Protein AF-A0A2D9C559-F1 (afdb_monomer)

Solvent-accessible surface area (backbone atoms only — not comparable to full-atom values): 21578 Å² total; per-residue (Å²): 132,88,66,62,32,52,50,79,49,66,25,71,47,70,62,35,71,47,78,47,96,46,88,75,95,49,79,84,28,52,49,40,28,51,68,84,43,81,56,51,78,80,76,44,29,44,68,91,45,98,44,31,40,33,36,76,62,42,44,47,62,74,30,48,30,37,45,32,55,52,70,77,81,90,59,77,93,56,79,93,56,91,93,62,84,86,46,72,71,51,55,50,53,44,50,49,53,54,51,52,45,53,36,34,52,54,43,54,58,68,76,44,82,42,68,33,90,91,75,76,40,80,46,65,83,91,55,85,87,74,93,75,67,81,55,86,54,98,84,47,65,74,47,72,64,49,47,57,56,69,73,44,25,72,65,53,54,51,51,55,53,52,56,61,64,44,50,62,56,56,50,52,53,55,57,47,52,57,53,50,55,51,48,56,53,50,52,54,54,50,53,52,52,53,52,51,53,51,48,53,48,30,37,53,61,32,29,59,48,50,17,84,96,57,89,47,70,7,61,40,15,49,44,63,25,32,26,84,88,72,25,42,32,30,87,70,60,36,48,12,55,46,28,37,50,59,30,60,94,53,50,16,24,76,78,44,65,5,57,40,22,50,42,65,32,65,50,84,87,52,63,76,48,13,55,44,21,44,48,47,1,4,66,83,82,40,37,39,94,31,47,34,34,96,79,40,61,6,56,43,32,57,52,53,51,54,51,51,54,48,51,58,47,30,51,42,41,62,47,75,37,75,63,89,77,85,45,30,82,88,68,48,75,70,52,64,68,23,31,36,34,29,68,72,76,74,39,44,29,34,28,75,68,86,54,82,40,76,67,68,84,82,80,63,86,72,71,76,42,80,70,52,59,52,58,56,60,74,72,105

Sequence (380 aa):
MPSFALKRYTGNGTLTNYTIPFTYRTASDVVVTVAGTVLNLTTHYSFPSASTISFVTPPANGAAIVLRRSTSQDARIVDYAAGSVLKESDLDNDSIQGFNMAQEAIDIAQDSIAVSDSNNQFDATSLRVTNVADPTSAQDVATKNYLETTWLSEADKTNINAVNNNLTNITAVKDNETNINLNATNITAIQNASANATLAQNYATETDSPVTGTTDDSAKSWATGGDETNYNMRTNGKGSAKEWAVYTTGTANDSEYSAKEYAVGTQSGQSLGSSKQWAVGGGTGFTTSEAVAGGLFSAKYYAEQAAASKTEFSNVYHGAAATDPTEDPDGSALEAGDLYFNTSTNTLKYYNGSSWASIEATDTSSFATKGVAIAMAIAL

Foldseek 3Di:
DDAAFKDKDFFQQPFFKDWAPYADDDPVQKWKDKLNDTDDEPPAWYPPDRTMIGGPGGRYGGIMMMIGGHQDPPDQPADDDPPDDDDPVRVVSRVCSVVSVVSRVVNVVVVDQDQDPVPRHGDPPPDDDPPQDDDDDPPGDHDPCCCDPPVCNPVNVVVVVVVVVCVVVVVVVVVVVVVVVVVVVVVVVVVVVVVVVQQVVQLADAQLADRPPDRHRHPVCLAPQGDPPRGGQQVVQHAHPVLQADPAPACRNNPHHHPNCQAQHQDPVPQQAHPLLQAQHDHPVSHQPHANHPNHGHPNVVVVVVVVVVLVVCQQEVEEDQDDDQAGPVRHGRDFNRWYQHPNVRFIWTDRPPDIDTPDDPPCVPVDDVVVVVVVVVVD

Mean predicted aligned error: 14.43 Å

Radius of gyration: 80.39 Å; Cα contacts (8 Å, |Δi|>4): 527; chains: 1; bounding box: 143×53×225 Å

pLDDT: mean 91.53, std 7.81, range [53.31, 98.0]

Structure (mmCIF, N/CA/C/O backbone):
data_AF-A0A2D9C559-F1
#
_entry.id   AF-A0A2D9C559-F1
#
loop_
_atom_site.group_PDB
_atom_site.id
_atom_site.type_symbol
_atom_site.label_atom_id
_atom_site.label_alt_id
_atom_site.label_comp_id
_atom_site.label_asym_id
_atom_site.label_entity_id
_atom_site.label_seq_id
_atom_site.pdbx_PDB_ins_code
_atom_site.Cartn_x
_atom_site.Cartn_y
_atom_site.Cartn_z
_atom_site.occupancy
_atom_site.B_iso_or_equiv
_atom_site.auth_seq_id
_atom_site.auth_comp_id
_atom_site.auth_asym_id
_atom_site.auth_atom_id
_atom_site.pdbx_PDB_model_num
ATOM 1 N N . MET A 1 1 ? 41.345 29.108 -55.055 1.00 60.78 1 MET A N 1
ATOM 2 C CA . MET A 1 1 ? 42.398 29.477 -56.027 1.00 60.78 1 MET A CA 1
ATOM 3 C C . MET A 1 1 ? 41.766 29.574 -57.411 1.00 60.78 1 MET A C 1
ATOM 5 O O . MET A 1 1 ? 40.805 28.847 -57.644 1.00 60.78 1 MET A O 1
ATOM 9 N N . PRO A 1 2 ? 42.217 30.479 -58.295 1.00 74.81 2 PRO A N 1
ATOM 10 C CA . PRO A 1 2 ? 41.800 30.461 -59.696 1.00 74.81 2 PRO A CA 1
ATOM 11 C C . PRO A 1 2 ? 42.341 29.201 -60.393 1.00 74.81 2 PRO A C 1
ATOM 13 O O . PRO A 1 2 ? 43.469 28.801 -60.115 1.00 74.81 2 PRO A O 1
ATOM 16 N N . SER A 1 3 ? 41.541 28.596 -61.274 1.00 87.62 3 SER A N 1
ATOM 17 C CA . SER A 1 3 ? 41.973 27.501 -62.151 1.00 87.62 3 SER A CA 1
ATOM 18 C C . SER A 1 3 ? 42.623 28.050 -63.422 1.00 87.62 3 SER A C 1
ATOM 20 O O . SER A 1 3 ? 42.191 29.084 -63.941 1.00 87.62 3 SER A O 1
ATOM 22 N N . PHE A 1 4 ? 43.645 27.368 -63.936 1.00 93.00 4 PHE A N 1
ATOM 23 C CA . PHE A 1 4 ? 44.467 27.853 -65.055 1.00 93.00 4 PHE A CA 1
ATOM 24 C C . PHE A 1 4 ? 44.215 27.124 -66.379 1.00 93.00 4 PHE A C 1
ATOM 26 O O . PHE A 1 4 ? 44.367 27.705 -67.452 1.00 93.00 4 PHE A O 1
ATOM 33 N N . ALA A 1 5 ? 43.835 25.855 -66.303 1.00 94.44 5 ALA A N 1
ATOM 34 C CA . ALA A 1 5 ? 43.708 24.919 -67.412 1.00 94.44 5 ALA A CA 1
ATOM 35 C C . ALA A 1 5 ? 42.362 24.175 -67.407 1.00 94.44 5 ALA A C 1
ATOM 37 O O . ALA A 1 5 ? 42.128 23.315 -68.258 1.00 94.44 5 ALA A O 1
ATOM 38 N N . LEU A 1 6 ? 41.469 24.477 -66.459 1.00 95.25 6 LEU A N 1
ATOM 39 C CA . LEU A 1 6 ? 40.133 23.894 -66.405 1.00 95.25 6 LEU A CA 1
ATOM 40 C C . LEU A 1 6 ? 39.031 24.910 -66.129 1.00 95.25 6 LEU A C 1
ATOM 42 O O . LEU A 1 6 ? 39.233 25.973 -65.534 1.00 95.25 6 LEU A O 1
ATOM 46 N N . LYS A 1 7 ? 37.815 24.525 -66.514 1.00 95.75 7 LYS A N 1
ATOM 47 C CA . LYS A 1 7 ? 36.581 25.191 -66.122 1.00 95.75 7 LYS A CA 1
ATOM 48 C C . LYS A 1 7 ? 35.485 24.169 -65.852 1.00 95.75 7 LYS A C 1
ATOM 50 O O . LYS A 1 7 ? 35.242 23.263 -66.648 1.00 95.75 7 LYS A O 1
ATOM 55 N N . ARG A 1 8 ? 34.805 24.350 -64.720 1.00 94.12 8 ARG A N 1
ATOM 56 C CA . ARG A 1 8 ? 33.643 23.557 -64.317 1.00 94.12 8 ARG A CA 1
ATOM 57 C C . ARG A 1 8 ? 32.362 24.333 -64.589 1.00 94.12 8 ARG A C 1
ATOM 59 O O . ARG A 1 8 ? 32.278 25.519 -64.264 1.00 94.12 8 ARG A O 1
ATOM 66 N N . TYR A 1 9 ? 31.382 23.645 -65.155 1.00 96.81 9 TYR A N 1
ATOM 67 C CA . TYR A 1 9 ? 30.022 24.130 -65.355 1.00 96.81 9 TYR A CA 1
ATOM 68 C C . TYR A 1 9 ? 29.020 23.086 -64.863 1.00 96.81 9 TYR A C 1
ATOM 70 O O . TYR A 1 9 ? 29.353 21.913 -64.690 1.00 96.81 9 TYR A O 1
ATOM 78 N N . THR A 1 10 ? 27.776 23.519 -64.692 1.00 96.81 10 THR A N 1
ATOM 79 C CA . THR A 1 10 ? 26.641 22.636 -64.427 1.00 96.81 10 THR A CA 1
ATOM 80 C C . THR A 1 10 ? 25.673 22.750 -65.594 1.00 96.81 10 THR A C 1
ATOM 82 O O . THR A 1 10 ? 25.303 23.858 -65.992 1.00 96.81 10 THR A O 1
ATOM 85 N N . GLY A 1 11 ? 25.287 21.612 -66.168 1.00 96.12 11 GLY A N 1
ATOM 86 C CA . GLY A 1 11 ? 24.247 21.552 -67.188 1.00 96.12 11 GLY A CA 1
ATOM 87 C C . GLY A 1 11 ? 22.921 22.067 -66.638 1.00 96.12 11 GLY A C 1
ATOM 88 O O . GLY A 1 11 ? 22.593 21.828 -65.478 1.00 96.12 11 GLY A O 1
ATOM 89 N N . ASN A 1 12 ? 22.155 22.772 -67.466 1.00 95.44 12 ASN A N 1
ATOM 90 C CA . ASN A 1 12 ? 20.803 23.238 -67.132 1.00 95.44 12 ASN A CA 1
ATOM 91 C C . ASN A 1 12 ? 19.722 22.532 -67.975 1.00 95.44 12 ASN A C 1
ATOM 93 O O . ASN A 1 12 ? 18.548 22.878 -67.885 1.00 95.44 12 ASN A O 1
ATOM 97 N N . GLY A 1 13 ? 20.113 21.564 -68.813 1.00 94.56 13 GLY A N 1
ATOM 98 C CA . GLY A 1 13 ? 19.219 20.837 -69.713 1.00 94.56 13 GLY A CA 1
ATOM 99 C C . GLY A 1 13 ? 18.856 21.565 -71.011 1.00 94.56 13 GLY A C 1
ATOM 100 O O . GLY A 1 13 ? 18.155 20.977 -71.828 1.00 94.56 13 GLY A O 1
ATOM 101 N N . THR A 1 14 ? 19.304 22.808 -71.231 1.00 95.31 14 THR A N 1
ATOM 102 C CA . THR A 1 14 ? 18.908 23.614 -72.406 1.00 95.31 14 THR A CA 1
ATOM 103 C C . THR A 1 14 ? 20.060 24.339 -73.106 1.00 95.31 14 THR A C 1
ATOM 105 O O . THR A 1 14 ? 20.020 24.507 -74.322 1.00 95.31 14 THR A O 1
ATOM 108 N N . LEU A 1 15 ? 21.100 24.758 -72.381 1.00 96.44 15 LEU A N 1
ATOM 109 C CA . LEU A 1 15 ? 22.259 25.459 -72.927 1.00 96.44 15 LEU A CA 1
ATOM 110 C C . LEU A 1 15 ? 23.222 24.474 -73.599 1.00 96.44 15 LEU A C 1
ATOM 112 O O . LEU A 1 15 ? 23.636 23.484 -72.999 1.00 96.44 15 LEU A O 1
ATOM 116 N N . THR A 1 16 ? 23.616 24.772 -74.834 1.00 96.44 16 THR A N 1
ATOM 117 C CA . THR A 1 16 ? 24.603 23.980 -75.585 1.00 96.44 16 THR A CA 1
ATOM 118 C C . THR A 1 16 ? 25.977 24.634 -75.638 1.00 96.44 16 THR A C 1
ATOM 120 O O . THR A 1 16 ? 26.972 23.928 -75.770 1.00 96.44 16 THR A O 1
ATOM 123 N N . ASN A 1 17 ? 26.057 25.961 -75.513 1.00 96.88 17 ASN A N 1
ATOM 124 C CA . ASN A 1 17 ? 27.302 26.709 -75.671 1.00 96.88 17 ASN A CA 1
ATOM 125 C C . ASN A 1 17 ? 27.963 27.002 -74.323 1.00 96.88 17 ASN A C 1
ATOM 127 O O . ASN A 1 17 ? 27.332 27.573 -73.434 1.00 96.88 17 ASN A O 1
ATOM 131 N N . TYR A 1 18 ? 29.249 26.674 -74.200 1.00 97.69 18 TYR A N 1
ATOM 132 C CA . TYR A 1 18 ? 30.041 26.911 -72.992 1.00 97.69 18 TYR A CA 1
ATOM 133 C C . TYR A 1 18 ? 31.394 27.532 -73.343 1.00 97.69 18 TYR A C 1
ATOM 135 O O . TYR A 1 18 ? 32.056 27.120 -74.295 1.00 97.69 18 TYR A O 1
ATOM 143 N N . THR A 1 19 ? 31.804 28.535 -72.569 1.00 97.12 19 THR A N 1
ATOM 144 C CA . THR A 1 19 ? 33.048 29.281 -72.793 1.00 97.12 19 THR A CA 1
ATOM 145 C C . THR A 1 19 ? 34.267 28.512 -72.284 1.00 97.12 19 THR A C 1
ATOM 147 O O . THR A 1 19 ? 34.227 27.880 -71.232 1.00 97.12 19 THR A O 1
ATOM 150 N N . ILE A 1 20 ? 35.382 28.619 -73.001 1.00 96.50 20 ILE A N 1
ATOM 151 C CA . ILE A 1 20 ? 36.697 28.149 -72.569 1.00 96.50 20 ILE A CA 1
ATOM 152 C C . ILE A 1 20 ? 37.511 29.376 -72.129 1.00 96.50 20 ILE A C 1
ATOM 154 O O . ILE A 1 20 ? 37.837 30.210 -72.972 1.00 96.50 20 ILE A O 1
ATOM 158 N N . PRO A 1 21 ? 37.824 29.527 -70.827 1.00 94.19 21 PRO A N 1
ATOM 159 C CA . PRO A 1 21 ? 38.528 30.703 -70.311 1.00 94.19 21 PRO A CA 1
ATOM 160 C C . PRO A 1 21 ? 40.061 30.571 -70.328 1.00 94.19 21 PRO A C 1
ATOM 162 O O . PRO A 1 21 ? 40.743 31.457 -69.824 1.00 94.19 21 PRO A O 1
ATOM 165 N N . PHE A 1 22 ? 40.603 29.472 -70.859 1.00 94.31 22 PHE A N 1
ATOM 166 C CA . PHE A 1 22 ? 42.038 29.186 -70.909 1.00 94.31 22 PHE A CA 1
ATOM 167 C C . PHE A 1 22 ? 42.518 29.005 -72.353 1.00 94.31 22 PHE A C 1
ATOM 169 O O . PHE A 1 22 ? 41.754 28.618 -73.235 1.00 94.31 22 PHE A O 1
ATOM 176 N N . THR A 1 23 ? 43.797 29.273 -72.602 1.00 93.69 23 THR A N 1
ATOM 177 C CA . THR A 1 23 ? 44.425 29.070 -73.915 1.00 93.69 23 THR A CA 1
ATOM 178 C C . THR A 1 23 ? 44.803 27.607 -74.122 1.00 93.69 23 THR A C 1
ATOM 180 O O . THR A 1 23 ? 44.999 26.864 -73.167 1.00 93.69 23 THR A O 1
ATOM 183 N N . TYR A 1 24 ? 44.920 27.167 -75.368 1.00 94.31 24 TYR A N 1
ATOM 184 C CA . TYR A 1 24 ? 45.368 25.822 -75.734 1.00 94.31 24 TYR A CA 1
ATOM 185 C C . TYR A 1 24 ? 46.050 25.876 -77.107 1.00 94.31 24 TYR A C 1
ATOM 187 O O . TYR A 1 24 ? 45.833 26.830 -77.854 1.00 94.31 24 TYR A O 1
ATOM 195 N N . ARG A 1 25 ? 46.888 24.885 -77.446 1.00 91.12 25 ARG A N 1
ATOM 196 C CA . ARG A 1 25 ? 47.612 24.879 -78.735 1.00 91.12 25 ARG A CA 1
ATOM 197 C C . ARG A 1 25 ? 46.702 24.413 -79.868 1.00 91.12 25 ARG A C 1
ATOM 199 O O . ARG A 1 25 ? 46.662 25.017 -80.932 1.00 91.12 25 ARG A O 1
ATOM 206 N N . THR A 1 26 ? 45.958 23.337 -79.627 1.00 91.00 26 THR A N 1
ATOM 207 C CA . THR A 1 26 ? 45.058 22.711 -80.601 1.00 91.00 26 THR A CA 1
ATOM 208 C C . THR A 1 26 ? 43.752 22.275 -79.941 1.00 91.00 26 THR A C 1
ATOM 210 O O . THR A 1 26 ? 43.724 21.989 -78.748 1.00 91.00 26 THR A O 1
ATOM 213 N N . ALA A 1 27 ? 42.656 22.191 -80.702 1.00 91.69 27 ALA A N 1
ATOM 214 C CA . ALA A 1 27 ? 41.364 21.743 -80.166 1.00 91.69 27 ALA A CA 1
ATOM 215 C C . ALA A 1 27 ? 41.416 20.316 -79.579 1.00 91.69 27 ALA A C 1
ATOM 217 O O . ALA A 1 27 ? 40.648 19.997 -78.675 1.00 91.69 27 ALA A O 1
ATOM 218 N N . SER A 1 28 ? 42.342 19.476 -80.057 1.00 90.25 28 SER A N 1
ATOM 219 C CA . SER A 1 28 ? 42.620 18.144 -79.504 1.00 90.25 28 SER A CA 1
ATOM 220 C C . SER A 1 28 ? 43.220 18.168 -78.100 1.00 90.25 28 SER A C 1
ATOM 222 O O . SER A 1 28 ? 43.109 17.173 -77.395 1.00 90.25 28 SER A O 1
ATOM 224 N N . ASP A 1 29 ? 43.809 19.287 -77.666 1.00 93.38 29 ASP A N 1
ATOM 225 C CA . ASP A 1 29 ? 44.308 19.432 -76.297 1.00 93.38 29 ASP A CA 1
ATOM 226 C C . ASP A 1 29 ? 43.175 19.722 -75.300 1.00 93.38 29 ASP A C 1
ATOM 228 O O . ASP A 1 29 ? 43.444 19.880 -74.118 1.00 93.38 29 ASP A O 1
ATOM 232 N N . VAL A 1 30 ? 41.912 19.844 -75.724 1.00 95.62 30 VAL A N 1
ATOM 233 C CA . VAL A 1 30 ? 40.784 20.114 -74.821 1.00 95.62 30 VAL A CA 1
ATOM 234 C C . VAL A 1 30 ? 39.929 18.862 -74.666 1.00 95.62 30 VAL A C 1
ATOM 236 O O . VAL A 1 30 ? 39.220 18.445 -75.584 1.00 95.62 30 VAL A O 1
ATOM 239 N N . VAL A 1 31 ? 39.944 18.308 -73.458 1.00 95.94 31 VAL A N 1
ATOM 240 C CA . VAL A 1 31 ? 39.119 17.175 -73.044 1.00 95.94 31 VAL A CA 1
ATOM 241 C C . VAL A 1 31 ? 37.850 17.699 -72.384 1.00 95.94 31 VAL A C 1
ATOM 243 O O . VAL A 1 31 ? 37.892 18.496 -71.442 1.00 95.94 31 VAL A O 1
ATOM 246 N N . VAL A 1 32 ? 36.707 17.226 -72.874 1.00 97.25 32 VAL A N 1
ATOM 247 C CA . VAL A 1 32 ? 35.387 17.584 -72.355 1.00 97.25 32 VAL A CA 1
ATOM 248 C C . VAL A 1 32 ? 34.767 16.365 -71.696 1.00 97.25 32 VAL A C 1
ATOM 250 O O . VAL A 1 32 ? 34.643 15.314 -72.325 1.00 97.25 32 VAL A O 1
ATOM 253 N N . THR A 1 33 ? 34.352 16.504 -70.439 1.00 97.31 33 THR A N 1
ATOM 254 C CA . THR A 1 33 ? 33.583 15.468 -69.746 1.00 97.31 33 THR A CA 1
ATOM 255 C C . THR A 1 33 ? 32.224 15.982 -69.302 1.00 97.31 33 THR A C 1
ATOM 257 O O . THR A 1 33 ? 32.075 17.146 -68.925 1.00 97.31 33 THR A O 1
ATOM 260 N N . VAL A 1 34 ? 31.223 15.102 -69.339 1.00 97.12 34 VAL A N 1
ATOM 261 C CA . VAL A 1 34 ? 29.883 15.348 -68.794 1.00 97.12 34 VAL A CA 1
ATOM 262 C C . VAL A 1 34 ? 29.504 14.164 -67.916 1.00 97.12 34 VAL A C 1
ATOM 264 O O . VAL A 1 34 ? 29.621 13.016 -68.337 1.00 97.12 34 VAL A O 1
ATOM 267 N N . ALA A 1 35 ? 29.098 14.439 -66.674 1.00 94.19 35 ALA A N 1
ATOM 268 C CA . ALA A 1 35 ? 28.797 13.423 -65.660 1.00 94.19 35 ALA A CA 1
ATOM 269 C C . ALA A 1 35 ? 29.923 12.374 -65.500 1.00 94.19 35 ALA A C 1
ATOM 271 O O . ALA A 1 35 ? 29.668 11.187 -65.317 1.00 94.19 35 ALA A O 1
ATOM 272 N N . GLY A 1 36 ? 31.182 12.814 -65.613 1.00 91.69 36 GLY A N 1
ATOM 273 C CA . GLY A 1 36 ? 32.366 11.954 -65.505 1.00 91.69 36 GLY A CA 1
ATOM 274 C C . GLY A 1 36 ? 32.728 11.167 -66.771 1.00 91.69 36 GLY A C 1
ATOM 275 O O . GLY A 1 36 ? 33.795 10.564 -66.805 1.00 91.69 36 GLY A O 1
ATOM 276 N N . THR A 1 37 ? 31.909 11.204 -67.826 1.00 95.38 37 THR A N 1
ATOM 277 C CA . THR A 1 37 ? 32.191 10.513 -69.098 1.00 95.38 37 THR A CA 1
ATOM 278 C C . THR A 1 37 ? 32.938 11.434 -70.058 1.00 95.38 37 THR A C 1
ATOM 280 O O . THR A 1 37 ? 32.502 12.564 -70.278 1.00 95.38 37 THR A O 1
ATOM 283 N N . VAL A 1 38 ? 34.048 10.964 -70.639 1.00 96.56 38 VAL A N 1
ATOM 284 C CA . VAL A 1 38 ? 34.797 11.687 -71.684 1.00 96.56 38 VAL A CA 1
ATOM 285 C C . VAL A 1 38 ? 34.010 11.677 -72.989 1.00 96.56 38 VAL A C 1
ATOM 287 O O . VAL A 1 38 ? 33.532 10.633 -73.427 1.00 96.56 38 VAL A O 1
ATOM 290 N N . LEU A 1 39 ? 33.878 12.845 -73.612 1.00 96.31 39 LEU A N 1
ATOM 291 C CA . LEU A 1 39 ? 33.141 13.023 -74.854 1.00 96.31 39 LEU A CA 1
ATOM 292 C C . LEU A 1 39 ? 34.085 13.195 -76.045 1.00 96.31 39 LEU A C 1
ATOM 294 O O . LEU A 1 39 ? 35.147 13.799 -75.934 1.00 96.31 39 LEU A O 1
ATOM 298 N N . ASN A 1 40 ? 33.656 12.701 -77.207 1.00 95.56 40 ASN A N 1
ATOM 299 C CA . ASN A 1 40 ? 34.403 12.818 -78.464 1.00 95.56 40 ASN A CA 1
ATOM 300 C C . ASN A 1 40 ? 34.026 14.088 -79.244 1.00 95.56 40 ASN A C 1
ATOM 302 O O . ASN A 1 40 ? 32.835 14.349 -79.465 1.00 95.56 40 ASN A O 1
ATOM 306 N N . LEU A 1 41 ? 35.041 14.821 -79.714 1.00 93.75 41 LEU A N 1
ATOM 307 C CA . LEU A 1 41 ? 34.916 15.941 -80.654 1.00 93.75 41 LEU A CA 1
ATOM 308 C C . LEU A 1 41 ? 34.203 15.491 -81.942 1.00 93.75 41 LEU A C 1
ATOM 310 O O . LEU A 1 41 ? 34.297 14.327 -82.317 1.00 93.75 41 LEU A O 1
ATOM 314 N N . THR A 1 42 ? 33.464 16.402 -82.581 1.00 91.62 42 THR A N 1
ATOM 315 C CA . THR A 1 42 ? 32.581 16.220 -83.758 1.00 91.62 42 THR A CA 1
ATOM 316 C C . THR A 1 42 ? 31.378 15.297 -83.562 1.00 91.62 42 THR A C 1
ATOM 318 O O . THR A 1 42 ? 30.378 15.473 -84.250 1.00 91.62 42 THR A O 1
ATOM 321 N N . THR A 1 43 ? 31.428 14.369 -82.602 1.00 95.19 43 THR A N 1
ATOM 322 C CA . THR A 1 43 ? 30.304 13.480 -82.266 1.00 95.19 43 THR A CA 1
ATOM 323 C C . THR A 1 43 ? 29.392 14.092 -81.205 1.00 95.19 43 THR A C 1
ATOM 325 O O . THR A 1 43 ? 28.176 14.100 -81.360 1.00 95.19 43 THR A O 1
ATOM 328 N N . HIS A 1 44 ? 29.972 14.612 -80.121 1.00 96.38 44 HIS A N 1
ATOM 329 C CA . HIS A 1 44 ? 29.212 15.106 -78.967 1.00 96.38 44 HIS A CA 1
ATOM 330 C C . HIS A 1 44 ? 29.281 16.625 -78.816 1.00 96.38 44 HIS A C 1
ATOM 332 O O . HIS A 1 44 ? 28.364 17.234 -78.264 1.00 96.38 44 HIS A O 1
ATOM 338 N N . TYR A 1 45 ? 30.360 17.242 -79.294 1.00 96.75 45 TYR A N 1
ATOM 339 C CA . TYR A 1 45 ? 30.561 18.686 -79.253 1.00 96.75 45 TYR A CA 1
ATOM 340 C C . TYR A 1 45 ? 31.426 19.163 -80.425 1.00 96.75 45 TYR A C 1
ATOM 342 O O . TYR A 1 45 ? 32.116 18.370 -81.067 1.00 96.75 45 TYR A O 1
ATOM 350 N N . SER A 1 46 ? 31.395 20.463 -80.701 1.00 96.44 46 SER A N 1
ATOM 351 C CA . SER A 1 46 ? 32.223 21.147 -81.701 1.00 96.44 46 SER A CA 1
ATOM 352 C C . SER A 1 46 ? 32.784 22.463 -81.145 1.00 96.44 46 SER A C 1
ATOM 354 O O . SER A 1 46 ? 32.389 22.897 -80.062 1.00 96.44 46 SER A O 1
ATOM 356 N N . PHE A 1 47 ? 33.705 23.098 -81.879 1.00 96.81 47 PHE A N 1
ATOM 357 C CA . PHE A 1 47 ? 34.272 24.412 -81.548 1.00 96.81 47 PHE A CA 1
ATOM 358 C C . PHE A 1 47 ? 33.775 25.473 -82.537 1.00 96.81 47 PHE A C 1
ATOM 360 O O . PHE A 1 47 ? 34.383 25.644 -83.595 1.00 96.81 47 PHE A O 1
ATOM 367 N N . PRO A 1 48 ? 32.691 26.208 -82.225 1.00 94.38 48 PRO A N 1
ATOM 368 C CA . PRO A 1 48 ? 32.299 27.377 -83.011 1.00 94.38 48 PRO A CA 1
ATOM 369 C C . PRO A 1 48 ? 33.372 28.477 -83.043 1.00 94.38 48 PRO A C 1
ATOM 371 O O . PRO A 1 48 ? 33.423 29.259 -83.988 1.00 94.38 48 PRO A O 1
ATOM 374 N N . SER A 1 49 ? 34.219 28.556 -82.011 1.00 94.88 49 SER A N 1
ATOM 375 C CA . SER A 1 49 ? 35.367 29.464 -81.929 1.00 94.88 49 SER A CA 1
ATOM 376 C C . SER A 1 49 ? 36.462 28.877 -81.030 1.00 94.88 49 SER A C 1
ATOM 378 O O . SER A 1 49 ? 36.234 27.900 -80.317 1.00 94.88 49 SER A O 1
ATOM 380 N N . ALA A 1 50 ? 37.643 29.505 -81.004 1.00 92.56 50 ALA A N 1
ATOM 381 C CA . ALA A 1 50 ? 38.745 29.095 -80.127 1.00 92.56 50 ALA A CA 1
ATOM 382 C C . ALA A 1 50 ? 38.457 29.269 -78.617 1.00 92.56 50 ALA A C 1
ATOM 384 O O . ALA A 1 50 ? 39.252 28.861 -77.781 1.00 92.56 50 ALA A O 1
ATOM 385 N N . SER A 1 51 ? 37.345 29.903 -78.243 1.00 95.00 51 SER A N 1
ATOM 386 C CA . SER A 1 51 ? 36.988 30.182 -76.846 1.00 95.00 51 SER A CA 1
ATOM 387 C C . SER A 1 51 ? 35.611 29.648 -76.468 1.00 95.00 51 SER A C 1
ATOM 389 O O . SER A 1 51 ? 35.074 30.002 -75.420 1.00 95.00 51 SER A O 1
ATOM 391 N N . THR A 1 52 ? 34.976 28.836 -77.313 1.00 96.56 52 THR A N 1
ATOM 392 C CA . THR A 1 52 ? 33.625 28.321 -77.061 1.00 96.56 52 THR A CA 1
ATOM 393 C C . THR A 1 52 ? 33.478 26.921 -77.632 1.00 96.56 52 THR A C 1
ATOM 395 O O . THR A 1 52 ? 33.827 26.682 -78.785 1.00 96.56 52 THR A O 1
ATOM 398 N N . ILE A 1 53 ? 32.905 26.019 -76.836 1.00 97.31 53 ILE A N 1
ATOM 399 C CA . ILE A 1 53 ? 32.382 24.741 -77.321 1.00 97.31 53 ILE A CA 1
ATOM 400 C C . ILE A 1 53 ? 30.867 24.815 -77.490 1.00 97.31 53 ILE A C 1
ATOM 402 O O . ILE A 1 53 ? 30.199 25.578 -76.790 1.00 97.31 53 ILE A O 1
ATOM 406 N N . SER A 1 54 ? 30.330 23.976 -78.371 1.00 97.31 54 SER A N 1
ATOM 407 C CA . SER A 1 54 ? 28.895 23.743 -78.517 1.00 97.31 54 SER A CA 1
ATOM 408 C C . SER A 1 54 ? 28.593 22.252 -78.459 1.00 97.31 54 SER A C 1
ATOM 410 O O . SER A 1 54 ? 29.134 21.486 -79.256 1.00 97.31 54 SER A O 1
ATOM 412 N N . PHE A 1 55 ? 27.755 21.827 -77.517 1.00 97.81 55 PHE A N 1
ATOM 413 C CA . PHE A 1 55 ? 27.262 20.453 -77.445 1.00 97.81 55 PHE A CA 1
ATOM 414 C C . PHE A 1 55 ? 26.183 20.191 -78.497 1.00 97.81 55 PHE A C 1
ATOM 416 O O . PHE A 1 55 ? 25.305 21.024 -78.715 1.00 97.81 55 PHE A O 1
ATOM 423 N N . VAL A 1 56 ? 26.208 18.997 -79.093 1.00 96.69 56 VAL A N 1
ATOM 424 C CA . VAL A 1 56 ? 25.168 18.531 -80.029 1.00 96.69 56 VAL A CA 1
ATOM 425 C C . VAL A 1 56 ? 23.837 18.322 -79.297 1.00 96.69 56 VAL A C 1
ATOM 427 O O . VAL A 1 56 ? 22.788 18.727 -79.792 1.00 96.69 56 VAL A O 1
ATOM 430 N N . THR A 1 57 ? 23.894 17.755 -78.088 1.00 95.56 57 THR A N 1
ATOM 431 C CA . THR A 1 57 ? 22.751 17.600 -77.178 1.00 95.56 57 THR A CA 1
ATOM 432 C C . THR A 1 57 ? 23.032 18.372 -75.888 1.00 95.56 57 THR A C 1
ATOM 434 O O . THR A 1 57 ? 24.098 18.158 -75.304 1.00 95.56 57 THR A O 1
ATOM 437 N N . PRO A 1 58 ? 22.117 19.237 -75.407 1.00 96.19 58 PRO A N 1
ATOM 438 C CA . PRO A 1 58 ? 22.310 19.959 -74.153 1.00 96.19 58 PRO A CA 1
ATOM 439 C C . PRO A 1 58 ? 22.624 19.005 -72.987 1.00 96.19 58 PRO A C 1
ATOM 441 O O . PRO A 1 58 ? 21.878 18.042 -72.777 1.00 96.19 58 PRO A O 1
ATOM 444 N N . PRO A 1 59 ? 23.686 19.253 -72.197 1.00 97.06 59 PRO A N 1
ATOM 445 C CA . PRO A 1 59 ? 23.940 18.485 -70.985 1.00 97.06 59 PRO A CA 1
ATOM 446 C C . PRO A 1 59 ? 22.757 18.575 -70.013 1.00 97.06 59 PRO A C 1
ATOM 448 O O . PRO A 1 59 ? 22.223 19.661 -69.768 1.00 97.06 59 PRO A O 1
ATOM 451 N N . ALA A 1 60 ? 22.363 17.432 -69.445 1.00 97.06 60 ALA A N 1
ATOM 452 C CA . ALA A 1 60 ? 21.216 17.333 -68.544 1.00 97.06 60 ALA A CA 1
ATOM 453 C C . ALA A 1 60 ? 21.322 18.293 -67.344 1.00 97.06 60 ALA A C 1
ATOM 455 O O . ALA A 1 60 ? 22.417 18.642 -66.895 1.00 97.06 60 ALA A O 1
ATOM 456 N N . ASN A 1 61 ? 20.171 18.702 -66.802 1.00 95.81 61 ASN A N 1
ATOM 457 C CA . ASN A 1 61 ? 20.134 19.570 -65.630 1.00 95.81 61 ASN A CA 1
ATOM 458 C C . ASN A 1 61 ? 20.861 18.916 -64.441 1.00 95.81 61 ASN A C 1
ATOM 460 O O . ASN A 1 61 ? 20.574 17.774 -64.087 1.00 95.81 61 ASN A O 1
ATOM 464 N N . GLY A 1 62 ? 21.805 19.636 -63.837 1.00 93.44 62 GLY A N 1
ATOM 465 C CA . GLY A 1 62 ? 22.622 19.141 -62.728 1.00 93.44 62 GLY A CA 1
ATOM 466 C C . GLY A 1 62 ? 23.823 18.279 -63.134 1.00 93.44 62 GLY A C 1
ATOM 467 O O . GLY A 1 62 ? 24.611 17.913 -62.264 1.00 93.44 62 GLY A O 1
ATOM 468 N N . ALA A 1 63 ? 24.019 17.971 -64.422 1.00 96.88 63 ALA A N 1
ATOM 469 C CA . ALA A 1 63 ? 25.196 17.229 -64.868 1.00 96.88 63 ALA A CA 1
ATOM 470 C C . ALA A 1 63 ? 26.465 18.085 -64.727 1.00 96.88 63 ALA A C 1
ATOM 472 O O . ALA A 1 63 ? 26.521 19.213 -65.221 1.00 96.88 63 ALA A O 1
ATOM 473 N N . ALA A 1 64 ? 27.499 17.543 -64.082 1.00 96.19 64 ALA A N 1
ATOM 474 C CA . ALA A 1 64 ? 28.797 18.202 -63.996 1.00 96.19 64 ALA A CA 1
ATOM 475 C C . ALA A 1 64 ? 29.484 18.185 -65.366 1.00 96.19 64 ALA A C 1
ATOM 477 O O . ALA A 1 64 ? 29.684 17.116 -65.942 1.00 96.19 64 ALA A O 1
ATOM 478 N N . ILE A 1 65 ? 29.856 19.360 -65.866 1.00 97.69 65 ILE A N 1
ATOM 479 C CA . ILE A 1 65 ? 30.595 19.542 -67.115 1.00 97.69 65 ILE A CA 1
ATOM 480 C C . ILE A 1 65 ? 32.000 20.015 -66.758 1.00 97.69 65 ILE A C 1
ATOM 482 O O . ILE A 1 65 ? 32.164 20.968 -65.991 1.00 97.69 65 ILE A O 1
ATOM 486 N N . VAL A 1 66 ? 33.018 19.378 -67.329 1.00 96.62 66 VAL A N 1
ATOM 487 C CA . VAL A 1 66 ? 34.417 19.756 -67.116 1.00 96.62 66 VAL A CA 1
ATOM 488 C C . VAL A 1 66 ? 35.076 19.963 -68.462 1.00 96.62 66 VAL A C 1
ATOM 490 O O . VAL A 1 66 ? 35.181 19.031 -69.255 1.00 96.62 66 VAL A O 1
ATOM 493 N N . LEU A 1 67 ? 35.524 21.190 -68.705 1.00 97.19 67 LEU A N 1
ATOM 494 C CA . LEU A 1 67 ? 36.405 21.514 -69.818 1.00 97.19 67 LEU A CA 1
ATOM 495 C C . LEU A 1 67 ? 37.807 21.573 -69.242 1.00 97.19 67 LEU A C 1
ATOM 497 O O . LEU A 1 67 ? 38.046 22.361 -68.326 1.00 97.19 67 LEU A O 1
ATOM 501 N N . ARG A 1 68 ? 38.715 20.737 -69.730 1.00 96.31 68 ARG A N 1
ATOM 502 C CA . ARG A 1 68 ? 40.082 20.682 -69.219 1.00 96.31 68 ARG A CA 1
ATOM 503 C C . ARG A 1 68 ? 41.070 20.597 -70.369 1.00 96.31 68 ARG A C 1
ATOM 505 O O . ARG A 1 68 ? 40.854 19.842 -71.312 1.00 96.31 68 ARG A O 1
ATOM 512 N N . ARG A 1 69 ? 42.159 21.352 -70.279 1.00 96.69 69 ARG A N 1
ATOM 513 C CA . ARG A 1 69 ? 43.308 21.189 -71.161 1.00 96.69 69 ARG A CA 1
ATOM 514 C C . ARG A 1 69 ? 44.116 19.955 -70.756 1.00 96.69 69 ARG A C 1
ATOM 516 O O . ARG A 1 69 ? 44.313 19.701 -69.574 1.00 96.69 69 ARG A O 1
ATOM 523 N N . SER A 1 70 ? 44.557 19.194 -71.741 1.00 93.94 70 SER A N 1
ATOM 524 C CA . SER A 1 70 ? 45.360 17.987 -71.610 1.00 93.94 70 SER A CA 1
ATOM 525 C C . SER A 1 70 ? 46.447 18.038 -72.673 1.00 93.94 70 SER A C 1
ATOM 527 O O . SER A 1 70 ? 46.289 17.517 -73.777 1.00 93.94 70 SER A O 1
ATOM 529 N N . THR A 1 71 ? 47.541 18.716 -72.353 1.00 93.94 71 THR A N 1
ATOM 530 C CA . THR A 1 71 ? 48.703 18.801 -73.232 1.00 93.94 71 THR A CA 1
ATOM 531 C C . THR A 1 71 ? 49.395 17.439 -73.285 1.00 93.94 71 THR A C 1
ATOM 533 O O . THR A 1 71 ? 49.654 16.837 -72.244 1.00 93.94 71 THR A O 1
ATOM 536 N N . SER A 1 72 ? 49.698 16.941 -74.491 1.00 87.50 72 SER A N 1
ATOM 537 C CA . SER A 1 72 ? 50.399 15.658 -74.644 1.00 87.50 72 SER A CA 1
ATOM 538 C C . SER A 1 72 ? 51.743 15.665 -73.910 1.00 87.50 72 SER A C 1
ATOM 540 O O . SER A 1 72 ? 52.542 16.592 -74.077 1.00 87.50 72 SER A O 1
ATOM 542 N N . GLN A 1 73 ? 51.970 14.616 -73.118 1.00 86.56 73 GLN A N 1
ATOM 543 C CA . GLN A 1 73 ? 53.208 14.368 -72.369 1.00 86.56 73 GLN A CA 1
ATOM 544 C C . GLN A 1 73 ? 54.017 13.209 -72.970 1.00 86.56 73 GLN A C 1
ATOM 546 O O . GLN A 1 73 ? 55.151 12.974 -72.562 1.00 86.56 73 GLN A O 1
ATOM 551 N N . ASP A 1 74 ? 53.446 12.506 -73.953 1.00 87.31 74 ASP A N 1
ATOM 552 C CA . ASP A 1 74 ? 54.031 11.297 -74.538 1.00 87.31 74 ASP A CA 1
ATOM 553 C C . ASP A 1 74 ? 55.191 11.616 -75.494 1.00 87.31 74 ASP A C 1
ATOM 555 O O . ASP A 1 74 ? 56.067 10.783 -75.716 1.00 87.31 74 ASP A O 1
ATOM 559 N N . ALA A 1 75 ? 55.213 12.828 -76.062 1.00 84.38 75 ALA A N 1
ATOM 560 C CA . ALA A 1 75 ? 56.279 13.298 -76.938 1.00 84.38 75 ALA A CA 1
ATOM 561 C C . ALA A 1 75 ? 56.453 14.823 -76.866 1.00 84.38 75 ALA A C 1
ATOM 563 O O . ALA A 1 75 ? 55.493 15.582 -76.695 1.00 84.38 75 ALA A O 1
ATOM 564 N N . ARG A 1 76 ? 57.695 15.280 -77.056 1.00 87.50 76 ARG A N 1
ATOM 565 C CA . ARG A 1 76 ? 57.998 16.698 -77.276 1.00 87.50 76 ARG A CA 1
ATOM 566 C C . ARG A 1 76 ? 57.573 17.093 -78.684 1.00 87.50 76 ARG A C 1
ATOM 568 O O . ARG A 1 76 ? 57.827 16.359 -79.635 1.00 87.50 76 ARG A O 1
ATOM 575 N N . ILE A 1 77 ? 56.937 18.254 -78.813 1.00 86.88 77 ILE A N 1
ATOM 576 C CA . ILE A 1 77 ? 56.492 18.770 -80.119 1.00 86.88 77 ILE A CA 1
ATOM 577 C C . ILE A 1 77 ? 57.670 19.327 -80.917 1.00 86.88 77 ILE A C 1
ATOM 579 O O . ILE A 1 77 ? 57.668 19.272 -82.145 1.00 86.88 77 ILE A O 1
ATOM 583 N N . VAL A 1 78 ? 58.671 19.856 -80.214 1.00 88.38 78 VAL A N 1
ATOM 584 C CA . VAL A 1 78 ? 59.890 20.406 -80.797 1.00 88.38 78 VAL A CA 1
ATOM 585 C C . VAL A 1 78 ? 61.067 19.571 -80.317 1.00 88.38 78 VAL A C 1
ATOM 587 O O . VAL A 1 78 ? 61.263 19.381 -79.117 1.00 88.38 78 VAL A O 1
ATOM 590 N N . ASP A 1 79 ? 61.838 19.072 -81.276 1.00 86.62 79 ASP A N 1
ATOM 591 C CA . ASP A 1 79 ? 63.088 18.358 -81.042 1.00 86.62 79 ASP A CA 1
ATOM 592 C C . ASP A 1 79 ? 64.241 19.178 -81.630 1.00 86.62 79 ASP A C 1
ATOM 594 O O . ASP A 1 79 ? 64.315 19.407 -82.842 1.00 86.62 79 ASP A O 1
ATOM 598 N N . TYR A 1 80 ? 65.115 19.693 -80.765 1.00 85.31 80 TYR A N 1
ATOM 599 C CA . TYR A 1 80 ? 66.213 20.560 -81.180 1.00 85.31 80 TYR A CA 1
ATOM 600 C C . TYR A 1 80 ? 67.350 19.724 -81.780 1.00 85.31 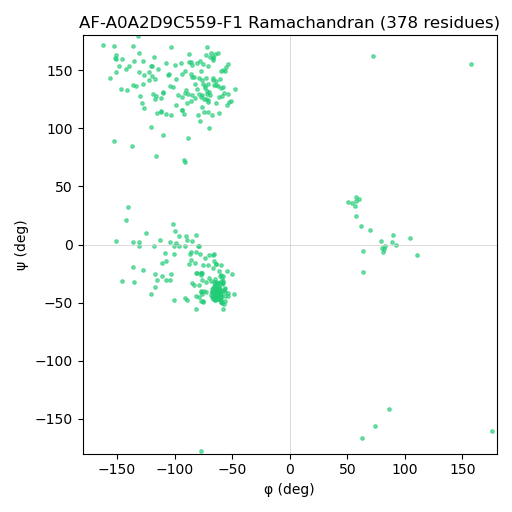80 TYR A C 1
ATOM 602 O O . TYR A 1 80 ? 68.121 19.092 -81.060 1.00 85.31 80 TYR A O 1
ATOM 610 N N . ALA A 1 81 ? 67.506 19.772 -83.103 1.00 84.56 81 ALA A N 1
ATOM 611 C CA . ALA A 1 81 ? 68.598 19.097 -83.802 1.00 84.56 81 ALA A CA 1
ATOM 612 C C . ALA A 1 81 ? 69.757 20.051 -84.147 1.00 84.56 81 ALA A C 1
ATOM 614 O O . ALA A 1 81 ? 69.545 21.199 -84.554 1.00 84.56 81 ALA A O 1
ATOM 615 N N . ALA A 1 82 ? 70.998 19.563 -84.044 1.00 82.88 82 ALA A N 1
ATOM 616 C CA . ALA A 1 82 ? 72.197 20.333 -84.377 1.00 82.88 82 ALA A CA 1
ATOM 617 C C . ALA A 1 82 ? 72.196 20.793 -85.848 1.00 82.88 82 ALA A C 1
ATOM 619 O O . ALA A 1 82 ? 71.907 20.015 -86.754 1.00 82.88 82 ALA A O 1
ATOM 620 N N . GLY A 1 83 ? 72.539 22.063 -86.084 1.00 79.75 83 GLY A N 1
ATOM 621 C CA . GLY A 1 83 ? 72.519 22.674 -87.420 1.00 79.75 83 GLY A CA 1
ATOM 622 C C . GLY A 1 83 ? 71.145 23.180 -87.879 1.00 79.75 83 GLY A C 1
ATOM 623 O O . GLY A 1 83 ? 71.057 23.766 -88.957 1.00 79.75 83 GLY A O 1
ATOM 624 N N . SER A 1 84 ? 70.089 23.008 -87.075 1.00 82.25 84 SER A N 1
ATOM 625 C CA . SER A 1 84 ? 68.769 23.589 -87.350 1.00 82.25 84 SER A CA 1
ATOM 626 C C . SER A 1 84 ? 68.770 25.099 -87.119 1.00 82.25 84 SER A C 1
ATOM 628 O O . SER A 1 84 ? 69.386 25.599 -86.176 1.00 82.25 84 SER A O 1
ATOM 630 N N . VAL A 1 85 ? 68.041 25.838 -87.955 1.00 85.88 85 VAL A N 1
ATOM 631 C CA . VAL A 1 85 ? 67.759 27.253 -87.691 1.00 85.88 85 VAL A CA 1
ATOM 632 C C . VAL A 1 85 ? 66.721 27.319 -86.578 1.00 85.88 85 VAL A C 1
ATOM 634 O O . VAL A 1 85 ? 65.586 26.900 -86.788 1.00 85.88 85 VAL A O 1
ATOM 637 N N . LEU A 1 86 ? 67.102 27.851 -85.416 1.00 86.75 86 LEU A N 1
ATOM 638 C CA . LEU A 1 86 ? 66.160 28.119 -84.332 1.00 86.75 86 LEU A CA 1
ATOM 639 C C . LEU A 1 86 ? 65.209 29.234 -84.764 1.00 86.75 86 LEU A C 1
ATOM 641 O O . LEU A 1 86 ? 65.624 30.384 -84.926 1.00 86.75 86 LEU A O 1
ATOM 645 N N . LYS A 1 87 ? 63.939 28.889 -84.969 1.00 89.94 87 LYS A N 1
ATOM 646 C CA . LYS A 1 87 ? 62.885 29.874 -85.198 1.00 89.94 87 LYS A CA 1
ATOM 647 C C . LYS A 1 87 ? 62.223 30.212 -83.873 1.00 89.94 87 LYS A C 1
ATOM 649 O O . LYS A 1 87 ? 62.049 29.344 -83.022 1.00 89.94 87 LYS A O 1
ATOM 654 N N . GLU A 1 88 ? 61.792 31.461 -83.742 1.00 91.19 88 GLU A N 1
ATOM 655 C CA . GLU A 1 88 ? 60.939 31.915 -82.637 1.00 91.19 88 GLU A CA 1
ATOM 656 C C . GLU A 1 88 ? 59.745 30.970 -82.435 1.00 91.19 88 GLU A C 1
ATOM 658 O O . GLU A 1 88 ? 59.502 30.522 -81.323 1.00 91.19 88 GLU A O 1
ATOM 663 N N . SER A 1 89 ? 59.102 30.531 -83.524 1.00 89.62 89 SER A N 1
ATOM 664 C CA . SER A 1 89 ? 57.982 29.585 -83.471 1.00 89.62 89 SER A CA 1
ATOM 665 C C . SER A 1 89 ? 58.316 28.242 -82.815 1.00 89.62 89 SER A C 1
ATOM 667 O O . SER A 1 89 ? 57.441 27.632 -82.207 1.00 89.62 89 SER A O 1
ATOM 669 N N . ASP A 1 90 ? 59.549 27.751 -82.954 1.00 88.75 90 ASP A N 1
ATOM 670 C CA . ASP A 1 90 ? 59.963 26.475 -82.362 1.00 88.75 90 ASP A CA 1
ATOM 671 C C . ASP A 1 90 ? 60.218 26.650 -80.856 1.00 88.75 90 ASP A C 1
ATOM 673 O O . ASP A 1 90 ? 59.778 25.835 -80.048 1.00 88.75 90 ASP A O 1
ATOM 677 N N . LEU A 1 91 ? 60.838 27.768 -80.465 1.00 90.00 91 LEU A N 1
ATOM 678 C CA . LEU A 1 91 ? 61.055 28.123 -79.058 1.00 90.00 91 LEU A CA 1
ATOM 679 C C . LEU A 1 91 ? 59.731 28.379 -78.322 1.00 90.00 91 LEU A C 1
ATOM 681 O O . LEU A 1 91 ? 59.530 27.891 -77.208 1.00 90.00 91 LEU A O 1
ATOM 685 N N . ASP A 1 92 ? 58.808 29.100 -78.958 1.00 91.56 92 ASP A N 1
ATOM 686 C CA . ASP A 1 92 ? 57.490 29.390 -78.400 1.00 91.56 92 ASP A CA 1
ATOM 687 C C . ASP A 1 92 ? 56.676 28.111 -78.208 1.00 91.56 92 ASP A C 1
ATOM 689 O O . ASP A 1 92 ? 56.079 27.916 -77.152 1.00 91.56 92 ASP A O 1
ATOM 693 N N . ASN A 1 93 ? 56.672 27.203 -79.189 1.00 89.88 93 ASN A N 1
ATOM 694 C CA . ASN A 1 93 ? 55.908 25.958 -79.098 1.00 89.88 93 ASN A CA 1
ATOM 695 C C . ASN A 1 93 ? 56.395 25.040 -77.963 1.00 89.88 93 ASN A C 1
ATOM 697 O O . ASN A 1 93 ? 55.560 24.475 -77.250 1.00 89.88 93 ASN A O 1
ATOM 701 N N . ASP A 1 94 ? 57.711 24.912 -77.770 1.00 91.50 94 ASP A N 1
ATOM 702 C CA . ASP A 1 94 ? 58.306 24.151 -76.659 1.00 91.50 94 ASP A CA 1
ATOM 703 C C . ASP A 1 94 ? 57.969 24.795 -75.301 1.00 91.50 94 ASP A C 1
ATOM 705 O O . ASP A 1 94 ? 57.453 24.134 -74.393 1.00 91.50 94 ASP A O 1
ATOM 709 N N . SER A 1 95 ? 58.154 26.116 -75.190 1.00 92.75 95 SER A N 1
ATOM 710 C CA . SER A 1 95 ? 57.840 26.882 -73.977 1.00 92.75 95 SER A CA 1
ATOM 711 C C . SER A 1 95 ? 56.351 26.809 -73.611 1.00 92.75 95 SER A C 1
ATOM 713 O O . SER A 1 95 ? 56.000 26.574 -72.453 1.00 92.75 95 SER A O 1
ATOM 715 N N . ILE A 1 96 ? 55.454 26.924 -74.597 1.00 92.88 96 ILE A N 1
ATOM 716 C CA . ILE A 1 96 ? 54.002 26.810 -74.407 1.00 92.88 96 ILE A CA 1
ATOM 717 C C . ILE A 1 96 ? 53.613 25.393 -73.974 1.00 92.88 96 ILE A C 1
ATOM 719 O O . ILE A 1 96 ? 52.748 25.252 -73.108 1.00 92.88 96 ILE A O 1
ATOM 723 N N . GLN A 1 97 ? 54.224 24.341 -74.536 1.00 93.25 97 GLN A N 1
ATOM 724 C CA . GLN A 1 97 ? 53.964 22.963 -74.100 1.00 93.25 97 GLN A CA 1
ATOM 725 C C . GLN A 1 97 ? 54.311 22.801 -72.614 1.00 93.25 97 GLN A C 1
ATOM 727 O O . GLN A 1 97 ? 53.465 22.358 -71.834 1.00 93.25 97 GLN A O 1
ATOM 732 N N . GLY A 1 98 ? 55.507 23.240 -72.206 1.00 92.56 98 GLY A N 1
ATOM 733 C CA . GLY A 1 98 ? 55.946 23.189 -70.810 1.00 92.56 98 GLY A CA 1
ATOM 734 C C . GLY A 1 98 ? 55.077 24.029 -69.867 1.00 92.56 98 GLY A C 1
ATOM 735 O O . GLY A 1 98 ? 54.671 23.552 -68.805 1.00 92.56 98 GLY A O 1
ATOM 736 N N . PHE A 1 99 ? 54.731 25.257 -70.262 1.00 94.44 99 PHE A N 1
ATOM 737 C CA . PHE A 1 99 ? 53.887 26.150 -69.465 1.00 94.44 99 PHE A CA 1
ATOM 738 C C . PHE A 1 99 ? 52.473 25.592 -69.273 1.00 94.44 99 PHE A C 1
ATOM 740 O O . PHE A 1 99 ? 51.936 25.608 -68.161 1.00 94.44 99 PHE A O 1
ATOM 747 N N . ASN A 1 100 ? 51.882 25.044 -70.336 1.00 95.62 100 ASN A N 1
ATOM 748 C CA . ASN A 1 100 ? 50.557 24.446 -70.261 1.00 95.62 100 ASN A CA 1
ATOM 749 C C . ASN A 1 100 ? 50.538 23.232 -69.332 1.00 95.62 100 ASN A C 1
ATOM 751 O O . ASN A 1 100 ? 49.636 23.142 -68.499 1.00 95.62 100 ASN A O 1
ATOM 755 N N . MET A 1 101 ? 51.548 22.360 -69.423 1.00 93.62 101 MET A N 1
ATOM 756 C CA . MET A 1 101 ? 51.701 21.211 -68.526 1.00 93.62 101 MET A CA 1
ATOM 757 C C . MET A 1 101 ? 51.857 21.642 -67.060 1.00 93.62 101 MET A C 1
ATOM 759 O O . MET A 1 101 ? 51.256 21.033 -66.178 1.00 93.62 101 MET A O 1
ATOM 763 N N . ALA A 1 102 ? 52.606 22.715 -66.782 1.00 94.12 102 ALA A N 1
ATOM 764 C CA . ALA A 1 102 ? 52.763 23.233 -65.420 1.00 94.12 102 ALA A CA 1
ATOM 765 C C . ALA A 1 102 ? 51.432 23.733 -64.829 1.00 94.12 102 ALA A C 1
ATOM 767 O O . ALA A 1 102 ? 51.099 23.423 -63.686 1.00 94.12 102 ALA A O 1
ATOM 768 N N . GLN A 1 103 ? 50.638 24.464 -65.615 1.00 95.75 103 GLN A N 1
ATOM 769 C CA . GLN A 1 103 ? 49.300 24.904 -65.206 1.00 95.75 103 GLN A CA 1
ATOM 770 C C . GLN A 1 103 ? 48.340 23.728 -64.982 1.00 95.75 103 GLN A C 1
ATOM 772 O O . GLN A 1 103 ? 47.588 23.719 -64.010 1.00 95.75 103 GLN A O 1
ATOM 777 N N . GLU A 1 104 ? 48.379 22.727 -65.862 1.00 94.94 104 GLU A N 1
ATOM 778 C CA . GLU A 1 104 ? 47.566 21.512 -65.747 1.00 94.94 104 GLU A CA 1
ATOM 779 C C . GLU A 1 104 ? 47.909 20.730 -64.472 1.00 94.94 104 GLU A C 1
ATOM 781 O O . GLU A 1 104 ? 47.006 20.299 -63.755 1.00 94.94 104 GLU A O 1
ATOM 786 N N . ALA A 1 105 ? 49.197 20.611 -64.138 1.00 92.62 105 ALA A N 1
ATOM 787 C CA . ALA A 1 105 ? 49.647 19.969 -62.906 1.00 92.62 105 ALA A CA 1
ATOM 788 C C . ALA A 1 105 ? 49.146 20.696 -61.643 1.00 92.62 105 ALA A C 1
ATOM 790 O O . ALA A 1 105 ? 48.718 20.041 -60.691 1.00 92.62 105 ALA A O 1
ATOM 791 N N . ILE A 1 106 ? 49.146 22.036 -61.638 1.00 92.19 106 ILE A N 1
ATOM 792 C CA . ILE A 1 106 ? 48.612 22.838 -60.522 1.00 92.19 106 ILE A CA 1
ATOM 793 C C . ILE A 1 106 ? 47.112 22.585 -60.341 1.00 92.19 106 ILE A C 1
ATOM 795 O O . ILE A 1 106 ? 46.662 22.350 -59.221 1.00 92.19 106 ILE A O 1
ATOM 799 N N . ASP A 1 107 ? 46.341 22.598 -61.425 1.00 93.44 107 ASP A N 1
ATOM 800 C CA . ASP A 1 107 ? 44.896 22.370 -61.366 1.00 93.44 107 ASP A CA 1
ATOM 801 C C . ASP A 1 107 ? 44.553 20.939 -60.905 1.00 93.44 107 ASP A C 1
ATOM 803 O O . ASP A 1 107 ? 43.618 20.748 -60.128 1.00 93.44 107 ASP A O 1
ATOM 807 N N . ILE A 1 108 ? 45.325 19.927 -61.323 1.00 90.19 108 ILE A N 1
ATOM 808 C CA . ILE A 1 108 ? 45.165 18.540 -60.845 1.00 90.19 108 ILE A CA 1
ATOM 809 C C . ILE A 1 108 ? 45.434 18.443 -59.335 1.00 90.19 108 ILE A C 1
ATOM 811 O O . ILE A 1 108 ? 44.686 17.775 -58.616 1.00 90.19 108 ILE A O 1
ATOM 815 N N . ALA A 1 109 ? 46.469 19.125 -58.837 1.00 89.50 109 ALA A N 1
ATOM 816 C CA . ALA A 1 109 ? 46.759 19.171 -57.405 1.00 89.50 109 ALA A CA 1
ATOM 817 C C . ALA A 1 109 ? 45.632 19.861 -56.615 1.00 89.50 109 ALA A C 1
ATOM 819 O O . ALA A 1 109 ? 45.284 19.407 -55.528 1.00 89.50 109 ALA A O 1
ATOM 820 N N . GLN A 1 110 ? 45.018 20.909 -57.176 1.00 87.50 110 GLN A N 1
ATOM 821 C CA . GLN A 1 110 ? 43.871 21.597 -56.569 1.00 87.50 110 GLN A CA 1
ATOM 822 C C . GLN A 1 110 ? 42.580 20.763 -56.565 1.00 87.50 110 GLN A C 1
ATOM 824 O O . GLN A 1 110 ? 41.745 20.952 -55.685 1.00 87.50 110 GLN A O 1
ATOM 829 N N . ASP A 1 111 ? 42.400 19.857 -57.529 1.00 88.50 111 ASP A N 1
ATOM 830 C CA . ASP A 1 111 ? 41.258 18.932 -57.587 1.00 88.50 111 ASP A CA 1
ATOM 831 C C . ASP A 1 111 ? 41.393 17.735 -56.616 1.00 88.50 111 ASP A C 1
ATOM 833 O O . ASP A 1 111 ? 40.449 16.955 -56.463 1.00 88.50 111 ASP A O 1
ATOM 837 N N . SER A 1 112 ? 42.556 17.562 -55.978 1.00 90.12 112 SER A N 1
ATOM 838 C CA . SER A 1 112 ? 42.817 16.497 -55.001 1.00 90.12 112 SER A CA 1
ATOM 839 C C . SER A 1 112 ? 42.418 16.924 -53.582 1.00 90.12 112 SER A C 1
ATOM 841 O O . SER A 1 112 ? 42.383 18.111 -53.266 1.00 90.12 112 SER A O 1
ATOM 843 N N . ILE A 1 113 ? 42.149 15.963 -52.689 1.00 92.00 113 ILE A N 1
ATOM 844 C CA . ILE A 1 113 ? 41.959 16.277 -51.263 1.00 92.00 113 ILE A CA 1
ATOM 845 C C . ILE A 1 113 ? 43.321 16.669 -50.681 1.00 92.00 113 ILE A C 1
ATOM 847 O O . ILE A 1 113 ? 44.231 15.842 -50.608 1.00 92.00 113 ILE A O 1
ATOM 851 N N . ALA A 1 114 ? 43.458 17.931 -50.281 1.00 90.38 114 ALA A N 1
ATOM 852 C CA . ALA A 1 114 ? 44.695 18.479 -49.742 1.00 90.38 114 ALA A CA 1
ATOM 853 C C . ALA A 1 114 ? 44.726 18.420 -48.209 1.00 90.38 114 ALA A C 1
ATOM 855 O O . ALA A 1 114 ? 43.689 18.403 -47.540 1.00 90.38 114 ALA A O 1
ATOM 856 N N . VAL A 1 115 ? 45.938 18.420 -47.656 1.00 93.38 115 VAL A N 1
ATOM 857 C CA . VAL A 1 115 ? 46.160 18.672 -46.231 1.00 93.38 115 VAL A CA 1
ATOM 858 C C . VAL A 1 115 ? 46.029 20.176 -45.993 1.00 93.38 115 VAL A C 1
ATOM 860 O O . VAL A 1 115 ? 46.659 20.976 -46.676 1.00 93.38 115 VAL A O 1
ATOM 863 N N . SER A 1 116 ? 45.186 20.556 -45.042 1.00 91.25 116 SER A N 1
ATOM 864 C CA . SER A 1 116 ? 44.976 21.934 -44.621 1.00 91.25 116 SER A CA 1
ATOM 865 C C . SER A 1 116 ? 46.156 22.425 -43.785 1.00 91.25 116 SER A C 1
ATOM 867 O O . SER A 1 116 ? 46.459 21.859 -42.735 1.00 91.25 116 SER A O 1
ATOM 869 N N . ASP A 1 117 ? 46.756 23.544 -44.189 1.00 92.38 117 ASP A N 1
ATOM 870 C CA . ASP A 1 117 ? 47.850 24.195 -43.450 1.00 92.38 117 ASP A CA 1
ATOM 871 C C . ASP A 1 117 ? 47.410 24.757 -42.086 1.00 92.38 117 ASP A C 1
ATOM 873 O O . ASP A 1 117 ? 48.243 25.088 -41.244 1.00 92.38 117 ASP A O 1
ATOM 877 N N . SER A 1 118 ? 46.100 24.878 -41.838 1.00 94.00 118 SER A N 1
ATOM 878 C CA . SER A 1 118 ? 45.593 25.403 -40.563 1.00 94.00 118 SER A CA 1
ATOM 879 C C . SER A 1 118 ? 45.656 24.385 -39.422 1.00 94.00 118 SER A C 1
ATOM 881 O O . SER A 1 118 ? 45.695 24.772 -38.254 1.00 94.00 118 SER A O 1
ATOM 883 N N . ASN A 1 119 ? 45.649 23.088 -39.740 1.00 94.75 119 ASN A N 1
ATOM 884 C CA . ASN A 1 119 ? 45.531 22.020 -38.745 1.00 94.75 119 ASN A CA 1
ATOM 885 C C . ASN A 1 119 ? 46.212 20.697 -39.137 1.00 94.75 119 ASN A C 1
ATOM 887 O O . ASN A 1 119 ? 46.128 19.736 -38.374 1.00 94.75 119 ASN A O 1
ATOM 891 N N . ASN A 1 120 ? 46.890 20.632 -40.284 1.00 93.25 120 ASN A N 1
ATOM 892 C CA . ASN A 1 120 ? 47.518 19.430 -40.835 1.00 93.25 120 ASN A CA 1
ATOM 893 C C . ASN A 1 120 ? 46.546 18.247 -41.028 1.00 93.25 120 ASN A C 1
ATOM 895 O O . ASN A 1 120 ? 46.937 17.089 -40.878 1.00 93.25 120 ASN A O 1
ATOM 899 N N . GLN A 1 121 ? 45.277 18.516 -41.353 1.00 94.31 121 GLN A N 1
ATOM 900 C CA . GLN A 1 121 ? 44.253 17.494 -41.614 1.00 94.31 121 GLN A CA 1
ATOM 901 C C . GLN A 1 121 ? 43.798 17.535 -43.072 1.00 94.31 121 GLN A C 1
ATOM 903 O O . GLN A 1 121 ? 43.793 18.597 -43.683 1.00 94.31 121 GLN A O 1
ATOM 908 N N . PHE A 1 122 ? 43.375 16.401 -43.634 1.00 94.12 122 PHE A N 1
ATOM 909 C CA . PHE A 1 122 ? 42.710 16.403 -44.939 1.00 94.12 122 PHE A CA 1
ATOM 910 C C . PHE A 1 122 ? 41.416 17.227 -44.877 1.00 94.12 122 PHE A C 1
ATOM 912 O O . PHE A 1 122 ? 40.564 16.968 -44.028 1.00 94.12 122 PHE A O 1
ATOM 919 N N . ASP A 1 123 ? 41.260 18.190 -45.786 1.00 91.81 123 ASP A N 1
ATOM 920 C CA .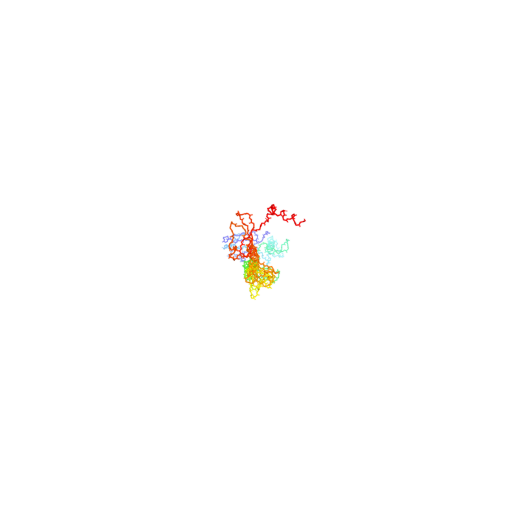 ASP A 1 123 ? 40.061 19.025 -45.889 1.00 91.81 123 ASP A CA 1
ATOM 921 C C . ASP A 1 123 ? 39.298 18.702 -47.179 1.00 91.81 123 ASP A C 1
ATOM 923 O O . ASP A 1 123 ? 39.779 18.920 -48.291 1.00 91.81 123 ASP A O 1
ATOM 927 N N . ALA A 1 124 ? 38.082 18.172 -47.032 1.00 91.81 124 ALA A N 1
ATOM 928 C CA . ALA A 1 124 ? 37.193 17.878 -48.154 1.00 91.81 124 ALA A CA 1
ATOM 929 C C . ALA A 1 124 ? 36.463 19.127 -48.684 1.00 91.81 124 ALA A C 1
ATOM 931 O O . ALA A 1 124 ? 35.695 19.030 -49.639 1.00 91.81 124 ALA A O 1
ATOM 932 N N . THR A 1 125 ? 36.665 20.307 -48.093 1.00 89.25 125 THR A N 1
ATOM 933 C CA . THR A 1 125 ? 36.130 21.604 -48.545 1.00 89.25 125 THR A CA 1
ATOM 934 C C . THR A 1 125 ? 34.600 21.639 -48.661 1.00 89.25 125 THR A C 1
ATOM 936 O O . THR A 1 125 ? 34.030 22.240 -49.568 1.00 89.25 125 THR A O 1
ATOM 939 N N . SER A 1 126 ? 33.906 20.975 -47.727 1.00 90.12 126 SER A N 1
ATOM 940 C CA . SER A 1 126 ? 32.442 20.763 -47.746 1.00 90.12 126 SER A CA 1
ATOM 941 C C . SER A 1 126 ? 31.911 19.962 -48.947 1.00 90.12 126 SER A C 1
ATOM 943 O O . SER A 1 126 ? 30.704 19.944 -49.200 1.00 90.12 126 SER A O 1
ATOM 945 N N . LEU A 1 127 ? 32.782 19.265 -49.678 1.00 89.44 127 LEU A N 1
ATOM 946 C CA . LEU A 1 127 ? 32.381 18.295 -50.691 1.00 89.44 127 LEU A CA 1
ATOM 947 C C . LEU A 1 127 ? 32.128 16.924 -50.061 1.00 89.44 127 LEU A C 1
ATOM 949 O O . LEU A 1 127 ? 32.628 16.580 -48.990 1.00 89.44 127 LEU A O 1
ATOM 953 N N . ARG A 1 128 ? 31.326 16.116 -50.755 1.00 93.12 128 ARG A N 1
ATOM 954 C CA . ARG A 1 128 ? 31.066 14.730 -50.361 1.00 93.12 128 ARG A CA 1
ATOM 955 C C . ARG A 1 128 ? 32.221 13.839 -50.804 1.00 93.12 128 ARG A C 1
ATOM 957 O O . ARG A 1 128 ? 32.590 13.861 -51.974 1.00 93.12 128 ARG A O 1
ATOM 964 N N . VAL A 1 129 ? 32.689 12.982 -49.901 1.00 93.69 129 VAL A N 1
ATOM 965 C CA . VAL A 1 129 ? 33.571 11.859 -50.239 1.00 93.69 129 VAL A CA 1
ATOM 966 C C . VAL A 1 129 ? 32.695 10.648 -50.566 1.00 93.69 129 VAL A C 1
ATOM 968 O O . VAL A 1 129 ? 31.856 10.240 -49.762 1.00 93.69 129 VAL A O 1
ATOM 971 N N . THR A 1 130 ? 32.833 10.104 -51.772 1.00 92.69 130 THR A N 1
ATOM 972 C CA . THR A 1 130 ? 32.037 8.969 -52.272 1.00 92.69 130 THR A CA 1
ATOM 973 C C . THR A 1 130 ? 32.929 7.772 -52.580 1.00 92.69 130 THR A C 1
ATOM 975 O O . THR A 1 130 ? 34.126 7.947 -52.782 1.00 92.69 130 THR A O 1
ATOM 978 N N . ASN A 1 131 ? 32.341 6.573 -52.677 1.00 92.38 131 ASN A N 1
ATOM 979 C CA . ASN A 1 131 ? 33.056 5.317 -52.956 1.00 92.38 131 ASN A CA 1
ATOM 980 C C . ASN A 1 131 ? 34.123 4.973 -51.901 1.00 92.38 131 ASN A C 1
ATOM 982 O O . ASN A 1 131 ? 35.204 4.490 -52.226 1.00 92.38 131 ASN A O 1
ATOM 986 N N . VAL A 1 132 ? 33.808 5.237 -50.633 1.00 95.31 132 VAL A N 1
ATOM 987 C CA . VAL A 1 132 ? 34.625 4.832 -49.485 1.00 95.31 132 VAL A CA 1
ATOM 988 C C . VAL A 1 132 ? 34.248 3.397 -49.120 1.00 95.31 132 VAL A C 1
ATOM 990 O O . VAL A 1 132 ? 33.060 3.101 -48.989 1.00 95.31 132 VAL A O 1
ATOM 993 N N . ALA A 1 133 ? 35.241 2.515 -48.996 1.00 96.56 133 ALA A N 1
ATOM 994 C CA . ALA A 1 133 ? 35.033 1.140 -48.546 1.00 96.56 133 ALA A CA 1
ATOM 995 C C . ALA A 1 133 ? 34.572 1.098 -47.079 1.00 96.56 133 ALA A C 1
ATOM 997 O O . ALA A 1 133 ? 34.802 2.047 -46.327 1.00 96.56 133 ALA A O 1
ATOM 998 N N . ASP A 1 134 ? 33.938 0.001 -46.667 1.00 95.31 134 ASP A N 1
ATOM 999 C CA . ASP A 1 134 ? 33.557 -0.174 -45.265 1.00 95.31 134 ASP A CA 1
ATOM 1000 C C . ASP A 1 134 ? 34.804 -0.240 -44.360 1.00 95.31 134 ASP A C 1
ATOM 1002 O O . ASP A 1 134 ? 35.812 -0.841 -44.749 1.00 95.31 134 ASP A O 1
ATOM 1006 N N . PRO A 1 135 ? 34.757 0.374 -43.161 1.00 96.25 135 PRO A N 1
ATOM 1007 C CA . PRO A 1 135 ? 35.889 0.398 -42.244 1.00 96.25 135 PRO A CA 1
ATOM 1008 C C . PRO A 1 135 ? 36.223 -1.009 -41.733 1.00 96.25 135 PRO A C 1
ATOM 1010 O O . PRO A 1 135 ? 35.339 -1.775 -41.351 1.00 96.25 135 PRO A O 1
ATOM 1013 N N . THR A 1 136 ? 37.515 -1.332 -41.675 1.00 95.06 136 THR A N 1
ATOM 1014 C CA . THR A 1 136 ? 38.042 -2.602 -41.135 1.00 95.06 136 THR A CA 1
ATOM 1015 C C . THR A 1 136 ? 38.892 -2.391 -39.885 1.00 95.06 136 THR A C 1
ATOM 1017 O O . THR A 1 136 ? 38.918 -3.243 -38.998 1.00 95.06 136 THR A O 1
ATOM 1020 N N . SER A 1 137 ? 39.557 -1.238 -39.792 1.00 96.12 137 SER A N 1
ATOM 1021 C CA . SER A 1 137 ? 40.360 -0.806 -38.650 1.00 96.12 137 SER A CA 1
ATOM 1022 C C . SER A 1 137 ? 39.655 0.303 -37.870 1.00 96.12 137 SER A C 1
ATOM 1024 O O . SER A 1 137 ? 38.849 1.056 -38.410 1.00 96.12 137 SER A O 1
ATOM 1026 N N . ALA A 1 138 ? 39.994 0.451 -36.588 1.00 94.50 138 ALA A N 1
ATOM 1027 C CA . ALA A 1 138 ? 39.352 1.426 -35.701 1.00 94.50 138 ALA A CA 1
ATOM 1028 C C . ALA A 1 138 ? 39.567 2.901 -36.107 1.00 94.50 138 ALA A C 1
ATOM 1030 O O . ALA A 1 138 ? 38.863 3.776 -35.610 1.00 94.50 138 ALA A O 1
ATOM 1031 N N . GLN A 1 139 ? 40.544 3.185 -36.973 1.00 96.12 139 GLN A N 1
ATOM 1032 C CA . GLN A 1 139 ? 40.857 4.528 -37.475 1.00 96.12 139 GLN A CA 1
ATOM 1033 C C . GLN A 1 139 ? 40.296 4.791 -38.882 1.00 96.12 139 GLN A C 1
ATOM 1035 O O . GLN A 1 139 ? 40.468 5.894 -39.402 1.00 96.12 139 GLN A O 1
ATOM 1040 N N . ASP A 1 140 ? 39.636 3.807 -39.497 1.00 96.44 140 ASP A N 1
ATOM 1041 C CA . ASP A 1 140 ? 39.038 3.965 -40.820 1.00 96.44 140 ASP A CA 1
ATOM 1042 C C . ASP A 1 140 ? 37.804 4.883 -40.756 1.00 96.44 140 ASP A C 1
ATOM 1044 O O . ASP A 1 140 ? 37.111 4.987 -39.741 1.00 96.44 140 ASP A O 1
ATOM 1048 N N . VAL A 1 141 ? 37.495 5.546 -41.872 1.00 94.06 141 VAL A N 1
ATOM 1049 C CA . VAL A 1 141 ? 36.297 6.386 -41.986 1.00 94.06 141 VAL A CA 1
ATOM 1050 C C . VAL A 1 141 ? 35.050 5.503 -42.031 1.00 94.06 141 VAL A C 1
ATOM 1052 O O . VAL A 1 141 ? 34.890 4.685 -42.933 1.00 94.06 141 VAL A O 1
ATOM 1055 N N . ALA A 1 142 ? 34.115 5.718 -41.106 1.00 95.69 142 ALA A N 1
ATOM 1056 C CA . ALA A 1 142 ? 32.799 5.095 -41.170 1.00 95.69 142 ALA A CA 1
ATOM 1057 C C . ALA A 1 142 ? 31.871 5.874 -42.113 1.00 95.69 142 ALA A C 1
ATOM 1059 O O . ALA A 1 142 ? 31.648 7.076 -41.948 1.00 95.69 142 ALA A O 1
ATOM 1060 N N . THR A 1 143 ? 31.290 5.185 -43.095 1.00 95.62 143 THR A N 1
ATOM 1061 C CA . THR A 1 143 ? 30.269 5.780 -43.965 1.00 95.62 143 THR A CA 1
ATOM 1062 C C . THR A 1 143 ? 28.914 5.830 -43.259 1.00 95.62 143 THR A C 1
ATOM 1064 O O . THR A 1 143 ? 28.631 5.047 -42.351 1.00 95.62 143 THR A O 1
ATOM 1067 N N . LYS A 1 144 ? 28.024 6.725 -43.716 1.00 94.31 144 LYS A N 1
ATOM 1068 C CA . LYS A 1 144 ? 26.629 6.756 -43.245 1.00 94.31 144 LYS A CA 1
ATOM 1069 C C . LYS A 1 144 ? 25.952 5.389 -43.399 1.00 94.31 144 LYS A C 1
ATOM 1071 O O . LYS A 1 144 ? 25.251 4.962 -42.491 1.00 94.31 144 LYS A O 1
ATOM 1076 N N . ASN A 1 145 ? 26.193 4.716 -44.528 1.00 93.38 145 ASN A N 1
ATOM 1077 C CA . ASN A 1 145 ? 25.668 3.379 -44.787 1.00 93.38 145 ASN A CA 1
ATOM 1078 C C . ASN A 1 145 ? 26.125 2.401 -43.699 1.00 93.38 145 ASN A C 1
ATOM 1080 O O . ASN A 1 145 ? 25.286 1.846 -43.004 1.00 93.38 145 ASN A O 1
ATOM 1084 N N . TYR A 1 146 ? 27.437 2.294 -43.468 1.00 94.38 146 TYR A N 1
ATOM 1085 C CA . TYR A 1 146 ? 27.990 1.413 -42.439 1.00 94.38 146 TYR A CA 1
ATOM 1086 C C . TYR A 1 146 ? 27.379 1.664 -41.048 1.00 94.38 146 TYR A C 1
ATOM 1088 O O . TYR A 1 146 ? 26.982 0.722 -40.359 1.00 94.38 146 TYR A O 1
ATOM 1096 N N . LEU A 1 147 ? 27.240 2.934 -40.646 1.00 94.12 147 LEU A N 1
ATOM 1097 C CA . LEU A 1 147 ? 26.641 3.287 -39.357 1.00 94.12 147 LEU A CA 1
ATOM 1098 C C . LEU A 1 147 ? 25.164 2.871 -39.269 1.00 94.12 147 LEU A C 1
ATOM 1100 O O . LEU A 1 147 ? 24.743 2.334 -38.249 1.00 94.12 147 LEU A O 1
ATOM 1104 N N . GLU A 1 148 ? 24.375 3.119 -40.314 1.00 94.06 148 GLU A N 1
ATOM 1105 C CA . GLU A 1 148 ? 22.923 2.902 -40.302 1.00 94.06 148 GLU A CA 1
ATOM 1106 C C . GLU A 1 148 ? 22.488 1.474 -40.646 1.00 94.06 148 GLU A C 1
ATOM 1108 O O . GLU A 1 148 ? 21.314 1.161 -40.436 1.00 94.06 148 GLU A O 1
ATOM 1113 N N . THR A 1 149 ? 23.378 0.629 -41.173 1.00 88.88 149 THR A N 1
ATOM 1114 C CA . THR A 1 149 ? 23.046 -0.752 -41.561 1.00 88.88 149 THR A CA 1
ATOM 1115 C C . THR A 1 149 ? 23.817 -1.803 -40.777 1.00 88.88 149 THR A C 1
ATOM 1117 O O . THR A 1 149 ? 23.251 -2.849 -40.470 1.00 88.88 149 THR A O 1
ATOM 1120 N N . THR A 1 150 ? 25.086 -1.544 -40.451 1.00 87.88 150 THR A N 1
ATOM 1121 C CA . THR A 1 150 ? 25.969 -2.533 -39.813 1.00 87.88 150 THR A CA 1
ATOM 1122 C C . THR A 1 150 ? 26.092 -2.292 -38.314 1.00 87.88 150 THR A C 1
ATOM 1124 O O . THR A 1 150 ? 25.942 -3.230 -37.539 1.00 87.88 150 THR A O 1
ATOM 1127 N N . TRP A 1 151 ? 26.343 -1.047 -37.892 1.00 86.75 151 TRP A N 1
ATOM 1128 C CA . TRP A 1 151 ? 26.472 -0.715 -36.467 1.00 86.75 151 TRP A CA 1
ATOM 1129 C C . TRP A 1 151 ? 25.122 -0.533 -35.769 1.00 86.75 151 TRP A C 1
ATOM 1131 O O . TRP A 1 151 ? 24.925 -1.020 -34.662 1.00 86.75 151 TRP A O 1
ATOM 1141 N N . LEU A 1 152 ? 24.197 0.186 -36.409 1.00 92.31 152 LEU A N 1
ATOM 1142 C CA . LEU A 1 152 ? 22.859 0.445 -35.892 1.00 92.31 152 LEU A CA 1
ATOM 1143 C C . LEU A 1 152 ? 21.830 -0.210 -36.813 1.00 92.31 152 LEU A C 1
ATOM 1145 O O . LEU A 1 152 ? 21.188 0.465 -37.624 1.00 92.31 152 LEU A O 1
ATOM 1149 N N . SER A 1 153 ? 21.699 -1.530 -36.704 1.00 92.12 153 SER A N 1
ATOM 1150 C CA . SER A 1 153 ? 20.807 -2.310 -37.562 1.00 92.12 153 SER A CA 1
ATOM 1151 C C . SER A 1 153 ? 19.335 -1.897 -37.394 1.00 92.12 153 SER A C 1
ATOM 1153 O O . SER A 1 153 ? 18.945 -1.235 -36.426 1.00 92.12 153 SER A O 1
ATOM 1155 N N . GLU A 1 154 ? 18.466 -2.300 -38.326 1.00 92.25 154 GLU A N 1
ATOM 1156 C CA . GLU A 1 154 ? 17.014 -2.083 -38.191 1.00 92.25 154 GLU A CA 1
ATOM 1157 C C . GLU A 1 154 ? 16.439 -2.727 -36.918 1.00 92.25 154 GLU A C 1
ATOM 1159 O O . GLU A 1 154 ? 15.530 -2.172 -36.290 1.00 92.25 154 GLU A O 1
ATOM 1164 N N . ALA A 1 155 ? 17.007 -3.860 -36.495 1.00 91.62 155 ALA A N 1
ATOM 1165 C CA . ALA A 1 155 ? 16.637 -4.527 -35.254 1.00 91.62 155 ALA A CA 1
ATOM 1166 C C . ALA A 1 155 ? 17.011 -3.680 -34.026 1.00 91.62 155 ALA A C 1
ATOM 1168 O O . ALA A 1 155 ? 16.177 -3.493 -33.139 1.00 91.62 155 ALA A O 1
ATOM 1169 N N . ASP A 1 156 ? 18.211 -3.091 -33.998 1.00 94.88 156 ASP A N 1
ATOM 1170 C CA . ASP A 1 156 ? 18.650 -2.229 -32.891 1.00 94.88 156 ASP A CA 1
ATOM 1171 C C . ASP A 1 156 ? 17.770 -0.983 -32.766 1.00 94.88 156 ASP A C 1
ATOM 1173 O O . ASP A 1 156 ? 17.324 -0.631 -31.672 1.00 94.88 156 ASP A O 1
ATOM 1177 N N . LYS A 1 157 ? 17.435 -0.351 -33.898 1.00 93.50 157 LYS A N 1
ATOM 1178 C CA . LYS A 1 157 ? 16.506 0.793 -33.938 1.00 93.50 157 LYS A CA 1
ATOM 1179 C C . LYS A 1 157 ? 15.127 0.415 -33.399 1.00 93.50 157 LYS A C 1
ATOM 1181 O O . LYS A 1 157 ? 14.525 1.176 -32.641 1.00 93.50 157 LYS A O 1
ATOM 1186 N N . THR A 1 158 ? 14.636 -0.769 -33.763 1.00 94.06 158 THR A N 1
ATOM 1187 C CA . THR A 1 158 ? 13.355 -1.293 -33.274 1.00 94.06 158 THR A CA 1
ATOM 1188 C C . THR A 1 158 ? 13.391 -1.516 -31.762 1.00 94.06 158 THR A C 1
ATOM 1190 O O . THR A 1 158 ? 12.473 -1.087 -31.062 1.00 94.06 158 THR A O 1
ATOM 1193 N N . ASN A 1 159 ? 14.472 -2.101 -31.241 1.00 94.00 159 ASN A N 1
ATOM 1194 C CA . ASN A 1 159 ? 14.657 -2.319 -29.806 1.00 94.00 159 ASN A CA 1
ATOM 1195 C C . ASN A 1 159 ? 14.708 -1.000 -29.023 1.00 94.00 159 ASN A C 1
ATOM 1197 O O . ASN A 1 159 ? 14.048 -0.876 -27.992 1.00 94.00 159 ASN A O 1
ATOM 1201 N N . ILE A 1 160 ? 15.422 0.012 -29.527 1.00 94.25 160 ILE A N 1
ATOM 1202 C CA . ILE A 1 160 ? 15.472 1.349 -28.910 1.00 94.25 160 ILE A CA 1
ATOM 1203 C C . ILE A 1 160 ? 14.071 1.974 -28.846 1.00 94.25 160 ILE A C 1
ATOM 1205 O O . ILE A 1 160 ? 13.665 2.492 -27.804 1.00 94.25 160 ILE A O 1
ATOM 1209 N N . ASN A 1 161 ? 13.292 1.880 -29.925 1.00 93.44 161 ASN A N 1
ATOM 1210 C CA . ASN A 1 161 ? 11.914 2.373 -29.936 1.00 93.44 161 ASN A CA 1
ATOM 1211 C C . ASN A 1 161 ? 11.011 1.602 -28.960 1.00 93.44 161 ASN A C 1
ATOM 1213 O O . ASN A 1 161 ? 10.184 2.209 -28.281 1.00 93.44 161 ASN A O 1
ATOM 1217 N N . ALA A 1 162 ? 11.191 0.285 -28.834 1.00 94.00 162 ALA A N 1
ATOM 1218 C CA . ALA A 1 162 ? 10.462 -0.523 -27.858 1.00 94.00 162 ALA A CA 1
ATOM 1219 C C . ALA A 1 162 ? 10.779 -0.106 -26.410 1.00 94.00 162 ALA A C 1
ATOM 1221 O O . ALA A 1 162 ? 9.867 0.006 -25.590 1.00 94.00 162 ALA A O 1
ATOM 1222 N N . VAL A 1 163 ? 12.047 0.195 -26.102 1.00 93.06 163 VAL A N 1
ATOM 1223 C CA . VAL A 1 163 ? 12.450 0.737 -24.792 1.00 93.06 163 VAL A CA 1
ATOM 1224 C C . VAL A 1 163 ? 11.760 2.074 -24.516 1.00 93.06 163 VAL A C 1
ATOM 1226 O O . VAL A 1 163 ? 11.197 2.248 -23.436 1.00 93.06 163 VAL A O 1
ATOM 1229 N N . ASN A 1 164 ? 11.722 2.986 -25.493 1.00 94.06 164 ASN A N 1
ATOM 1230 C CA . ASN A 1 164 ? 11.020 4.266 -25.348 1.00 94.06 164 ASN A CA 1
ATOM 1231 C C . ASN A 1 164 ? 9.518 4.086 -25.081 1.00 94.06 164 ASN A C 1
ATOM 1233 O O . ASN A 1 164 ? 8.964 4.761 -24.214 1.00 94.06 164 ASN A O 1
ATOM 1237 N N . ASN A 1 165 ? 8.864 3.139 -25.757 1.00 93.12 165 ASN A N 1
ATOM 1238 C CA . ASN A 1 165 ? 7.441 2.855 -25.547 1.00 93.12 165 ASN A CA 1
ATOM 1239 C C . ASN A 1 165 ? 7.145 2.304 -24.141 1.00 93.12 165 ASN A C 1
ATOM 1241 O O . ASN A 1 165 ? 6.073 2.551 -23.587 1.00 93.12 165 ASN A O 1
ATOM 1245 N N . ASN A 1 166 ? 8.099 1.603 -23.524 1.00 95.06 166 ASN A N 1
ATOM 1246 C CA . ASN A 1 166 ? 7.947 1.085 -22.164 1.00 95.06 166 ASN A CA 1
ATOM 1247 C C . ASN A 1 166 ? 8.040 2.169 -21.076 1.00 95.06 166 ASN A C 1
ATOM 1249 O O . ASN A 1 166 ? 7.671 1.903 -19.932 1.00 95.06 166 ASN A O 1
ATOM 1253 N N . LEU A 1 167 ? 8.474 3.393 -21.396 1.00 95.56 167 LEU A N 1
ATOM 1254 C CA . LEU A 1 167 ? 8.627 4.475 -20.416 1.00 95.56 167 LEU A CA 1
ATOM 1255 C C . LEU A 1 167 ? 7.298 4.862 -19.740 1.00 95.56 167 LEU A C 1
ATOM 1257 O O . LEU A 1 167 ? 7.263 5.134 -18.535 1.00 95.56 167 LEU A O 1
ATOM 1261 N N . THR A 1 168 ? 6.191 4.826 -20.487 1.00 92.75 168 THR A N 1
ATOM 1262 C CA . THR A 1 168 ? 4.842 5.042 -19.940 1.00 92.75 168 THR A CA 1
ATOM 1263 C C . THR A 1 168 ? 4.474 3.955 -18.930 1.00 92.75 168 THR A C 1
ATOM 1265 O O . THR A 1 168 ? 4.009 4.272 -17.836 1.00 92.75 168 THR A O 1
ATOM 1268 N N . ASN A 1 169 ? 4.757 2.687 -19.244 1.00 94.12 169 ASN A N 1
ATOM 1269 C CA . ASN A 1 169 ? 4.505 1.564 -18.336 1.00 94.12 169 ASN A CA 1
ATOM 1270 C C . ASN A 1 169 ? 5.352 1.669 -17.059 1.00 94.12 169 ASN A C 1
ATOM 1272 O O . ASN A 1 169 ? 4.836 1.464 -15.965 1.00 94.12 169 ASN A O 1
ATOM 1276 N N . ILE A 1 170 ? 6.630 2.046 -17.177 1.00 93.50 170 ILE A N 1
ATOM 1277 C CA . ILE A 1 170 ? 7.523 2.264 -16.025 1.00 93.50 170 ILE A CA 1
ATOM 1278 C C . ILE A 1 170 ? 6.977 3.368 -15.109 1.00 93.50 170 ILE A C 1
ATOM 1280 O O . ILE A 1 170 ? 7.035 3.251 -13.885 1.00 93.50 170 ILE A O 1
ATOM 1284 N N . THR A 1 171 ? 6.417 4.430 -15.688 1.00 93.56 171 THR A N 1
ATOM 1285 C CA . THR A 1 171 ? 5.811 5.523 -14.917 1.00 93.56 171 THR A CA 1
ATOM 1286 C C . THR A 1 171 ? 4.543 5.054 -14.198 1.00 93.56 171 THR A C 1
ATOM 1288 O O . THR A 1 171 ? 4.410 5.296 -13.004 1.00 93.56 171 THR A O 1
ATOM 1291 N N . ALA A 1 172 ? 3.682 4.280 -14.865 1.00 95.00 172 ALA A N 1
ATOM 1292 C CA . ALA A 1 172 ? 2.497 3.691 -14.240 1.00 95.00 172 ALA A CA 1
ATOM 1293 C C . ALA A 1 172 ? 2.842 2.728 -13.084 1.00 95.00 172 ALA A C 1
ATOM 1295 O O . ALA A 1 172 ? 2.159 2.710 -12.061 1.00 95.00 172 ALA A O 1
ATOM 1296 N N . VAL A 1 173 ? 3.920 1.944 -13.210 1.00 95.56 173 VAL A N 1
ATOM 1297 C CA . VAL A 1 173 ? 4.404 1.069 -12.125 1.00 95.56 173 VAL A CA 1
ATOM 1298 C C . VAL A 1 173 ? 4.847 1.882 -10.905 1.00 95.56 173 VAL A C 1
ATOM 1300 O O . VAL A 1 173 ? 4.530 1.497 -9.782 1.00 95.56 173 VAL A O 1
ATOM 1303 N N . LYS A 1 174 ? 5.517 3.022 -11.109 1.00 93.81 174 LYS A N 1
ATOM 1304 C CA . LYS A 1 174 ? 5.903 3.936 -10.023 1.00 93.81 174 LYS A CA 1
ATOM 1305 C C . LYS A 1 174 ? 4.684 4.498 -9.284 1.00 93.81 174 LYS A C 1
ATOM 1307 O O . LYS A 1 174 ? 4.670 4.506 -8.059 1.00 93.81 174 LYS A O 1
ATOM 1312 N N . ASP A 1 175 ? 3.642 4.910 -10.001 1.00 95.00 175 ASP A N 1
ATOM 1313 C CA . ASP A 1 175 ? 2.419 5.427 -9.368 1.00 95.00 175 ASP A CA 1
ATOM 1314 C C . ASP A 1 175 ? 1.686 4.332 -8.567 1.00 95.00 175 ASP A C 1
ATOM 1316 O O . ASP A 1 175 ? 1.156 4.577 -7.478 1.00 95.00 175 ASP A O 1
ATOM 1320 N N . ASN A 1 176 ? 1.716 3.086 -9.055 1.00 95.44 176 ASN A N 1
ATOM 1321 C CA . ASN A 1 176 ? 1.179 1.938 -8.325 1.00 95.44 176 ASN A CA 1
ATOM 1322 C C . ASN A 1 176 ? 1.911 1.680 -6.998 1.00 95.44 176 ASN A C 1
ATOM 1324 O O . ASN A 1 176 ? 1.263 1.273 -6.035 1.00 95.44 176 ASN A O 1
ATOM 1328 N N . GLU A 1 177 ? 3.216 1.947 -6.904 1.00 96.62 177 GLU A N 1
ATOM 1329 C CA . GLU A 1 177 ? 3.982 1.818 -5.655 1.00 96.62 177 GLU A CA 1
ATOM 1330 C C . GLU A 1 177 ? 3.424 2.732 -4.550 1.00 96.62 177 GLU A C 1
ATOM 1332 O O . GLU A 1 177 ? 3.214 2.294 -3.416 1.00 96.62 177 GLU A O 1
ATOM 1337 N N . THR A 1 178 ? 3.090 3.984 -4.883 1.00 94.06 178 THR A N 1
ATOM 1338 C CA . THR A 1 178 ? 2.441 4.912 -3.941 1.00 94.06 178 THR A CA 1
ATOM 1339 C C . THR A 1 178 ? 1.084 4.383 -3.467 1.00 94.06 178 THR A C 1
ATOM 1341 O O . THR A 1 178 ? 0.803 4.398 -2.266 1.00 94.06 178 THR A O 1
ATOM 1344 N N . ASN A 1 179 ? 0.265 3.852 -4.380 1.00 95.38 179 ASN A N 1
ATOM 1345 C CA . ASN A 1 179 ? -1.038 3.275 -4.036 1.00 95.38 179 ASN A CA 1
ATOM 1346 C C . ASN A 1 179 ? -0.916 2.026 -3.150 1.00 95.38 179 ASN A C 1
ATOM 1348 O O . ASN A 1 179 ? -1.697 1.852 -2.214 1.00 95.38 179 ASN A O 1
ATOM 1352 N N . ILE A 1 180 ? 0.076 1.168 -3.405 1.00 96.12 180 ILE A N 1
ATOM 1353 C CA . ILE A 1 180 ? 0.347 -0.023 -2.589 1.00 96.12 180 ILE A CA 1
ATOM 1354 C C . ILE A 1 180 ? 0.710 0.379 -1.154 1.00 96.12 180 ILE A C 1
ATOM 1356 O O . ILE A 1 180 ? 0.173 -0.198 -0.207 1.00 96.12 180 ILE A O 1
ATOM 1360 N N . ASN A 1 181 ? 1.544 1.406 -0.977 1.00 95.50 181 ASN A N 1
ATOM 1361 C CA . ASN A 1 181 ? 1.926 1.900 0.349 1.00 95.50 181 ASN A CA 1
ATOM 1362 C C . ASN A 1 181 ? 0.734 2.500 1.123 1.00 95.50 181 ASN A C 1
ATOM 1364 O O . ASN A 1 181 ? 0.583 2.261 2.327 1.00 95.50 181 ASN A O 1
ATOM 1368 N N . LEU A 1 182 ? -0.160 3.223 0.436 1.00 96.56 182 LEU A N 1
ATOM 1369 C CA . LEU A 1 182 ? -1.419 3.701 1.023 1.00 96.56 182 LEU A CA 1
ATOM 1370 C C . LEU A 1 182 ? -2.325 2.537 1.442 1.00 96.56 182 LEU A C 1
ATOM 1372 O O . LEU A 1 182 ? -2.845 2.528 2.558 1.00 96.56 182 LEU A O 1
ATOM 1376 N N . ASN A 1 183 ? -2.464 1.518 0.592 1.00 96.88 183 ASN A N 1
ATOM 1377 C CA . ASN A 1 183 ? -3.248 0.327 0.914 1.00 96.88 183 ASN A CA 1
ATOM 1378 C C . ASN A 1 183 ? -2.681 -0.432 2.120 1.00 96.88 183 ASN A C 1
ATOM 1380 O O . ASN A 1 183 ? -3.453 -0.844 2.982 1.00 96.88 183 ASN A O 1
ATOM 1384 N N . ALA A 1 184 ? -1.356 -0.562 2.237 1.00 97.12 184 ALA A N 1
ATOM 1385 C CA . ALA A 1 184 ? -0.717 -1.174 3.403 1.00 97.12 184 ALA A CA 1
ATOM 1386 C C . ALA A 1 184 ? -1.052 -0.425 4.709 1.00 97.12 184 ALA A C 1
ATOM 1388 O O . ALA A 1 184 ? -1.341 -1.043 5.735 1.00 97.12 184 ALA A O 1
ATOM 1389 N N . THR A 1 185 ? -1.090 0.909 4.659 1.00 96.94 185 THR A N 1
ATOM 1390 C CA . THR A 1 185 ? -1.482 1.747 5.805 1.00 96.94 185 THR A CA 1
ATOM 1391 C C . THR A 1 185 ? -2.962 1.562 6.150 1.00 96.94 185 THR A C 1
ATOM 1393 O O . THR A 1 185 ? -3.311 1.355 7.315 1.00 96.94 185 THR A O 1
ATOM 1396 N N . ASN A 1 186 ? -3.833 1.563 5.137 1.00 97.19 186 ASN A N 1
ATOM 1397 C CA . ASN A 1 186 ? -5.271 1.355 5.309 1.00 97.19 186 ASN A CA 1
ATOM 1398 C C . ASN A 1 186 ? -5.593 -0.025 5.904 1.00 97.19 186 ASN A C 1
ATOM 1400 O O . ASN A 1 186 ? -6.463 -0.124 6.765 1.00 97.19 186 ASN A O 1
ATOM 1404 N N . ILE A 1 187 ? -4.873 -1.080 5.505 1.00 97.50 187 ILE A N 1
ATOM 1405 C CA . ILE A 1 187 ? -5.049 -2.437 6.049 1.00 97.50 187 ILE A CA 1
ATOM 1406 C C . ILE A 1 187 ? -4.790 -2.461 7.560 1.00 97.50 187 ILE A C 1
ATOM 1408 O O . ILE A 1 187 ? -5.609 -2.996 8.307 1.00 97.50 187 ILE A O 1
ATOM 1412 N N . THR A 1 188 ? -3.707 -1.834 8.024 1.00 96.75 188 THR A N 1
ATOM 1413 C CA . THR A 1 188 ? -3.395 -1.736 9.461 1.00 96.75 188 THR A CA 1
ATOM 1414 C C . THR A 1 188 ? -4.502 -1.005 10.226 1.00 96.75 188 THR A C 1
ATOM 1416 O O . THR A 1 188 ? -4.933 -1.454 11.289 1.00 96.75 188 THR A O 1
ATOM 1419 N N . ALA A 1 189 ? -5.018 0.099 9.675 1.00 97.25 189 ALA A N 1
ATOM 1420 C CA . ALA A 1 189 ? -6.115 0.844 10.292 1.00 97.25 189 ALA A CA 1
ATOM 1421 C C . ALA A 1 189 ? -7.407 0.010 10.392 1.00 97.25 189 ALA A C 1
ATOM 1423 O O . ALA A 1 189 ? -8.067 0.023 11.431 1.00 97.25 189 ALA A O 1
ATOM 1424 N N . ILE A 1 190 ? -7.740 -0.757 9.348 1.00 97.19 190 ILE A N 1
ATOM 1425 C CA . ILE A 1 190 ? -8.910 -1.649 9.324 1.00 97.19 190 ILE A CA 1
ATOM 1426 C C . ILE A 1 190 ? -8.779 -2.760 10.372 1.00 97.19 190 ILE A C 1
ATOM 1428 O O . ILE A 1 190 ? -9.735 -3.032 11.099 1.00 97.19 190 ILE A O 1
ATOM 1432 N N . GLN A 1 191 ? -7.602 -3.380 10.492 1.00 97.38 191 GLN A N 1
ATOM 1433 C CA . GLN A 1 191 ? -7.356 -4.423 11.493 1.00 97.38 191 GLN A CA 1
ATOM 1434 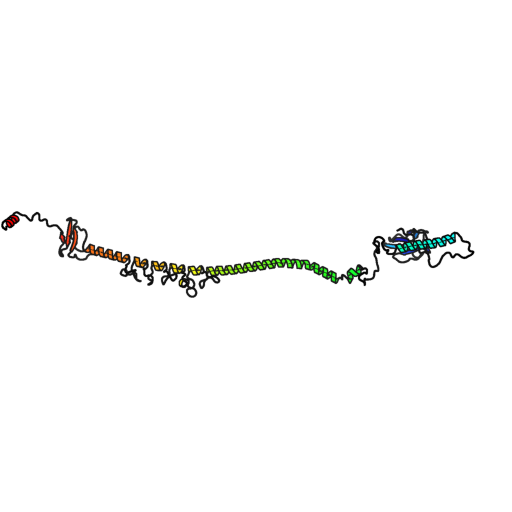C C . GLN A 1 191 ? -7.525 -3.885 12.920 1.00 97.38 191 GLN A C 1
ATOM 1436 O O . GLN A 1 191 ? -8.228 -4.497 13.725 1.00 97.38 191 GLN A O 1
ATOM 1441 N N . ASN A 1 192 ? -6.976 -2.701 13.208 1.00 96.75 192 ASN A N 1
ATOM 1442 C CA . ASN A 1 192 ? -7.143 -2.043 14.506 1.00 96.75 192 ASN A CA 1
ATOM 1443 C C . ASN A 1 192 ? -8.610 -1.690 14.794 1.00 96.75 192 ASN A C 1
ATOM 1445 O O . ASN A 1 192 ? -9.088 -1.897 15.909 1.00 96.75 192 ASN A O 1
ATOM 1449 N N . ALA A 1 193 ? -9.350 -1.195 13.797 1.00 97.44 193 ALA A N 1
ATOM 1450 C CA . ALA A 1 193 ? -10.773 -0.896 13.948 1.00 97.44 193 ALA A CA 1
ATOM 1451 C C . ALA A 1 193 ? -11.596 -2.158 14.259 1.00 97.44 193 ALA A C 1
ATOM 1453 O O . ALA A 1 193 ? -12.446 -2.133 15.148 1.00 97.44 193 ALA A O 1
ATOM 1454 N N . SER A 1 194 ? -11.311 -3.275 13.580 1.00 97.25 194 SER A N 1
ATOM 1455 C CA . SER A 1 194 ? -11.969 -4.563 13.833 1.00 97.25 194 SER A CA 1
ATOM 1456 C C . SER A 1 194 ? -11.660 -5.113 15.231 1.00 97.25 194 SER A C 1
ATOM 1458 O O . SER A 1 194 ? -12.556 -5.629 15.904 1.00 97.25 194 SER A O 1
ATOM 1460 N N . ALA A 1 195 ? -10.410 -4.988 15.687 1.00 96.19 195 ALA A N 1
ATOM 1461 C CA . ALA A 1 195 ? -10.010 -5.393 17.033 1.00 96.19 195 ALA A CA 1
ATOM 1462 C C . ALA A 1 195 ? -10.726 -4.554 18.105 1.00 96.19 195 ALA A C 1
ATOM 1464 O O . ALA A 1 195 ? -11.308 -5.109 19.036 1.00 96.19 195 ALA A O 1
ATOM 1465 N N . ASN A 1 196 ? -10.780 -3.231 17.926 1.00 96.50 196 ASN A N 1
ATOM 1466 C CA . ASN A 1 196 ? -11.488 -2.331 18.839 1.00 96.50 196 ASN A CA 1
ATOM 1467 C C . ASN A 1 196 ? -13.000 -2.590 18.870 1.00 96.50 196 ASN A C 1
ATOM 1469 O O . ASN A 1 196 ? -13.600 -2.526 19.939 1.00 96.50 196 ASN A O 1
ATOM 1473 N N . ALA A 1 197 ? -13.620 -2.908 17.730 1.00 97.56 197 ALA A N 1
ATOM 1474 C CA . ALA A 1 197 ? -15.039 -3.265 17.680 1.00 97.56 197 ALA A CA 1
ATOM 1475 C C . ALA A 1 197 ? -15.335 -4.548 18.476 1.00 97.56 197 ALA A C 1
ATOM 1477 O O . ALA A 1 197 ? -16.320 -4.605 19.211 1.00 97.56 197 ALA A O 1
ATOM 1478 N N . THR A 1 198 ? -14.451 -5.544 18.375 1.00 97.00 198 THR A N 1
ATOM 1479 C CA . THR A 1 198 ? -14.546 -6.790 19.153 1.00 97.00 198 THR A CA 1
ATOM 1480 C C . THR A 1 198 ? -14.382 -6.508 20.645 1.00 97.00 198 THR A C 1
ATOM 1482 O O . THR A 1 198 ? -15.218 -6.913 21.446 1.00 97.00 198 THR A O 1
ATOM 1485 N N . LEU A 1 199 ? -13.359 -5.736 21.022 1.00 96.94 199 LEU A N 1
ATOM 1486 C CA . LEU A 1 199 ? -13.117 -5.371 22.417 1.00 96.94 199 LEU A CA 1
ATOM 1487 C C . LEU A 1 199 ? -14.294 -4.584 23.019 1.00 96.94 199 LEU A C 1
ATOM 1489 O O . LEU A 1 199 ? -14.699 -4.849 24.147 1.00 96.94 199 LEU A O 1
ATOM 1493 N N . ALA A 1 200 ? -14.888 -3.659 22.260 1.00 97.75 200 ALA A N 1
ATOM 1494 C CA . ALA A 1 200 ? -16.066 -2.909 22.691 1.00 97.75 200 ALA A CA 1
ATOM 1495 C C . ALA A 1 200 ? -17.295 -3.810 22.901 1.00 97.75 200 ALA A C 1
ATOM 1497 O O . ALA A 1 200 ? -18.036 -3.615 23.863 1.00 97.75 200 ALA A O 1
ATOM 1498 N N . GLN A 1 201 ? -17.504 -4.808 22.033 1.00 97.88 201 GLN A N 1
ATOM 1499 C CA . GLN A 1 201 ? -18.557 -5.807 22.223 1.00 97.88 201 GLN A CA 1
ATOM 1500 C C . GLN A 1 201 ? -18.314 -6.620 23.499 1.00 97.88 201 GLN A C 1
ATOM 1502 O O . GLN A 1 201 ? -19.220 -6.741 24.320 1.00 97.88 201 GLN A O 1
ATOM 1507 N N . ASN A 1 202 ? -17.086 -7.089 23.715 1.00 97.56 202 ASN A N 1
ATOM 1508 C CA . ASN A 1 202 ? -16.713 -7.857 24.900 1.00 97.56 202 ASN A CA 1
ATOM 1509 C C . ASN A 1 202 ? -16.945 -7.059 26.198 1.00 97.56 202 ASN A C 1
ATOM 1511 O O . ASN A 1 202 ? -17.644 -7.534 27.094 1.00 97.56 202 ASN A O 1
ATOM 1515 N N . TYR A 1 203 ? -16.500 -5.795 26.260 1.00 97.94 203 TYR A N 1
ATOM 1516 C CA . TYR A 1 203 ? -16.794 -4.888 27.385 1.00 97.94 203 TYR A CA 1
ATOM 1517 C C . TYR A 1 203 ? -18.291 -4.667 27.623 1.00 97.94 203 TYR A C 1
ATOM 1519 O O . TYR A 1 203 ? -18.693 -4.372 28.750 1.00 97.94 203 TYR A O 1
ATOM 1527 N N . ALA A 1 204 ? -19.125 -4.786 26.592 1.00 98.00 204 ALA A N 1
ATOM 1528 C CA . ALA A 1 204 ? -20.562 -4.616 26.728 1.00 98.00 204 ALA A CA 1
ATOM 1529 C C . ALA A 1 204 ? -21.280 -5.897 27.177 1.00 98.00 204 ALA A C 1
ATOM 1531 O O . ALA A 1 204 ? -22.299 -5.788 27.858 1.00 98.00 204 ALA A O 1
ATOM 1532 N N . THR A 1 205 ? -20.812 -7.090 26.785 1.00 96.31 205 THR A N 1
ATOM 1533 C CA . THR A 1 205 ? -21.643 -8.307 26.861 1.00 96.31 205 THR A CA 1
ATOM 1534 C C . THR A 1 205 ? -21.052 -9.509 27.576 1.00 96.31 205 THR A C 1
ATOM 1536 O O . THR A 1 205 ? -21.838 -10.373 27.957 1.00 96.31 205 THR A O 1
ATOM 1539 N N . GLU A 1 206 ? -19.734 -9.608 27.718 1.00 95.94 206 GLU A N 1
ATOM 1540 C CA . GLU A 1 206 ? -19.071 -10.800 28.267 1.00 95.94 206 GLU A CA 1
ATOM 1541 C C . GLU A 1 206 ? -19.473 -11.021 29.730 1.00 95.94 206 GLU A C 1
ATOM 1543 O O . GLU A 1 206 ? -19.602 -10.056 30.476 1.00 95.94 206 GLU A O 1
ATOM 1548 N N . THR A 1 207 ? -19.745 -12.257 30.144 1.00 95.19 207 THR A N 1
ATOM 1549 C CA . THR A 1 207 ? -20.213 -12.544 31.519 1.00 95.19 207 THR A CA 1
ATOM 1550 C C . THR A 1 207 ? -19.542 -13.744 32.162 1.00 95.19 207 THR A C 1
ATOM 1552 O O . THR A 1 207 ? -19.566 -13.881 33.376 1.00 95.19 207 THR A O 1
ATOM 1555 N N . ASP A 1 208 ? -18.947 -14.601 31.353 1.00 94.62 208 ASP A N 1
ATOM 1556 C CA . ASP A 1 208 ? -18.302 -15.864 31.695 1.00 94.62 208 ASP A CA 1
ATOM 1557 C C . ASP A 1 208 ? -16.802 -15.732 31.997 1.00 94.62 208 ASP A C 1
ATOM 1559 O O . ASP A 1 208 ? -16.160 -16.715 32.364 1.00 94.62 208 ASP A O 1
ATOM 1563 N N . SER A 1 209 ? -16.255 -14.519 31.901 1.00 93.81 209 SER A N 1
ATOM 1564 C CA . SER A 1 209 ? -14.877 -14.166 32.250 1.00 93.81 209 SER A CA 1
ATOM 1565 C C . SER A 1 209 ? -14.727 -12.646 32.424 1.00 93.81 209 SER A C 1
ATOM 1567 O O . SER A 1 209 ? -15.648 -11.889 32.087 1.00 93.81 209 SER A O 1
ATOM 1569 N N . PRO A 1 210 ? -13.565 -12.159 32.914 1.00 93.69 210 PRO A N 1
ATOM 1570 C CA . PRO A 1 210 ? -13.130 -10.803 32.601 1.00 93.69 210 PRO A CA 1
ATOM 1571 C C . PRO A 1 210 ? -13.114 -10.609 31.083 1.00 93.69 210 PRO A C 1
ATOM 1573 O O . PRO A 1 210 ? -12.944 -11.573 30.337 1.00 93.69 210 PRO A O 1
ATOM 1576 N N . VAL A 1 211 ? -13.247 -9.365 30.639 1.00 96.44 211 VAL A N 1
ATOM 1577 C CA . VAL A 1 211 ? -13.233 -8.999 29.224 1.00 96.44 211 VAL A CA 1
ATOM 1578 C C . VAL A 1 211 ? -12.007 -9.606 28.549 1.00 96.44 211 VAL A C 1
ATOM 1580 O O . VAL A 1 211 ? -10.871 -9.369 28.964 1.00 96.44 211 VAL A O 1
ATOM 1583 N N . THR A 1 212 ? -12.233 -10.392 27.497 1.00 95.25 212 THR A N 1
ATOM 1584 C CA . THR A 1 212 ? -11.175 -11.148 26.826 1.00 95.25 212 THR A CA 1
ATOM 1585 C C . THR A 1 212 ? -10.015 -10.231 26.424 1.00 95.25 212 THR A C 1
ATOM 1587 O O . THR A 1 212 ? -10.184 -9.269 25.672 1.00 95.25 212 THR A O 1
ATOM 1590 N N . GLY A 1 213 ? -8.811 -10.559 26.905 1.00 92.44 213 GLY A N 1
ATOM 1591 C CA . GLY A 1 213 ? -7.588 -9.787 26.663 1.00 92.44 213 GLY A CA 1
ATOM 1592 C C . GLY A 1 213 ? -7.320 -8.670 27.676 1.00 92.44 213 GLY A C 1
ATOM 1593 O O . GLY A 1 213 ? -6.321 -7.964 27.538 1.00 92.44 213 GLY A O 1
ATOM 1594 N N . THR A 1 214 ? -8.163 -8.515 28.697 1.00 95.19 214 THR A N 1
ATOM 1595 C CA . THR A 1 214 ? -7.985 -7.548 29.785 1.00 95.19 214 THR A CA 1
ATOM 1596 C C . THR A 1 214 ? -8.191 -8.218 31.149 1.00 95.19 214 THR A C 1
ATOM 1598 O O . THR A 1 214 ? -8.416 -9.424 31.256 1.00 95.19 214 THR A O 1
ATOM 1601 N N . THR A 1 215 ? -8.045 -7.436 32.216 1.00 93.19 215 THR A N 1
ATOM 1602 C CA . THR A 1 215 ? -8.335 -7.852 33.597 1.00 93.19 215 THR A CA 1
ATOM 1603 C C . THR A 1 215 ? -9.646 -7.273 34.128 1.00 93.19 215 THR A C 1
ATOM 1605 O O . THR A 1 215 ? -9.971 -7.476 35.299 1.00 93.19 215 THR A O 1
ATOM 1608 N N . ASP A 1 216 ? -10.365 -6.519 33.299 1.00 94.75 216 ASP A N 1
ATOM 1609 C CA . ASP A 1 216 ? -11.558 -5.780 33.699 1.00 94.75 216 ASP A CA 1
ATOM 1610 C C . ASP A 1 216 ? -12.810 -6.623 33.494 1.00 94.75 216 ASP A C 1
ATOM 1612 O O . ASP A 1 216 ? -12.891 -7.415 32.562 1.00 94.75 216 ASP A O 1
ATOM 1616 N N . ASP A 1 217 ? -13.828 -6.405 34.319 1.00 95.12 217 ASP A N 1
ATOM 1617 C CA . ASP A 1 217 ? -15.142 -7.005 34.097 1.00 95.12 217 ASP A CA 1
ATOM 1618 C C . ASP A 1 217 ? -15.982 -6.142 33.156 1.00 95.12 217 ASP A C 1
ATOM 1620 O O . ASP A 1 217 ? -15.910 -4.908 33.172 1.00 95.12 217 ASP A O 1
ATOM 1624 N N . SER A 1 218 ? -16.818 -6.798 32.355 1.00 96.94 218 SER A N 1
ATOM 1625 C CA . SER A 1 218 ? -17.720 -6.113 31.435 1.00 96.94 218 SER A CA 1
ATOM 1626 C C . SER A 1 218 ? -18.790 -5.315 32.191 1.00 96.94 218 SER A C 1
ATOM 1628 O O . SER A 1 218 ? -19.131 -5.593 33.347 1.00 96.94 218 SER A O 1
ATOM 1630 N N . ALA A 1 219 ? -19.407 -4.355 31.503 1.00 97.38 219 ALA A N 1
ATOM 1631 C CA . ALA A 1 219 ? -20.551 -3.620 32.030 1.00 97.38 219 ALA A CA 1
ATOM 1632 C C . ALA A 1 219 ? -21.725 -4.551 32.387 1.00 97.38 219 ALA A C 1
ATOM 1634 O O . ALA A 1 219 ? -22.444 -4.305 33.358 1.00 97.38 219 ALA A O 1
ATOM 1635 N N . LYS A 1 220 ? -21.916 -5.638 31.628 1.00 96.56 220 LYS A N 1
ATOM 1636 C CA . LYS A 1 220 ? -22.974 -6.613 31.899 1.00 96.56 220 LYS A CA 1
ATOM 1637 C C . LYS A 1 220 ? -22.654 -7.459 33.126 1.00 96.56 220 LYS A C 1
ATOM 1639 O O . LYS A 1 220 ? -23.547 -7.632 33.951 1.00 96.56 220 LYS A O 1
ATOM 1644 N N . SER A 1 221 ? -21.404 -7.889 33.304 1.00 95.44 221 SER A N 1
ATOM 1645 C CA . SER A 1 221 ? -20.955 -8.574 34.522 1.00 95.44 221 SER A CA 1
ATOM 1646 C C . SER A 1 221 ? -21.211 -7.711 35.754 1.00 95.44 221 SER A C 1
ATOM 1648 O O . SER A 1 221 ? -21.906 -8.156 36.668 1.00 95.44 221 SER A O 1
ATOM 1650 N N . TRP A 1 222 ? -20.780 -6.443 35.740 1.00 95.50 222 TRP A N 1
ATOM 1651 C CA . TRP A 1 222 ? -21.030 -5.502 36.841 1.00 95.50 222 TRP A CA 1
ATOM 1652 C C . TRP A 1 222 ? -22.516 -5.298 37.146 1.00 95.50 222 TRP A C 1
ATOM 1654 O O . TRP A 1 222 ? -22.887 -5.068 38.299 1.00 95.50 222 TRP A O 1
ATOM 1664 N N . ALA A 1 223 ? -23.382 -5.390 36.137 1.00 95.94 223 ALA A N 1
ATOM 1665 C CA . ALA A 1 223 ? -24.820 -5.286 36.328 1.00 95.94 223 ALA A CA 1
ATOM 1666 C C . ALA A 1 223 ? -25.432 -6.568 36.920 1.00 95.94 223 ALA A C 1
ATOM 1668 O O . ALA A 1 223 ? -26.293 -6.472 37.798 1.00 95.94 223 ALA A O 1
ATOM 1669 N N . THR A 1 224 ? -25.022 -7.752 36.447 1.00 93.19 224 THR A N 1
ATOM 1670 C CA . THR A 1 224 ? -25.750 -9.009 36.703 1.00 93.19 224 THR A CA 1
ATOM 1671 C C . THR A 1 224 ? -25.061 -10.023 37.611 1.00 93.19 224 THR A C 1
ATOM 1673 O O . THR A 1 224 ? -25.765 -10.917 38.076 1.00 93.19 224 THR A O 1
ATOM 1676 N N . GLY A 1 225 ? -23.755 -9.909 37.866 1.00 92.25 225 GLY A N 1
ATOM 1677 C CA . GLY A 1 225 ? -22.982 -10.868 38.679 1.00 92.25 225 GLY A CA 1
ATOM 1678 C C . GLY A 1 225 ? -22.080 -11.803 37.879 1.00 92.25 225 GLY A C 1
ATOM 1679 O O . GLY A 1 225 ? -21.468 -12.694 38.462 1.00 92.25 225 GLY A 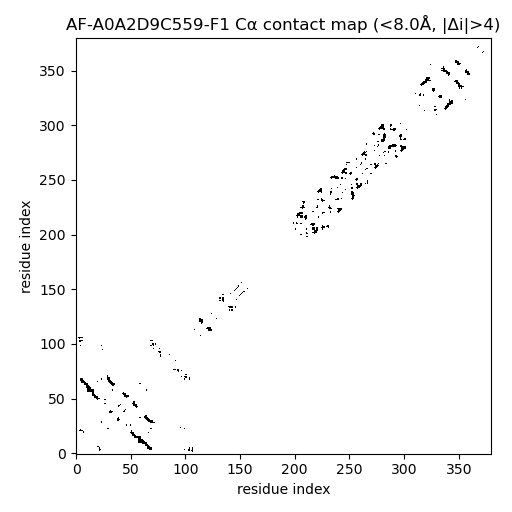O 1
ATOM 1680 N N . GLY A 1 226 ? -21.988 -11.599 36.562 1.00 91.81 226 GLY A N 1
ATOM 1681 C CA . GLY A 1 226 ? -21.360 -12.549 35.643 1.00 91.81 226 GLY A CA 1
ATOM 1682 C C . GLY A 1 226 ? -22.233 -13.784 35.386 1.00 91.81 226 GLY A C 1
ATOM 1683 O O . GLY A 1 226 ? -23.463 -13.723 35.489 1.00 91.81 226 GLY A O 1
ATOM 1684 N N . ASP A 1 227 ? -21.592 -14.882 35.002 1.00 91.31 227 ASP A N 1
ATOM 1685 C CA . ASP A 1 227 ? -22.174 -16.209 34.826 1.00 91.31 227 ASP A CA 1
ATOM 1686 C C . ASP A 1 227 ? -22.002 -17.004 36.124 1.00 91.31 227 ASP A C 1
ATOM 1688 O O . ASP A 1 227 ? -20.888 -17.349 36.514 1.00 91.31 227 ASP A O 1
ATOM 1692 N N . GLU A 1 228 ? -23.116 -17.347 36.771 1.00 82.75 228 GLU A N 1
ATOM 1693 C CA . GLU A 1 228 ? -23.128 -18.090 38.036 1.00 82.75 228 GLU A CA 1
ATOM 1694 C C . GLU A 1 228 ? -22.350 -19.419 37.983 1.00 82.75 228 GLU A C 1
ATOM 1696 O O . GLU A 1 228 ? -21.921 -19.898 39.034 1.00 82.75 228 GLU A O 1
ATOM 1701 N N . THR A 1 229 ? -22.154 -20.003 36.792 1.00 86.75 229 THR A N 1
ATOM 1702 C CA . THR A 1 229 ? -21.397 -21.250 36.605 1.00 86.75 229 THR A CA 1
ATOM 1703 C C . THR A 1 229 ? -19.910 -21.055 36.333 1.00 86.75 229 THR A C 1
ATOM 1705 O O . THR A 1 229 ? -19.100 -21.757 36.937 1.00 86.75 229 THR A O 1
ATOM 1708 N N . ASN A 1 230 ? -19.539 -20.135 35.442 1.00 86.19 230 ASN A N 1
ATOM 1709 C CA . ASN A 1 230 ? -18.157 -20.010 34.960 1.00 86.19 230 ASN A CA 1
ATOM 1710 C C . ASN A 1 230 ? -17.399 -18.828 35.575 1.00 86.19 230 ASN A C 1
ATOM 1712 O O . ASN A 1 230 ? -16.185 -18.910 35.763 1.00 86.19 230 ASN A O 1
ATOM 1716 N N . TYR A 1 231 ? -18.100 -17.746 35.919 1.00 90.81 231 TYR A N 1
ATOM 171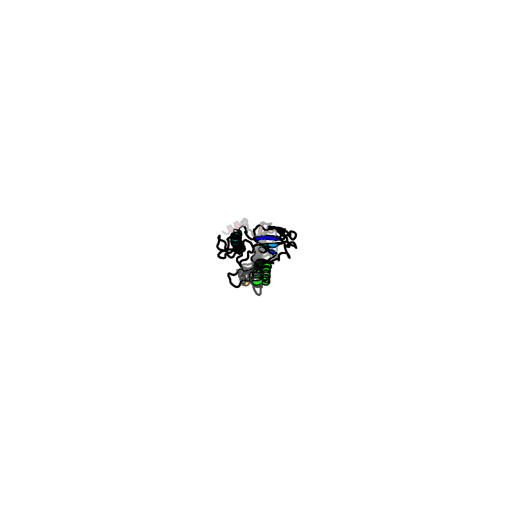7 C CA . TYR A 1 231 ? -17.495 -16.534 36.458 1.00 90.81 231 TYR A CA 1
ATOM 1718 C C . TYR A 1 231 ? -18.471 -15.772 37.347 1.00 90.81 231 TYR A C 1
ATOM 1720 O O . TYR A 1 231 ? -19.205 -14.885 36.911 1.00 90.81 231 TYR A O 1
ATOM 1728 N N . ASN A 1 232 ? -18.459 -16.133 38.625 1.00 90.25 232 ASN A N 1
ATOM 1729 C CA . ASN A 1 232 ? -19.288 -15.498 39.630 1.00 90.25 232 ASN A CA 1
ATOM 1730 C C . ASN A 1 232 ? -18.516 -14.342 40.279 1.00 90.25 232 ASN A C 1
ATOM 1732 O O . ASN A 1 232 ? -17.534 -14.559 40.990 1.00 90.25 232 ASN A O 1
ATOM 1736 N N . MET A 1 233 ? -18.961 -13.105 40.049 1.00 90.00 233 MET A N 1
ATOM 1737 C CA . MET A 1 233 ? -18.270 -11.929 40.585 1.00 90.00 233 MET A CA 1
ATOM 1738 C C . MET A 1 233 ? -18.226 -11.933 42.116 1.00 90.00 233 MET A C 1
ATOM 1740 O O . MET A 1 233 ? -17.187 -11.585 42.690 1.00 90.00 233 MET A O 1
ATOM 1744 N N . ARG A 1 234 ? -19.304 -12.380 42.779 1.00 87.88 234 ARG A N 1
ATOM 1745 C CA . ARG A 1 234 ? -19.410 -12.387 44.245 1.00 87.88 234 ARG A CA 1
ATOM 1746 C C . ARG A 1 234 ? -18.266 -13.156 44.884 1.00 87.88 234 ARG A C 1
ATOM 1748 O O . ARG A 1 234 ? -17.612 -12.593 45.755 1.00 87.88 234 ARG A O 1
ATOM 1755 N N . THR A 1 235 ? -17.989 -14.371 44.396 1.00 79.94 235 THR A N 1
ATOM 1756 C CA . THR A 1 235 ? -16.924 -15.251 44.925 1.00 79.94 235 THR A CA 1
ATOM 1757 C C . THR A 1 235 ? -15.510 -14.714 44.701 1.00 79.94 235 THR A C 1
ATOM 1759 O O . THR A 1 235 ? -14.530 -15.255 45.212 1.00 79.94 235 THR A O 1
ATOM 1762 N N . ASN A 1 236 ? -15.389 -13.649 43.910 1.00 78.94 236 ASN A N 1
ATOM 1763 C CA . ASN A 1 236 ? -14.142 -12.953 43.635 1.00 78.94 236 ASN A CA 1
ATOM 1764 C C . ASN A 1 236 ? -14.039 -11.656 44.460 1.00 78.94 236 ASN A C 1
ATOM 1766 O O . ASN A 1 236 ? -13.253 -10.770 44.119 1.00 78.94 236 ASN A O 1
ATOM 1770 N N . GLY A 1 237 ? -14.845 -11.524 45.522 1.00 83.69 237 GLY A N 1
ATOM 1771 C CA . GLY A 1 237 ? -14.913 -10.337 46.375 1.00 83.69 237 GLY A CA 1
ATOM 1772 C C . GLY A 1 237 ? -15.543 -9.117 45.695 1.00 83.69 237 GLY A C 1
ATOM 1773 O O . GLY A 1 237 ? -15.435 -7.999 46.204 1.00 83.69 237 GLY A O 1
ATOM 1774 N N . LYS A 1 238 ? -16.184 -9.302 44.533 1.00 85.19 238 LYS A N 1
ATOM 1775 C CA . LYS A 1 238 ? -16.815 -8.238 43.744 1.00 85.19 238 LYS A CA 1
ATOM 1776 C C . LYS A 1 238 ? -18.331 -8.442 43.770 1.00 85.19 238 LYS A C 1
ATOM 1778 O O . LYS A 1 238 ? -18.827 -9.409 43.228 1.00 85.19 238 LYS A O 1
ATOM 1783 N N . GLY A 1 239 ? -19.104 -7.547 44.374 1.00 89.75 239 GLY A N 1
ATOM 1784 C CA . GLY A 1 239 ? -20.569 -7.639 44.280 1.00 89.75 239 GLY A CA 1
ATOM 1785 C C . GLY A 1 239 ? -21.090 -6.895 43.055 1.00 89.75 239 GLY A C 1
ATOM 1786 O O . GLY A 1 239 ? -20.745 -5.726 42.865 1.00 89.75 239 GLY A O 1
ATOM 1787 N N . SER A 1 240 ? -21.929 -7.532 42.238 1.00 94.38 240 SER A N 1
ATOM 1788 C CA . SER A 1 240 ? -22.643 -6.838 41.159 1.00 94.38 240 SER A CA 1
ATOM 1789 C C . SER A 1 240 ? -23.765 -5.950 41.683 1.00 94.38 240 SER A C 1
ATOM 1791 O O . SER A 1 240 ? -24.257 -6.115 42.801 1.00 94.38 240 SER A O 1
ATOM 1793 N N . ALA A 1 241 ? -24.235 -5.027 40.843 1.00 96.06 241 ALA A N 1
ATOM 1794 C CA . ALA A 1 241 ? -25.359 -4.156 41.173 1.00 96.06 241 ALA A CA 1
ATOM 1795 C C . ALA A 1 241 ? -26.619 -4.953 41.564 1.00 96.06 241 ALA A C 1
ATOM 1797 O O . ALA A 1 241 ? -27.302 -4.599 42.527 1.00 96.06 241 ALA A O 1
ATOM 1798 N N . LYS A 1 242 ? -26.913 -6.057 40.860 1.00 94.69 242 LYS A N 1
ATOM 1799 C CA . LYS A 1 242 ? -28.022 -6.959 41.205 1.00 94.69 242 LYS A CA 1
ATOM 1800 C C . LYS A 1 242 ? -27.825 -7.589 42.585 1.00 94.69 242 LYS A C 1
ATOM 1802 O O . LYS A 1 242 ? -28.767 -7.621 43.376 1.00 94.69 242 LYS A O 1
ATOM 1807 N N . GLU A 1 243 ? -26.628 -8.078 42.890 1.00 93.75 243 GLU A N 1
ATOM 1808 C CA . GLU A 1 243 ? -26.351 -8.743 44.166 1.00 93.75 243 GLU A CA 1
ATOM 1809 C C . GLU A 1 243 ? -26.443 -7.772 45.343 1.00 93.75 243 GLU A C 1
ATOM 1811 O O . GLU A 1 243 ? -27.160 -8.043 46.307 1.00 93.75 243 GLU A O 1
ATOM 1816 N N . TRP A 1 244 ? -25.826 -6.596 45.225 1.00 95.56 244 TRP A N 1
ATOM 1817 C CA . TRP A 1 244 ? -25.919 -5.531 46.227 1.00 95.56 244 TRP A CA 1
ATOM 1818 C C . TRP A 1 244 ? -27.346 -5.053 46.479 1.00 95.56 244 TRP A C 1
ATOM 1820 O O . TRP A 1 244 ? -27.679 -4.669 47.602 1.00 95.56 244 TRP A O 1
ATOM 1830 N N . ALA A 1 245 ? -28.201 -5.080 45.458 1.00 96.38 245 ALA A N 1
ATOM 1831 C CA . ALA A 1 245 ? -29.580 -4.643 45.593 1.00 96.38 245 ALA A CA 1
ATOM 1832 C C . ALA A 1 245 ? -30.463 -5.686 46.291 1.00 96.38 245 ALA A C 1
ATOM 1834 O O . ALA A 1 245 ? -31.230 -5.326 47.184 1.00 96.38 245 ALA A O 1
ATOM 1835 N N . VAL A 1 246 ? -30.410 -6.959 45.871 1.00 94.62 246 VAL A N 1
ATOM 1836 C CA . VAL A 1 246 ? -31.480 -7.924 46.198 1.00 94.62 246 VAL A CA 1
ATOM 1837 C C . VAL A 1 246 ? -31.034 -9.273 46.758 1.00 94.62 246 VAL A C 1
ATOM 1839 O O . VAL A 1 246 ? -31.903 -10.093 47.053 1.00 94.62 246 VAL A O 1
ATOM 1842 N N . TYR A 1 247 ? -29.738 -9.546 46.900 1.00 92.38 247 TYR A N 1
ATOM 1843 C CA . TYR A 1 247 ? -29.271 -10.877 47.295 1.00 92.38 247 TYR A CA 1
ATOM 1844 C C . TYR A 1 247 ? -29.461 -11.157 48.795 1.00 92.38 247 TYR A C 1
ATOM 1846 O O . TYR A 1 247 ? -28.879 -10.477 49.634 1.00 92.38 247 TYR A O 1
ATOM 1854 N N . THR A 1 248 ? -30.265 -12.162 49.146 1.00 91.62 248 THR A N 1
ATOM 1855 C CA . THR A 1 248 ? -30.641 -12.465 50.547 1.00 91.62 248 THR A CA 1
ATOM 1856 C C . THR A 1 248 ? -30.186 -13.842 51.032 1.00 91.62 248 THR A C 1
ATOM 1858 O O . THR A 1 248 ? -30.420 -14.213 52.174 1.00 91.62 248 THR A O 1
ATOM 1861 N N . THR A 1 249 ? -29.540 -14.646 50.183 1.00 88.56 249 THR A N 1
ATOM 1862 C CA . THR A 1 249 ? -29.072 -15.994 50.564 1.00 88.56 249 THR A CA 1
ATOM 1863 C C . THR A 1 249 ? -27.606 -16.018 50.999 1.00 88.56 249 THR A C 1
ATOM 1865 O O . THR A 1 249 ? -27.058 -17.085 51.256 1.00 88.56 249 THR A O 1
ATOM 1868 N N . GLY A 1 250 ? -26.966 -14.852 51.144 1.00 89.31 250 GLY A N 1
ATOM 1869 C CA . GLY A 1 250 ? -25.593 -14.694 51.634 1.00 89.31 250 GLY A CA 1
ATOM 1870 C C . GLY A 1 250 ? -25.137 -13.236 51.577 1.00 89.31 250 GLY A C 1
ATOM 1871 O O . GLY A 1 250 ? -25.965 -12.331 51.475 1.00 89.31 250 GLY A O 1
ATOM 1872 N N . THR A 1 251 ? -23.826 -13.016 51.610 1.00 91.38 251 THR A N 1
ATOM 1873 C CA . THR A 1 251 ? -23.205 -11.708 51.360 1.00 91.38 251 THR A CA 1
ATOM 1874 C C . THR A 1 251 ? -23.182 -11.395 49.859 1.00 91.38 251 THR A C 1
ATOM 1876 O O . THR A 1 251 ? -23.140 -12.294 49.022 1.00 91.38 251 THR A O 1
ATOM 1879 N N . ALA A 1 252 ? -23.262 -10.116 49.496 1.00 92.56 252 ALA A N 1
ATOM 1880 C CA . ALA A 1 252 ? -23.251 -9.633 48.119 1.00 92.56 252 ALA A CA 1
ATOM 1881 C C . ALA A 1 252 ? -21.847 -9.641 47.488 1.00 92.56 252 ALA A C 1
ATOM 1883 O O . ALA A 1 252 ? -21.743 -9.716 46.271 1.00 92.56 252 ALA A O 1
ATOM 1884 N N . ASN A 1 253 ? -20.781 -9.574 48.290 1.00 91.81 253 ASN A N 1
ATOM 1885 C CA . ASN A 1 253 ? -19.380 -9.510 47.841 1.00 91.81 253 ASN A CA 1
ATOM 1886 C C . ASN A 1 253 ? -18.433 -10.358 48.719 1.00 91.81 253 ASN A C 1
ATOM 1888 O O . ASN A 1 253 ? -17.309 -9.943 48.992 1.00 91.81 253 ASN A O 1
ATOM 1892 N N . ASP A 1 254 ? -18.925 -11.474 49.259 1.00 88.12 254 ASP A N 1
ATOM 1893 C CA . ASP A 1 254 ? -18.253 -12.323 50.260 1.00 88.12 254 ASP A CA 1
ATOM 1894 C C . ASP A 1 254 ? -17.978 -11.677 51.632 1.00 88.12 254 ASP A C 1
ATOM 1896 O O . ASP A 1 254 ? -17.600 -12.382 52.565 1.00 88.12 254 ASP A O 1
ATOM 1900 N N . SER A 1 255 ? -18.250 -10.381 51.812 1.00 90.00 255 SER A N 1
ATOM 1901 C CA . SER A 1 255 ? -17.996 -9.664 53.071 1.00 90.00 255 SER A CA 1
ATOM 1902 C C . SER A 1 255 ? -19.257 -9.053 53.683 1.00 90.00 255 SER A C 1
ATOM 1904 O O . SER A 1 255 ? -19.494 -9.165 54.884 1.00 90.00 255 SER A O 1
ATOM 1906 N N . GLU A 1 256 ? -20.107 -8.443 52.861 1.00 91.44 256 GLU A N 1
ATOM 1907 C CA . GLU A 1 256 ? -21.218 -7.618 53.325 1.00 91.44 256 GLU A CA 1
ATOM 1908 C C . GLU A 1 256 ? -22.553 -8.051 52.719 1.00 91.44 256 GLU A C 1
ATOM 1910 O O . GLU A 1 256 ? -22.616 -8.519 51.585 1.00 91.44 256 GLU A O 1
ATOM 1915 N N . TYR A 1 257 ? -23.636 -7.923 53.484 1.00 93.50 257 TYR A N 1
ATOM 1916 C CA . TYR A 1 257 ? -24.986 -8.259 53.039 1.00 93.50 257 TYR A CA 1
ATOM 1917 C C . TYR A 1 257 ? -25.570 -7.201 52.091 1.00 93.50 257 TYR A C 1
ATOM 1919 O O . TYR A 1 257 ? -25.191 -6.033 52.115 1.00 93.50 257 TYR A O 1
AT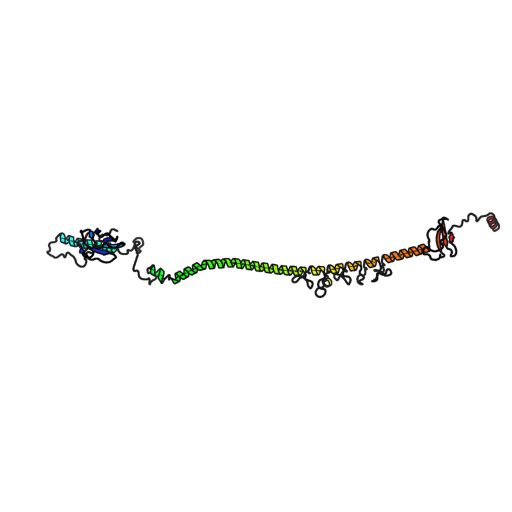OM 1927 N N . SER A 1 258 ? -26.520 -7.609 51.247 1.00 95.19 258 SER A N 1
ATOM 1928 C CA . SER A 1 258 ? -27.204 -6.685 50.337 1.00 95.19 258 SER A CA 1
ATOM 1929 C C . SER A 1 258 ? -28.109 -5.697 51.079 1.00 95.19 258 SER A C 1
ATOM 1931 O O . SER A 1 258 ? -28.521 -5.920 52.221 1.00 95.19 258 SER A O 1
ATOM 1933 N N . ALA A 1 259 ? -28.524 -4.638 50.383 1.00 96.56 259 ALA A N 1
ATOM 1934 C CA . ALA A 1 259 ? -29.509 -3.692 50.897 1.00 96.56 259 ALA A CA 1
ATOM 1935 C C . ALA A 1 259 ? -30.836 -4.378 51.279 1.00 96.56 259 ALA A C 1
ATOM 1937 O O . ALA A 1 259 ? -31.433 -4.055 52.308 1.00 96.56 259 ALA A O 1
ATOM 1938 N N . LYS A 1 260 ? -31.297 -5.356 50.485 1.00 96.12 260 LYS A N 1
ATOM 1939 C CA . LYS A 1 260 ? -32.519 -6.110 50.794 1.00 96.12 260 LYS A CA 1
ATOM 1940 C C . LYS A 1 260 ? -32.358 -6.984 52.035 1.00 96.12 260 LYS A C 1
ATOM 1942 O O . LYS A 1 260 ? -33.291 -7.067 52.831 1.00 96.12 260 LYS A O 1
ATOM 1947 N N . GLU A 1 261 ? -31.191 -7.589 52.225 1.00 95.19 261 GLU A N 1
ATOM 1948 C CA . GLU A 1 261 ? -30.909 -8.388 53.417 1.00 95.19 261 GLU A CA 1
ATOM 1949 C C . GLU A 1 261 ? -30.847 -7.510 54.677 1.00 95.19 261 GLU A C 1
ATOM 1951 O O . GLU A 1 261 ? -31.448 -7.844 55.693 1.00 95.19 261 GLU A O 1
ATOM 1956 N N . TYR A 1 262 ? -30.245 -6.320 54.622 1.00 95.56 262 TYR A N 1
ATOM 1957 C CA . TYR A 1 262 ? -30.320 -5.364 55.739 1.00 95.56 262 TYR A CA 1
ATOM 1958 C C . TYR A 1 262 ? -31.738 -4.854 56.028 1.00 95.56 262 TYR A C 1
ATOM 1960 O O . TYR A 1 262 ? -32.091 -4.593 57.183 1.00 95.56 262 TYR A O 1
ATOM 1968 N N . ALA A 1 263 ? -32.579 -4.728 55.003 1.00 96.25 263 ALA A N 1
ATOM 1969 C CA . ALA A 1 263 ? -33.944 -4.246 55.172 1.00 96.25 263 ALA A CA 1
ATOM 1970 C C . ALA A 1 263 ? -34.878 -5.303 55.783 1.00 96.25 263 ALA A C 1
ATOM 1972 O O . ALA A 1 263 ? -35.625 -5.001 56.716 1.00 96.25 263 ALA A O 1
ATOM 1973 N N . VAL A 1 264 ? -34.872 -6.528 55.250 1.00 94.50 264 VAL A N 1
ATOM 1974 C CA . VAL A 1 264 ? -35.885 -7.556 55.567 1.00 94.50 264 VAL A CA 1
ATOM 1975 C C . VAL A 1 264 ? -35.318 -8.952 55.808 1.00 94.50 264 VAL A C 1
ATOM 1977 O O . VAL A 1 264 ? -36.092 -9.890 55.990 1.00 94.50 264 VAL A O 1
ATOM 1980 N N . GLY A 1 265 ? -33.999 -9.094 55.761 1.00 92.25 265 GLY A N 1
ATOM 1981 C CA . GLY A 1 265 ? -33.297 -10.357 55.889 1.00 92.25 265 GLY A CA 1
ATOM 1982 C C . GLY A 1 265 ? -33.441 -11.024 57.248 1.00 92.25 265 GLY A C 1
ATOM 1983 O O . GLY A 1 265 ? -33.870 -10.416 58.233 1.00 92.25 265 GLY A O 1
ATOM 1984 N N . THR A 1 266 ? -33.101 -12.306 57.266 1.00 91.50 266 THR A N 1
ATOM 1985 C CA . THR A 1 266 ? -33.127 -13.156 58.465 1.00 91.50 266 THR A CA 1
ATOM 1986 C C . THR A 1 266 ? -31.942 -14.121 58.480 1.00 91.50 266 THR A C 1
ATOM 1988 O O . THR A 1 266 ? -32.015 -15.181 59.104 1.00 91.50 266 THR A O 1
ATOM 1991 N N . GLN A 1 267 ? -30.875 -13.821 57.733 1.00 88.88 267 GLN A N 1
ATOM 1992 C CA . GLN A 1 267 ? -29.707 -14.687 57.655 1.00 88.88 267 GLN A CA 1
ATOM 1993 C C . GLN A 1 267 ? -29.038 -14.837 59.017 1.00 88.88 267 GLN A C 1
ATOM 1995 O O . GLN A 1 267 ? -28.787 -13.858 59.716 1.00 88.88 267 GLN A O 1
ATOM 2000 N N . SER A 1 268 ? -28.656 -16.070 59.362 1.00 84.00 268 SER A N 1
ATOM 2001 C CA . SER A 1 268 ? -28.018 -16.362 60.654 1.00 84.00 268 SER A CA 1
ATOM 2002 C C . SER A 1 268 ? -26.717 -15.583 60.873 1.00 84.00 268 SER A C 1
ATOM 2004 O O . SER A 1 268 ? -26.351 -15.330 62.018 1.00 84.00 268 SER A O 1
ATOM 2006 N N . GLY A 1 269 ? -26.000 -15.228 59.803 1.00 82.75 269 GLY A N 1
ATOM 2007 C CA . GLY A 1 269 ? -24.771 -14.443 59.901 1.00 82.75 269 GLY A CA 1
ATOM 2008 C C . GLY A 1 269 ? -25.002 -12.930 60.035 1.00 82.75 269 GLY A C 1
ATOM 2009 O O . GLY A 1 269 ? -24.035 -12.201 60.242 1.00 82.75 269 GLY A O 1
ATOM 2010 N N . GLN A 1 270 ? -26.241 -12.440 59.931 1.00 88.81 270 GLN A N 1
ATOM 2011 C CA . GLN A 1 270 ? -26.603 -11.048 60.203 1.00 88.81 270 GLN A CA 1
ATOM 2012 C C . GLN A 1 270 ? -26.995 -10.902 61.683 1.00 88.81 270 GLN A C 1
ATOM 2014 O O . GLN A 1 270 ? -28.155 -10.712 62.038 1.00 88.81 270 GLN A O 1
ATOM 2019 N N . SER A 1 271 ? -26.010 -11.000 62.576 1.00 87.88 271 SER A N 1
ATOM 2020 C CA . SER A 1 271 ? -26.226 -11.073 64.032 1.00 87.88 271 SER A CA 1
ATOM 2021 C C . SER A 1 271 ? -26.859 -9.828 64.667 1.00 87.88 271 SER A C 1
ATOM 2023 O O . SER A 1 271 ? -27.351 -9.903 65.791 1.00 87.88 271 SER A O 1
ATOM 2025 N N . LEU A 1 272 ? -26.844 -8.691 63.968 1.00 91.81 272 LEU A N 1
ATOM 2026 C CA . LEU A 1 272 ? -27.468 -7.443 64.414 1.00 91.81 272 LEU A CA 1
ATOM 2027 C C . LEU A 1 272 ? -28.955 -7.344 64.042 1.00 91.81 272 LEU A C 1
ATOM 2029 O O . LEU A 1 272 ? -29.623 -6.423 64.503 1.00 91.81 272 LEU A O 1
ATOM 2033 N N . GLY A 1 273 ? -29.463 -8.279 63.236 1.00 92.69 273 GLY A N 1
ATOM 2034 C CA . GLY A 1 273 ? -30.831 -8.293 62.729 1.00 92.69 273 GLY A CA 1
ATOM 2035 C C . GLY A 1 273 ? -31.122 -7.237 61.657 1.00 92.69 273 GLY A C 1
ATOM 2036 O O . GLY A 1 273 ? -30.398 -6.252 61.491 1.00 92.69 273 GLY A O 1
ATOM 2037 N N . SER A 1 274 ? -32.211 -7.444 60.920 1.00 95.50 274 SER A N 1
ATOM 2038 C CA . SER A 1 274 ? -32.676 -6.543 59.867 1.00 95.50 274 SER A CA 1
ATOM 2039 C C . SER A 1 274 ? -33.584 -5.438 60.401 1.00 95.50 274 SER A C 1
ATOM 2041 O O . SER A 1 274 ? -34.164 -5.525 61.488 1.00 95.50 274 SER A O 1
ATOM 2043 N N . SER A 1 275 ? -33.779 -4.395 59.592 1.00 96.44 275 SER A N 1
ATOM 2044 C CA . SER A 1 275 ? -34.687 -3.287 59.929 1.00 96.44 275 SER A CA 1
ATOM 2045 C C . SER A 1 275 ? -36.111 -3.773 60.216 1.00 96.44 275 SER A C 1
ATOM 2047 O O . SER A 1 275 ? -36.772 -3.279 61.129 1.00 96.44 275 SER A O 1
ATOM 2049 N N . LYS A 1 276 ? -36.584 -4.785 59.477 1.00 96.31 276 LYS A N 1
ATOM 2050 C CA . LYS A 1 276 ? -37.888 -5.402 59.725 1.00 96.31 276 LYS A CA 1
ATOM 2051 C C . LYS A 1 276 ? -37.928 -6.139 61.063 1.00 96.31 276 LYS A C 1
ATOM 2053 O O . LYS A 1 276 ? -38.923 -6.000 61.770 1.00 96.31 276 LYS A O 1
ATOM 2058 N N . GLN A 1 277 ? -36.873 -6.861 61.443 1.00 96.44 277 GLN A N 1
ATOM 2059 C CA . GLN A 1 277 ? -36.842 -7.533 62.744 1.00 96.44 277 GLN A CA 1
ATOM 2060 C C . GLN A 1 277 ? -36.920 -6.527 63.899 1.00 96.44 277 GLN A C 1
ATOM 2062 O O . GLN A 1 277 ? -37.757 -6.668 64.791 1.00 96.44 277 GLN A O 1
ATOM 2067 N N . TRP A 1 278 ? -36.149 -5.439 63.822 1.00 97.06 278 TRP A N 1
ATOM 2068 C CA . TRP A 1 278 ? -36.210 -4.348 64.800 1.00 97.06 278 TRP A CA 1
ATOM 2069 C C . TRP A 1 278 ? -37.575 -3.663 64.877 1.00 97.06 278 TRP A C 1
ATOM 2071 O O . TRP A 1 278 ? -37.984 -3.230 65.954 1.00 97.06 278 TRP A O 1
ATOM 2081 N N . ALA A 1 279 ? -38.308 -3.589 63.766 1.00 97.44 279 ALA A N 1
ATOM 2082 C CA . ALA A 1 279 ? -39.640 -3.000 63.749 1.00 97.44 279 ALA A CA 1
ATOM 2083 C C . ALA A 1 279 ? -40.703 -3.922 64.368 1.00 97.44 279 ALA A C 1
ATOM 2085 O O . ALA A 1 279 ? -41.482 -3.472 65.209 1.00 97.44 279 ALA A O 1
ATOM 2086 N N . VAL A 1 280 ? -40.760 -5.194 63.952 1.00 96.75 280 VAL A N 1
ATOM 2087 C CA . VAL A 1 280 ? -41.934 -6.049 64.208 1.00 96.75 280 VAL A CA 1
ATOM 2088 C C . VAL A 1 280 ? -41.687 -7.277 65.082 1.00 96.75 280 VAL A C 1
ATOM 2090 O O . VAL A 1 280 ? -42.627 -7.697 65.748 1.00 96.75 280 VAL A O 1
ATOM 2093 N N . GLY A 1 281 ? -40.476 -7.828 65.159 1.00 95.38 281 GLY A N 1
ATOM 2094 C CA . GLY A 1 281 ? -40.202 -9.041 65.944 1.00 95.38 281 GLY A CA 1
ATOM 2095 C C . GLY A 1 281 ? -38.952 -9.792 65.489 1.00 95.38 281 GLY A C 1
ATOM 2096 O O . GLY A 1 281 ? -38.536 -9.658 64.340 1.00 95.38 281 GLY A O 1
ATOM 2097 N N . GLY A 1 282 ? -38.350 -10.566 66.391 1.00 93.62 282 GLY A N 1
ATOM 2098 C CA . GLY A 1 282 ? -37.134 -11.337 66.138 1.00 93.62 282 GLY A CA 1
ATOM 2099 C C . GLY A 1 282 ? -37.344 -12.625 65.337 1.00 93.62 282 GLY A C 1
ATOM 2100 O O . GLY A 1 282 ? -38.445 -12.943 64.878 1.00 93.62 282 GLY A O 1
ATOM 2101 N N . GLY A 1 283 ? -36.239 -13.351 65.151 1.00 90.25 283 GLY A N 1
ATOM 2102 C CA . GLY A 1 283 ? -36.200 -14.628 64.436 1.00 90.25 283 GLY A CA 1
ATOM 2103 C C . GLY A 1 283 ? -36.590 -14.547 62.959 1.00 90.25 283 GLY A C 1
ATOM 2104 O O . GLY A 1 283 ? -36.646 -13.471 62.360 1.00 90.25 283 GLY A O 1
ATOM 2105 N N . THR A 1 284 ? -36.832 -15.709 62.351 1.00 90.31 284 THR A N 1
ATOM 2106 C CA . THR A 1 284 ? -37.219 -15.823 60.931 1.00 90.31 284 THR A CA 1
ATOM 2107 C C . THR A 1 284 ? -38.706 -15.549 60.704 1.00 90.31 284 THR A C 1
ATOM 2109 O O . THR A 1 284 ? -39.105 -15.149 59.611 1.00 90.31 284 THR A O 1
ATOM 2112 N N . GLY A 1 285 ? -39.528 -15.753 61.738 1.00 92.38 285 GLY A N 1
ATOM 2113 C CA . GLY A 1 285 ? -40.972 -15.523 61.716 1.00 92.38 285 GLY A CA 1
ATOM 2114 C C . GLY A 1 285 ? -41.390 -14.085 62.021 1.00 92.38 285 GLY A C 1
ATOM 2115 O O . GLY A 1 285 ? -42.568 -13.766 61.878 1.00 92.38 285 GLY A O 1
ATOM 2116 N N . PHE A 1 286 ? -40.450 -13.215 62.408 1.00 95.25 286 PHE A N 1
ATOM 2117 C CA . PHE A 1 286 ? -40.735 -11.878 62.936 1.00 95.25 286 PHE A CA 1
ATOM 2118 C C . PHE A 1 286 ? -41.649 -11.919 64.174 1.00 95.25 286 PHE A C 1
ATOM 2120 O O . PHE A 1 286 ? -42.571 -11.111 64.314 1.00 95.25 286 PHE A O 1
ATOM 2127 N N . THR A 1 287 ? -41.413 -12.885 65.064 1.00 95.75 287 THR A N 1
ATOM 2128 C CA . THR A 1 287 ? -42.204 -13.099 66.281 1.00 95.75 287 THR A CA 1
ATOM 2129 C C . THR A 1 287 ? -41.906 -11.990 67.292 1.00 95.75 287 THR A C 1
ATOM 2131 O O . THR A 1 287 ? -40.745 -11.726 67.604 1.00 95.75 287 THR A O 1
ATOM 2134 N N . THR A 1 288 ? -42.930 -11.331 67.846 1.00 95.81 288 THR A N 1
ATOM 2135 C CA . THR A 1 288 ? -42.725 -10.209 68.787 1.00 95.81 288 THR A CA 1
ATOM 2136 C C . THR A 1 288 ? -42.003 -10.640 70.061 1.00 95.81 288 THR A C 1
ATOM 2138 O O . THR A 1 288 ? -41.153 -9.907 70.553 1.00 95.81 288 THR A O 1
ATOM 2141 N N . SER A 1 289 ? -42.276 -11.846 70.561 1.00 93.44 289 SER A N 1
ATOM 2142 C CA . SER A 1 289 ? -41.645 -12.422 71.755 1.00 93.44 289 SER A CA 1
ATOM 2143 C C . SER A 1 289 ? -40.265 -13.043 71.510 1.00 93.44 289 SER A C 1
ATOM 2145 O O . SER A 1 289 ? -39.731 -13.703 72.398 1.00 93.44 289 SER A O 1
ATOM 2147 N N . GLU A 1 290 ? -39.689 -12.880 70.321 1.00 95.31 290 GLU A N 1
ATOM 2148 C CA . GLU A 1 290 ? -38.324 -13.312 70.025 1.00 95.31 290 GLU A CA 1
ATOM 2149 C C . GLU A 1 290 ? -37.390 -12.100 69.994 1.00 95.31 290 GLU A C 1
ATOM 2151 O O . GLU A 1 290 ? -37.710 -11.057 69.418 1.00 95.31 290 GLU A O 1
ATOM 2156 N N . ALA A 1 291 ? -36.218 -12.239 70.615 1.00 94.19 291 ALA A N 1
ATOM 2157 C CA . ALA A 1 291 ? -35.196 -11.202 70.588 1.00 94.19 291 ALA A CA 1
ATOM 2158 C C . ALA A 1 291 ? -34.644 -11.021 69.162 1.00 94.19 291 ALA A C 1
ATOM 2160 O O . ALA A 1 291 ? -34.471 -11.987 68.417 1.00 94.19 291 ALA A O 1
ATOM 2161 N N . VAL A 1 292 ? -34.346 -9.776 68.797 1.00 94.75 292 VAL A N 1
ATOM 2162 C CA . VAL A 1 292 ? -33.764 -9.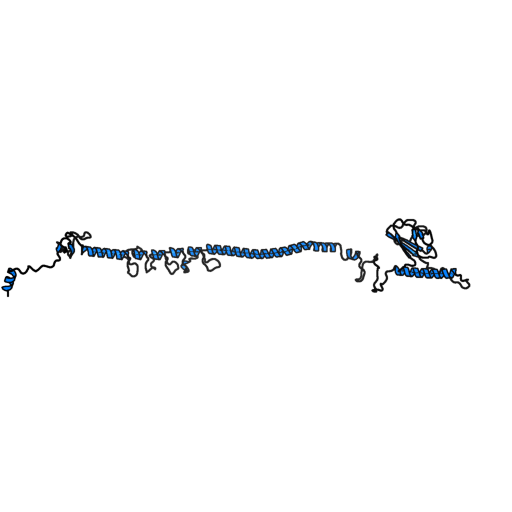411 67.500 1.00 94.75 292 VAL A CA 1
ATOM 2163 C C . VAL A 1 292 ? -32.253 -9.628 67.520 1.00 94.75 292 VAL A C 1
ATOM 2165 O O . VAL A 1 292 ? -31.731 -10.378 66.702 1.00 94.75 292 VAL A O 1
ATOM 2168 N N . ALA A 1 293 ? -31.553 -9.014 68.478 1.00 93.88 293 ALA A N 1
ATOM 2169 C CA . ALA A 1 293 ? -30.109 -9.158 68.646 1.00 93.88 293 ALA A CA 1
ATOM 2170 C C . ALA A 1 293 ? -29.687 -8.857 70.089 1.00 93.88 293 ALA A C 1
ATOM 2172 O O . ALA A 1 293 ? -30.245 -7.971 70.733 1.00 93.88 293 ALA A O 1
ATOM 2173 N N . GLY A 1 294 ? -28.694 -9.587 70.609 1.00 91.12 294 GLY A N 1
ATOM 2174 C CA . GLY A 1 294 ? -28.120 -9.326 71.939 1.00 91.12 294 GLY A CA 1
ATOM 2175 C C . GLY A 1 294 ? -29.123 -9.373 73.103 1.00 91.12 294 GLY A C 1
ATOM 2176 O O . GLY A 1 294 ? -28.900 -8.723 74.118 1.00 91.12 294 GLY A O 1
ATOM 2177 N N . GLY A 1 295 ? -30.242 -10.092 72.948 1.00 91.69 295 GLY A N 1
ATOM 2178 C CA . GLY A 1 295 ? -31.331 -10.135 73.933 1.00 91.69 295 GLY A CA 1
ATOM 2179 C C . GLY A 1 295 ? -32.277 -8.926 73.912 1.00 91.69 295 GLY A C 1
ATOM 2180 O O . GLY A 1 295 ? -33.191 -8.868 74.730 1.00 91.69 295 GLY A O 1
ATOM 2181 N N . LEU A 1 296 ? -32.090 -7.974 72.993 1.00 95.81 296 LEU A N 1
ATOM 2182 C CA . LEU A 1 296 ? -33.003 -6.849 72.784 1.00 95.81 296 LEU A CA 1
ATOM 2183 C C . LEU A 1 296 ? -34.167 -7.258 71.878 1.00 95.81 296 LEU A C 1
ATOM 2185 O O . LEU A 1 296 ? -33.991 -8.026 70.931 1.00 95.81 296 LEU A O 1
ATOM 2189 N N . PHE A 1 297 ? -35.349 -6.717 72.158 1.00 96.75 297 PHE A N 1
ATOM 2190 C CA . PHE A 1 297 ? -36.584 -7.019 71.433 1.00 96.75 297 PHE A CA 1
ATOM 2191 C C . PHE A 1 297 ? -36.961 -5.902 70.453 1.00 96.75 297 PHE A C 1
ATOM 2193 O O . PHE A 1 297 ? -36.367 -4.823 70.445 1.00 96.75 297 PHE A O 1
ATOM 2200 N N . SER A 1 298 ? -37.953 -6.171 69.603 1.00 97.50 298 SER A N 1
ATOM 2201 C CA . SER A 1 298 ? -38.435 -5.210 68.611 1.00 97.50 298 SER A CA 1
ATOM 2202 C C . SER A 1 298 ? -39.168 -4.023 69.244 1.00 97.50 298 SER A C 1
ATOM 2204 O O . SER A 1 298 ? -39.670 -4.086 70.369 1.00 97.50 298 SER A O 1
ATOM 2206 N N . ALA A 1 299 ? -39.304 -2.936 68.484 1.00 97.62 299 ALA A N 1
ATOM 2207 C CA . ALA A 1 299 ? -40.115 -1.790 68.884 1.00 97.62 299 ALA A CA 1
ATOM 2208 C C . ALA A 1 299 ? -41.574 -2.195 69.166 1.00 97.62 299 ALA A C 1
ATOM 2210 O O . ALA A 1 299 ? -42.173 -1.717 70.131 1.00 97.62 299 ALA A O 1
ATOM 2211 N N . LYS A 1 300 ? -42.130 -3.119 68.367 1.00 97.62 300 LYS A N 1
ATOM 2212 C CA . LYS A 1 300 ? -43.473 -3.664 68.587 1.00 97.62 300 LYS A CA 1
ATOM 2213 C C . LYS A 1 300 ? -43.593 -4.399 69.926 1.00 97.62 300 LYS A C 1
ATOM 2215 O O . LYS A 1 300 ? -44.570 -4.166 70.627 1.00 97.62 300 LYS A O 1
ATOM 2220 N N . TYR A 1 301 ? -42.601 -5.203 70.316 1.00 97.31 301 TYR A N 1
ATOM 2221 C CA . TYR A 1 301 ? -42.594 -5.867 71.626 1.00 97.31 301 TYR A CA 1
ATOM 2222 C C . TYR A 1 301 ? -42.660 -4.858 72.774 1.00 97.31 301 TYR A C 1
ATOM 2224 O O . TYR A 1 301 ? -43.514 -4.970 73.647 1.00 97.31 301 TYR A O 1
ATOM 2232 N N . TYR A 1 302 ? -41.799 -3.835 72.763 1.00 96.81 302 TYR A N 1
ATOM 2233 C CA . TYR A 1 302 ? -41.808 -2.825 73.824 1.00 96.81 302 TYR A CA 1
ATOM 2234 C C . TYR A 1 302 ? -43.116 -2.020 73.857 1.00 96.81 302 TYR A C 1
ATOM 2236 O O . TYR A 1 302 ? -43.581 -1.668 74.939 1.00 96.81 302 TYR A O 1
ATOM 2244 N N . ALA A 1 303 ? -43.744 -1.771 72.702 1.00 97.12 303 ALA A N 1
ATOM 2245 C CA . ALA A 1 303 ? -45.065 -1.150 72.641 1.00 97.12 303 ALA A CA 1
ATOM 2246 C C . ALA A 1 303 ? -46.169 -2.051 73.231 1.00 97.12 303 ALA A C 1
ATOM 2248 O O . ALA A 1 303 ? -47.021 -1.558 73.969 1.00 97.12 303 ALA A O 1
ATOM 2249 N N . GLU A 1 304 ? -46.135 -3.360 72.954 1.00 95.62 304 GLU A N 1
ATOM 2250 C CA . GLU A 1 304 ? -47.051 -4.352 73.542 1.00 95.62 304 GLU A CA 1
ATOM 2251 C C . GLU A 1 304 ? -46.875 -4.442 75.068 1.00 95.62 304 GLU A C 1
ATOM 2253 O O . GLU A 1 304 ? -47.865 -4.407 75.796 1.00 95.62 304 GLU A O 1
ATOM 2258 N N . GLN A 1 305 ? -45.632 -4.462 75.566 1.00 95.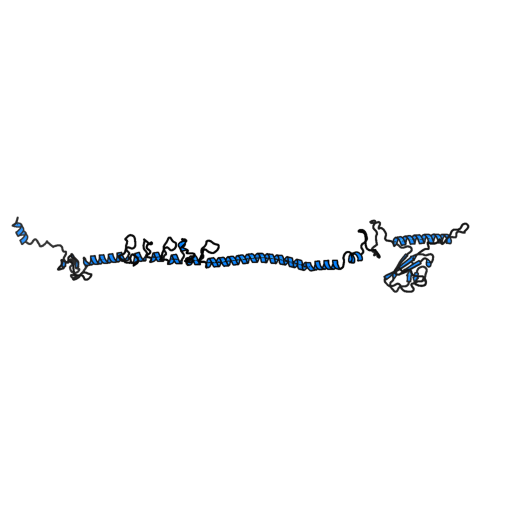19 305 GLN A N 1
ATOM 2259 C CA . GLN A 1 305 ? -45.341 -4.459 77.007 1.00 95.19 305 GLN A CA 1
ATOM 2260 C C . GLN A 1 305 ? -45.826 -3.175 77.693 1.00 95.19 305 GLN A C 1
ATOM 2262 O O . GLN A 1 305 ? -46.455 -3.239 78.743 1.00 95.19 305 GLN A O 1
ATOM 2267 N N . ALA A 1 306 ? -45.598 -2.007 77.086 1.00 95.38 306 ALA A N 1
ATOM 2268 C CA . ALA A 1 306 ? -46.080 -0.739 77.634 1.00 95.38 306 ALA A CA 1
ATOM 2269 C C . ALA A 1 306 ? -47.617 -0.670 77.682 1.00 95.38 306 ALA A C 1
ATOM 2271 O O . ALA A 1 306 ? -48.180 -0.147 78.645 1.00 95.38 306 ALA A O 1
ATOM 2272 N N . ALA A 1 307 ? -48.302 -1.207 76.664 1.00 93.81 307 ALA A N 1
ATOM 2273 C CA . ALA A 1 307 ? -49.757 -1.315 76.663 1.00 93.81 307 ALA A CA 1
ATOM 2274 C C . ALA A 1 307 ? -50.253 -2.253 77.775 1.00 93.81 307 ALA A C 1
ATOM 2276 O O . ALA A 1 307 ? -51.171 -1.879 78.502 1.00 93.81 307 ALA A O 1
ATOM 2277 N N . ALA A 1 308 ? -49.607 -3.410 77.960 1.00 91.62 308 ALA A N 1
ATOM 2278 C CA . ALA A 1 308 ? -49.930 -4.348 79.033 1.00 91.62 308 ALA A CA 1
ATOM 2279 C C . ALA A 1 308 ? -49.735 -3.727 80.427 1.00 91.62 308 ALA A C 1
ATOM 2281 O O . ALA A 1 308 ? -50.652 -3.780 81.241 1.00 91.62 308 ALA A O 1
ATOM 2282 N N . SER A 1 309 ? -48.608 -3.050 80.682 1.00 93.12 309 SER A N 1
ATOM 2283 C CA . SER A 1 309 ? -48.371 -2.353 81.957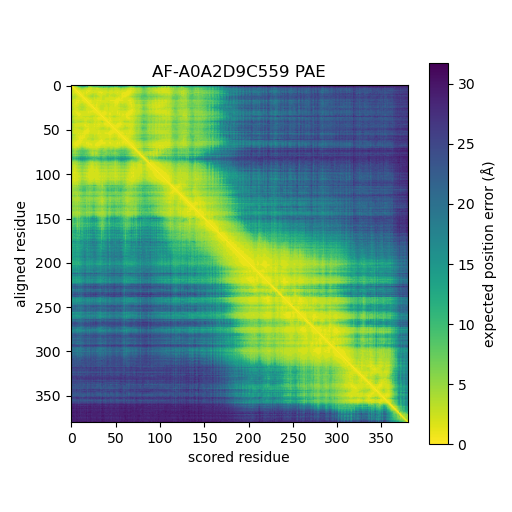 1.00 93.12 309 SER A CA 1
ATOM 2284 C C . SER A 1 309 ? -49.375 -1.227 82.216 1.00 93.12 309 SER A C 1
ATOM 2286 O O . SER A 1 309 ? -49.733 -0.973 83.363 1.00 93.12 309 SER A O 1
ATOM 2288 N N . LYS A 1 310 ? -49.848 -0.538 81.166 1.00 91.69 310 LYS A N 1
ATOM 2289 C CA . LYS A 1 310 ? -50.923 0.452 81.306 1.00 91.69 310 LYS A CA 1
ATOM 2290 C C . LYS A 1 310 ? -52.234 -0.221 81.715 1.00 91.69 310 LYS A C 1
ATOM 2292 O O . LYS A 1 310 ? -52.896 0.301 82.603 1.00 91.69 310 LYS A O 1
ATOM 2297 N N . THR A 1 311 ? -52.607 -1.329 81.074 1.00 89.50 311 THR A N 1
ATOM 2298 C CA . THR A 1 311 ? -53.812 -2.090 81.439 1.00 89.50 311 THR A CA 1
ATOM 2299 C C . THR A 1 311 ? -53.731 -2.574 82.882 1.00 89.50 311 THR A C 1
ATOM 2301 O O . THR A 1 311 ? -54.630 -2.277 83.654 1.00 89.50 311 THR A O 1
ATOM 2304 N N . GLU A 1 312 ? -52.619 -3.193 83.284 1.00 89.50 312 GLU A N 1
ATOM 2305 C CA . GLU A 1 312 ? -52.396 -3.639 84.666 1.00 89.50 312 GLU A CA 1
ATOM 2306 C C . GLU A 1 312 ? -52.529 -2.481 85.671 1.00 89.50 312 GLU A C 1
ATOM 2308 O O . GLU A 1 312 ? -53.217 -2.602 86.682 1.00 89.50 312 GLU A O 1
ATOM 2313 N N . PHE A 1 313 ? -51.944 -1.315 85.367 1.00 91.12 313 PHE A N 1
ATOM 2314 C CA . PHE A 1 313 ? -52.112 -0.124 86.200 1.00 91.12 313 PHE A CA 1
ATOM 2315 C C . PHE A 1 313 ? -53.561 0.379 86.234 1.00 91.12 313 PHE A C 1
ATOM 2317 O O . PHE A 1 313 ? -54.020 0.810 87.287 1.00 91.12 313 PHE A O 1
ATOM 2324 N N . SER A 1 314 ? -54.275 0.356 85.107 1.00 90.12 314 SER A N 1
ATOM 2325 C CA . SER A 1 314 ? -55.674 0.789 85.033 1.00 90.12 314 SER A CA 1
ATOM 2326 C C . SER A 1 314 ? -56.628 -0.144 85.776 1.00 90.12 314 SER A C 1
ATOM 2328 O O . SER A 1 314 ? -57.604 0.352 86.328 1.00 90.12 314 SER A O 1
ATOM 2330 N N . ASN A 1 315 ? -56.333 -1.442 85.845 1.00 88.88 315 ASN A N 1
ATOM 2331 C CA . ASN A 1 315 ? -57.120 -2.385 86.639 1.00 88.88 315 ASN A CA 1
ATOM 2332 C C . ASN A 1 315 ? -56.979 -2.084 88.140 1.00 88.88 315 ASN A C 1
ATOM 2334 O O . ASN A 1 315 ? -57.967 -2.065 88.854 1.00 88.88 315 ASN A O 1
ATOM 2338 N N . VAL A 1 316 ? -55.786 -1.686 88.603 1.00 91.25 316 VAL A N 1
ATOM 2339 C CA . VAL A 1 316 ? -55.594 -1.255 90.002 1.00 91.25 316 VAL A CA 1
ATOM 2340 C C . VAL A 1 316 ? -56.115 0.165 90.257 1.00 91.25 316 VAL A C 1
ATOM 2342 O O . VAL A 1 316 ? -56.687 0.439 91.307 1.00 91.25 316 VAL A O 1
ATOM 2345 N N . TYR A 1 317 ? -55.900 1.108 89.336 1.00 93.44 317 TYR A N 1
ATOM 2346 C CA . TYR A 1 317 ? -56.399 2.482 89.432 1.00 93.44 317 TYR A CA 1
ATOM 2347 C C . TYR A 1 317 ? -57.302 2.824 88.250 1.00 93.44 317 TYR A C 1
ATOM 2349 O O . TYR A 1 317 ? -56.848 3.213 87.170 1.00 93.44 317 TYR A O 1
ATOM 2357 N N . HIS A 1 318 ? -58.605 2.785 88.510 1.00 91.81 318 HIS A N 1
ATOM 2358 C CA . HIS A 1 318 ? -59.667 2.939 87.517 1.00 91.81 318 HIS A CA 1
ATOM 2359 C C . HIS A 1 318 ? -59.775 4.368 86.961 1.00 91.81 318 HIS A C 1
ATOM 2361 O O . HIS A 1 318 ? -60.503 4.628 86.004 1.00 91.81 318 HIS A O 1
ATOM 2367 N N . GLY A 1 319 ? -59.059 5.328 87.551 1.00 91.81 319 GLY A N 1
ATOM 2368 C CA . GLY A 1 319 ? -59.151 6.739 87.191 1.00 91.81 319 GLY A CA 1
ATOM 2369 C C . GLY A 1 319 ? -60.277 7.454 87.934 1.00 91.81 319 GLY A C 1
ATOM 2370 O O . GLY A 1 319 ? -60.472 7.245 89.129 1.00 91.81 319 GLY A O 1
ATOM 2371 N N . ALA A 1 320 ? -60.978 8.360 87.251 1.00 92.62 320 ALA A N 1
ATOM 2372 C CA . ALA A 1 320 ? -61.993 9.227 87.847 1.00 92.62 320 ALA A CA 1
ATOM 2373 C C . ALA A 1 320 ? -63.407 8.851 87.373 1.00 92.62 320 ALA A C 1
ATOM 2375 O O . ALA A 1 320 ? -63.644 8.768 86.168 1.00 92.62 320 ALA A O 1
ATOM 2376 N N . ALA A 1 321 ? -64.353 8.682 88.301 1.00 92.69 321 ALA A N 1
ATOM 2377 C CA . ALA A 1 321 ? -65.747 8.331 88.007 1.00 92.69 321 ALA A CA 1
ATOM 2378 C C . ALA A 1 321 ? -66.731 9.060 88.939 1.00 92.69 321 ALA A C 1
ATOM 2380 O O . ALA A 1 321 ? -66.402 9.382 90.078 1.00 92.69 321 ALA A O 1
ATOM 2381 N N . ALA A 1 322 ? -67.957 9.325 88.474 1.00 93.12 322 ALA A N 1
ATOM 2382 C CA . ALA A 1 322 ? -68.993 9.984 89.286 1.00 93.12 322 ALA A CA 1
ATOM 2383 C C . ALA A 1 322 ? -69.727 9.014 90.233 1.00 93.12 322 ALA A C 1
ATOM 2385 O O . ALA A 1 322 ? -70.258 9.414 91.269 1.00 93.12 322 ALA A O 1
ATOM 2386 N N . THR A 1 323 ? -69.744 7.728 89.887 1.00 93.25 323 THR A N 1
ATOM 2387 C CA . THR A 1 323 ? -70.366 6.645 90.654 1.00 93.25 323 THR A CA 1
ATOM 2388 C C . THR A 1 323 ? -69.361 5.523 90.876 1.00 93.25 323 THR A C 1
ATOM 2390 O O . THR A 1 323 ? -68.398 5.409 90.123 1.00 93.25 323 THR A O 1
ATOM 2393 N N . ASP A 1 324 ? -69.605 4.702 91.896 1.00 93.56 324 ASP A N 1
ATOM 2394 C CA . ASP A 1 324 ? -68.826 3.496 92.183 1.00 93.56 324 ASP A CA 1
ATOM 2395 C C . ASP A 1 324 ? -68.784 2.578 90.937 1.00 93.56 324 ASP A C 1
ATOM 2397 O O . ASP A 1 324 ? -69.855 2.175 90.465 1.00 93.56 324 ASP A O 1
ATOM 2401 N N . PRO A 1 325 ? -67.593 2.270 90.379 1.00 92.75 325 PRO A N 1
ATOM 2402 C CA . PRO A 1 325 ? -67.457 1.291 89.302 1.00 92.75 325 PRO A CA 1
ATOM 2403 C C . PRO A 1 325 ? -67.989 -0.078 89.734 1.00 92.75 325 PRO A C 1
ATOM 2405 O O . PRO A 1 325 ? -67.947 -0.417 90.917 1.00 92.75 325 PRO A O 1
ATOM 2408 N N . THR A 1 326 ? -68.504 -0.868 88.795 1.00 92.38 326 THR A N 1
ATOM 2409 C CA . THR A 1 326 ? -68.998 -2.231 89.073 1.00 92.38 326 THR A CA 1
ATOM 2410 C C . THR A 1 326 ? -68.087 -3.324 88.518 1.00 92.38 326 THR A C 1
ATOM 2412 O O . THR A 1 326 ? -68.244 -4.478 88.900 1.00 92.38 326 THR A O 1
ATOM 2415 N N . GLU A 1 327 ? -67.168 -2.954 87.628 1.00 91.88 327 GLU A N 1
ATOM 2416 C CA . GLU A 1 327 ? -66.206 -3.799 86.915 1.00 91.88 327 GLU A CA 1
ATOM 2417 C C . GLU A 1 327 ? -64.916 -2.990 86.725 1.00 91.88 327 GLU A C 1
ATOM 2419 O O . GLU A 1 327 ? -64.953 -1.752 86.774 1.00 91.88 327 GLU A O 1
ATOM 2424 N N . ASP A 1 328 ? -63.802 -3.678 86.495 1.00 90.00 328 ASP A N 1
ATOM 2425 C CA . ASP A 1 328 ? -62.539 -3.054 86.109 1.00 90.00 328 ASP A CA 1
ATOM 2426 C C . ASP A 1 328 ? -62.620 -2.425 84.717 1.00 90.00 328 ASP A C 1
ATOM 2428 O O . ASP A 1 328 ? -63.501 -2.768 83.920 1.00 90.00 328 ASP A O 1
ATOM 2432 N N . PRO A 1 329 ? -61.704 -1.505 84.362 1.00 87.12 329 PRO A N 1
ATOM 2433 C CA . PRO A 1 329 ? -61.722 -0.864 83.049 1.00 87.12 329 PRO A CA 1
ATOM 2434 C C . PRO A 1 329 ? -61.586 -1.814 81.848 1.00 87.12 329 PRO A C 1
ATOM 2436 O O . PRO A 1 329 ? -61.893 -1.405 80.726 1.00 87.12 329 PRO A O 1
ATOM 2439 N N . ASP A 1 330 ? -61.124 -3.050 82.044 1.00 86.31 330 ASP A N 1
ATOM 2440 C CA . ASP A 1 330 ? -61.077 -4.107 81.027 1.00 86.31 330 ASP A CA 1
ATOM 2441 C C . ASP A 1 330 ? -62.288 -5.069 81.068 1.00 86.31 330 ASP A C 1
ATOM 2443 O O . ASP A 1 330 ? -62.403 -5.946 80.207 1.00 86.31 330 ASP A O 1
ATOM 2447 N N . GLY A 1 331 ? -63.216 -4.867 82.009 1.00 87.56 331 GLY A N 1
ATOM 2448 C CA . GLY A 1 331 ? -64.428 -5.661 82.198 1.00 87.56 331 GLY A CA 1
ATOM 2449 C C . GLY A 1 331 ? -64.274 -6.863 83.135 1.00 87.56 331 GLY A C 1
ATOM 2450 O O . GLY A 1 331 ? -65.201 -7.676 83.201 1.00 87.56 331 GLY A O 1
ATOM 2451 N N . SER A 1 332 ? -63.141 -7.028 83.835 1.00 89.38 332 SER A N 1
ATOM 2452 C CA . SER A 1 332 ? -63.048 -8.003 84.931 1.00 89.38 332 SER A CA 1
ATOM 2453 C C . SER A 1 332 ? -63.838 -7.568 86.170 1.00 89.38 332 SER A C 1
ATOM 2455 O O . SER A 1 332 ? -64.400 -6.473 86.247 1.00 89.38 332 SER A O 1
ATOM 2457 N N . ALA A 1 333 ? -63.979 -8.491 87.120 1.00 90.94 333 ALA A N 1
ATOM 2458 C CA . ALA A 1 333 ? -64.674 -8.221 88.368 1.00 90.94 333 ALA A CA 1
ATOM 2459 C C . ALA A 1 333 ? -63.732 -7.517 89.346 1.00 90.94 333 ALA A C 1
ATOM 2461 O O . ALA A 1 333 ? -62.619 -7.987 89.524 1.00 90.94 333 ALA A O 1
ATOM 2462 N N . LEU A 1 334 ? -64.244 -6.502 90.048 1.00 91.62 334 LEU A N 1
ATOM 2463 C CA . LEU A 1 334 ? -63.482 -5.716 91.022 1.00 91.62 334 LEU A CA 1
ATOM 2464 C C . LEU A 1 334 ? -62.672 -6.583 91.989 1.00 91.62 334 LEU A C 1
ATOM 2466 O O . LEU A 1 334 ? -63.202 -7.502 92.632 1.00 91.62 334 LEU A O 1
ATOM 2470 N N . GLU A 1 335 ? -61.421 -6.203 92.184 1.00 92.88 335 GLU A N 1
ATOM 2471 C CA . GLU A 1 335 ? -60.495 -6.836 93.097 1.00 92.88 335 GLU A CA 1
ATOM 2472 C C . GLU A 1 335 ? -60.265 -5.993 94.359 1.00 92.88 335 GLU A C 1
ATOM 2474 O O . GLU A 1 335 ? -60.326 -4.763 94.403 1.00 92.88 335 GLU A O 1
ATOM 2479 N N . ALA A 1 336 ? -60.064 -6.677 95.488 1.00 91.62 336 ALA A N 1
ATOM 2480 C CA . ALA A 1 336 ? -59.798 -5.982 96.740 1.00 91.62 336 ALA A CA 1
ATOM 2481 C C . ALA A 1 336 ? -58.466 -5.219 96.636 1.00 91.62 336 ALA A C 1
ATOM 2483 O O . ALA A 1 336 ? -57.415 -5.830 96.445 1.00 91.62 336 ALA A O 1
ATOM 2484 N N . GLY A 1 337 ? -58.509 -3.902 96.839 1.00 90.62 337 GLY A N 1
ATOM 2485 C CA . GLY A 1 337 ? -57.358 -3.015 96.669 1.00 90.62 337 GLY A CA 1
ATOM 2486 C C . GLY A 1 337 ? -57.460 -2.065 95.477 1.00 90.62 337 GLY A C 1
ATOM 2487 O O . GLY A 1 337 ? -56.655 -1.136 95.423 1.00 90.62 337 GLY A O 1
ATOM 2488 N N . ASP A 1 338 ? -58.453 -2.231 94.598 1.00 94.38 338 ASP A N 1
ATOM 2489 C CA . ASP A 1 338 ? -58.694 -1.302 93.492 1.00 94.38 338 ASP A CA 1
ATOM 2490 C C . ASP A 1 338 ? -58.977 0.101 93.997 1.00 94.38 338 ASP A C 1
ATOM 2492 O O . ASP A 1 338 ? -59.557 0.285 95.068 1.00 94.38 338 ASP A O 1
ATOM 2496 N N . LEU A 1 339 ? -58.591 1.097 93.209 1.00 94.00 339 LEU A N 1
ATOM 2497 C CA . LEU A 1 339 ? -58.648 2.509 93.541 1.00 94.00 339 LEU A CA 1
ATOM 2498 C C . LEU A 1 339 ? -59.389 3.281 92.452 1.00 94.00 339 LEU A C 1
ATOM 2500 O O . LEU A 1 339 ? -59.123 3.115 91.265 1.00 94.00 339 LEU A O 1
ATOM 2504 N N . TYR A 1 340 ? -60.240 4.226 92.842 1.00 94.81 340 TYR A N 1
ATOM 2505 C CA . TYR A 1 340 ? -60.764 5.224 91.908 1.00 94.81 340 TYR A CA 1
ATOM 2506 C C . TYR A 1 340 ? -61.027 6.555 92.610 1.00 94.81 340 TYR A C 1
ATOM 2508 O O . TYR A 1 340 ? -61.261 6.615 93.817 1.00 94.81 340 TYR A O 1
ATOM 2516 N N . PHE A 1 341 ? -60.984 7.650 91.859 1.00 94.50 341 PHE A N 1
ATOM 2517 C CA . PHE A 1 341 ? -61.325 8.976 92.355 1.00 94.50 341 PHE A CA 1
ATOM 2518 C C . PHE A 1 341 ? -62.798 9.288 92.073 1.00 94.50 341 PHE A C 1
ATOM 2520 O O . PHE A 1 341 ? -63.204 9.413 90.915 1.00 94.50 341 PHE A O 1
ATOM 2527 N N . ASN A 1 342 ? -63.602 9.452 93.126 1.00 93.88 342 ASN A N 1
ATOM 2528 C CA . ASN A 1 342 ? -64.996 9.842 92.982 1.00 93.88 342 ASN A CA 1
ATOM 2529 C C . ASN A 1 342 ? -65.108 11.353 92.737 1.00 93.88 342 ASN A C 1
ATOM 2531 O O . ASN A 1 342 ? -64.858 12.159 93.633 1.00 93.88 342 ASN A O 1
ATOM 2535 N N . THR A 1 343 ? -65.520 11.751 91.533 1.00 94.44 343 THR A N 1
ATOM 2536 C CA . THR A 1 343 ? -65.616 13.168 91.137 1.00 94.44 343 THR A CA 1
ATOM 2537 C C . THR A 1 343 ? -66.816 13.897 91.737 1.00 94.44 343 THR A C 1
ATOM 2539 O O . THR A 1 343 ? -66.854 15.123 91.720 1.00 94.44 343 THR A O 1
ATOM 2542 N N . SER A 1 344 ? -67.819 13.173 92.237 1.00 93.38 344 SER A N 1
ATOM 2543 C CA . SER A 1 344 ? -68.991 13.764 92.891 1.00 93.38 344 SER A CA 1
ATOM 2544 C C . SER A 1 344 ? -68.722 14.080 94.361 1.00 93.38 344 SER A C 1
ATOM 2546 O O . SER A 1 344 ? -69.210 15.090 94.863 1.00 93.38 344 SER A O 1
ATOM 2548 N N . THR A 1 345 ? -67.929 13.251 95.044 1.00 90.12 345 THR A N 1
ATOM 2549 C CA . THR A 1 345 ? -67.546 13.450 96.451 1.00 90.12 345 THR A CA 1
ATOM 2550 C C . THR A 1 345 ? -66.147 14.040 96.625 1.00 90.12 345 THR A C 1
ATOM 2552 O O . THR A 1 345 ? -65.797 14.423 97.736 1.00 90.12 345 THR A O 1
ATOM 2555 N N . ASN A 1 346 ? -65.358 14.159 95.550 1.00 91.25 346 ASN A N 1
ATOM 2556 C CA . ASN A 1 346 ? -63.947 14.567 95.560 1.00 91.25 346 ASN A CA 1
ATOM 2557 C C . ASN A 1 346 ? -63.072 13.724 96.505 1.00 91.25 346 ASN A C 1
ATOM 2559 O O . ASN A 1 346 ? -62.147 14.243 97.132 1.00 91.25 346 ASN A O 1
ATOM 2563 N N . THR A 1 347 ? -63.360 12.425 96.618 1.00 91.19 347 THR A N 1
ATOM 2564 C CA . THR A 1 347 ? -62.623 11.499 97.488 1.00 91.19 347 THR A CA 1
ATOM 2565 C C . THR A 1 347 ? -62.044 10.337 96.693 1.00 91.19 347 THR A C 1
ATOM 2567 O O . THR A 1 347 ? -62.680 9.810 95.781 1.00 91.19 347 THR A O 1
ATOM 2570 N N . LEU A 1 348 ? -60.826 9.920 97.047 1.00 93.56 348 LEU A N 1
ATOM 2571 C CA . LEU A 1 348 ? -60.275 8.653 96.575 1.00 93.56 348 LEU A CA 1
ATOM 2572 C C . LEU A 1 348 ? -60.984 7.519 97.321 1.00 93.56 348 LEU A C 1
ATOM 2574 O O . LEU A 1 348 ? -61.160 7.599 98.537 1.00 93.56 348 LEU A O 1
ATOM 2578 N N . LYS A 1 349 ? -61.397 6.475 96.614 1.00 94.00 349 LYS A N 1
ATOM 2579 C CA . LYS A 1 349 ? -62.016 5.285 97.191 1.00 94.00 349 LYS A CA 1
ATOM 2580 C C . LYS A 1 349 ? -61.197 4.045 96.875 1.00 94.00 349 LYS A C 1
ATOM 2582 O O . LYS A 1 349 ? -60.516 4.015 95.853 1.00 94.00 349 LYS A O 1
ATOM 2587 N N . TYR A 1 350 ? -61.308 3.038 97.738 1.00 94.12 350 TYR A N 1
ATOM 2588 C CA . TYR A 1 350 ? -60.783 1.699 97.506 1.00 94.12 350 TYR A CA 1
ATOM 2589 C C . TYR A 1 350 ? -61.875 0.634 97.589 1.00 94.12 350 TYR A C 1
ATOM 2591 O O . TYR A 1 350 ? -62.827 0.784 98.362 1.00 94.12 350 TYR A O 1
ATOM 2599 N N . TYR A 1 351 ? -61.750 -0.445 96.823 1.00 95.38 351 TYR A N 1
ATOM 2600 C CA . TYR A 1 351 ? -62.645 -1.592 96.933 1.00 95.38 351 TYR A CA 1
ATOM 2601 C C . TYR A 1 351 ? -62.142 -2.538 98.028 1.00 95.38 351 TYR A C 1
ATOM 2603 O O . TYR A 1 351 ? -60.998 -2.986 98.013 1.00 95.38 351 TYR A O 1
ATOM 2611 N N . ASN A 1 352 ? -62.984 -2.842 99.018 1.00 92.12 352 ASN A N 1
ATOM 2612 C CA . ASN A 1 352 ? -62.595 -3.673 100.167 1.00 92.12 352 ASN A CA 1
ATOM 2613 C C . ASN A 1 352 ? -62.839 -5.185 99.957 1.00 92.12 352 ASN A C 1
ATOM 2615 O O . ASN A 1 352 ? -62.732 -5.956 100.910 1.00 92.12 352 ASN A O 1
ATOM 2619 N N . GLY A 1 353 ? -63.215 -5.599 98.741 1.00 90.38 353 GLY A N 1
ATOM 2620 C CA . GLY A 1 353 ? -63.643 -6.965 98.408 1.00 90.38 353 GLY A CA 1
ATOM 2621 C C . GLY A 1 353 ? -65.156 -7.204 98.509 1.00 90.38 353 GLY A C 1
ATOM 2622 O O . GLY A 1 353 ? -65.617 -8.314 98.259 1.00 90.38 353 GLY A O 1
ATOM 2623 N N . SER A 1 354 ? -65.938 -6.187 98.890 1.00 90.81 354 SER A N 1
ATOM 2624 C CA . SER A 1 354 ? -67.408 -6.259 98.933 1.00 90.81 354 SER A CA 1
ATOM 2625 C C . SER A 1 354 ? -68.110 -4.941 98.585 1.00 90.81 354 SER A C 1
ATOM 2627 O O . SER A 1 354 ? -69.200 -4.954 98.015 1.00 90.81 354 SER A O 1
ATOM 2629 N N . SER A 1 355 ? -67.496 -3.798 98.893 1.00 92.00 355 SER A N 1
ATOM 2630 C CA . SER A 1 355 ? -68.018 -2.464 98.603 1.00 92.00 355 SER A CA 1
ATOM 2631 C C . SER A 1 355 ? -66.884 -1.455 98.429 1.00 92.00 355 SER A C 1
ATOM 2633 O O . SER A 1 355 ? -65.778 -1.646 98.941 1.00 92.00 355 SER A O 1
ATOM 2635 N N . TRP A 1 356 ? -67.180 -0.327 97.789 1.00 94.00 356 TRP A N 1
ATOM 2636 C CA . TRP A 1 356 ? -66.270 0.813 97.753 1.00 94.00 356 TRP A CA 1
ATOM 2637 C C . TRP A 1 356 ? -66.291 1.576 99.078 1.00 94.00 356 TRP A C 1
ATOM 2639 O O . TRP A 1 356 ? -67.349 1.965 99.573 1.00 94.00 356 TRP A O 1
ATOM 2649 N N . ALA A 1 357 ? -65.113 1.813 99.643 1.00 92.25 357 ALA A N 1
ATOM 2650 C CA . ALA A 1 357 ? -64.899 2.578 100.864 1.00 92.25 357 ALA A CA 1
ATOM 2651 C C . ALA A 1 357 ? -64.054 3.824 100.565 1.00 92.25 357 ALA A C 1
ATOM 2653 O O . ALA A 1 357 ? -63.138 3.781 99.748 1.00 92.25 357 ALA A O 1
ATOM 2654 N N . SER A 1 358 ? -64.351 4.949 101.218 1.00 91.50 358 SER A N 1
ATOM 2655 C CA . SER A 1 358 ? -63.550 6.171 101.079 1.00 91.50 358 SER A CA 1
ATOM 2656 C C . SER A 1 358 ? -62.187 6.019 101.761 1.00 91.50 358 SER A C 1
ATOM 2658 O O . SER A 1 358 ? -62.096 5.513 102.879 1.00 91.50 358 SER A O 1
ATOM 2660 N N . ILE A 1 359 ? -61.131 6.503 101.108 1.00 88.88 359 ILE A N 1
ATOM 2661 C CA . ILE A 1 359 ? -59.842 6.794 101.739 1.00 88.88 359 ILE A CA 1
ATOM 2662 C C . ILE A 1 359 ? -59.926 8.229 102.250 1.00 88.88 359 ILE A C 1
ATOM 2664 O O . ILE A 1 359 ? -59.658 9.189 101.528 1.00 88.88 359 ILE A O 1
ATOM 2668 N N . GLU A 1 360 ? -60.344 8.375 103.499 1.00 83.69 360 GLU A N 1
ATOM 2669 C CA . GLU A 1 360 ? -60.527 9.666 104.152 1.00 83.69 360 GLU A CA 1
ATOM 2670 C C . GLU A 1 360 ? -59.854 9.685 105.525 1.00 83.69 360 GLU A C 1
ATOM 2672 O O . GLU A 1 360 ? -59.729 8.661 106.198 1.00 83.69 360 GLU A O 1
ATOM 2677 N N . ALA A 1 361 ? -59.378 10.861 105.934 1.00 72.31 361 ALA A N 1
ATOM 2678 C CA . ALA A 1 361 ? -58.881 11.052 107.286 1.00 72.31 361 ALA A CA 1
ATOM 2679 C C . ALA A 1 361 ? -60.078 11.081 108.246 1.00 72.31 361 ALA A C 1
ATOM 2681 O O . ALA A 1 361 ? -60.987 11.890 108.070 1.00 72.31 361 ALA A O 1
ATOM 2682 N N . THR A 1 362 ? -60.075 10.222 109.266 1.00 71.94 362 THR A N 1
ATOM 2683 C CA . THR A 1 362 ? -61.101 10.248 110.313 1.00 71.94 362 THR A CA 1
ATOM 2684 C C . THR A 1 362 ? -61.058 11.593 111.033 1.00 71.94 362 THR A C 1
ATOM 2686 O O . THR A 1 362 ? -60.092 11.887 111.739 1.00 71.94 362 THR A O 1
ATOM 2689 N N . ASP A 1 363 ? -62.105 12.405 110.883 1.00 69.75 363 ASP A N 1
ATOM 2690 C CA . ASP A 1 363 ? -62.256 13.633 111.659 1.00 69.75 363 ASP A CA 1
ATOM 2691 C C . ASP A 1 363 ? -62.552 13.278 113.125 1.00 69.75 363 ASP A C 1
ATOM 2693 O O . ASP A 1 363 ? -63.668 12.921 113.505 1.00 69.75 363 ASP A O 1
ATOM 2697 N N . THR A 1 364 ? -61.522 13.340 113.968 1.00 71.62 364 THR A N 1
ATOM 2698 C CA . THR A 1 364 ? -61.625 13.036 115.400 1.00 71.62 364 THR A CA 1
ATOM 2699 C C . THR A 1 364 ? -62.093 14.231 116.232 1.00 71.62 364 THR A C 1
ATOM 2701 O O . THR A 1 364 ? -62.143 14.132 117.461 1.00 71.62 364 THR A O 1
ATOM 2704 N N . SER A 1 365 ? -62.417 15.371 115.608 1.00 69.88 365 SER A N 1
ATOM 2705 C CA . SER A 1 365 ? -62.775 16.608 116.315 1.00 69.88 365 SER A CA 1
ATOM 2706 C C . SER A 1 365 ? -64.031 16.471 117.189 1.00 69.88 365 SER A C 1
ATOM 2708 O O . SER A 1 365 ? -64.162 17.181 118.186 1.00 69.88 365 SER A O 1
ATOM 2710 N N . SER A 1 366 ? -64.910 15.502 116.900 1.00 62.91 366 SER A N 1
ATOM 2711 C CA . SER A 1 366 ? -66.123 15.207 117.677 1.00 62.91 366 SER A CA 1
ATOM 2712 C C . SER A 1 366 ? -66.004 14.034 118.662 1.00 62.91 366 SER A C 1
ATOM 2714 O O . SER A 1 366 ? -66.981 13.722 119.345 1.00 62.91 366 SER A O 1
ATOM 2716 N N . PHE A 1 367 ? -64.843 13.378 118.792 1.00 68.31 367 PHE A N 1
ATOM 2717 C CA . PHE A 1 367 ? -64.667 12.276 119.757 1.00 68.31 367 PHE A CA 1
ATOM 2718 C C . PHE A 1 367 ? -64.637 12.741 121.223 1.00 68.31 367 PHE A C 1
ATOM 2720 O O . PHE A 1 367 ? -64.907 11.954 122.131 1.00 68.31 367 PHE A O 1
ATOM 2727 N N . ALA A 1 368 ? -64.411 14.033 121.472 1.00 63.78 368 ALA A N 1
ATOM 2728 C CA . ALA A 1 368 ? -64.513 14.644 122.794 1.00 63.78 368 ALA A CA 1
ATOM 2729 C C . ALA A 1 368 ? -65.924 15.215 123.053 1.00 63.78 368 ALA A C 1
ATOM 2731 O O . ALA A 1 368 ? -66.133 16.427 123.076 1.00 63.78 368 ALA A O 1
ATOM 2732 N N . THR A 1 369 ? -66.921 14.353 123.273 1.00 66.25 369 THR A N 1
ATOM 2733 C CA . THR A 1 369 ? -68.226 14.790 123.813 1.00 66.25 369 THR A CA 1
ATOM 2734 C C . THR A 1 369 ? -68.181 14.844 125.346 1.00 66.25 369 THR A C 1
ATOM 2736 O O . THR A 1 369 ? -67.400 14.126 125.974 1.00 66.25 369 THR A O 1
ATOM 2739 N N . LYS A 1 370 ? -69.020 15.679 125.988 1.00 60.69 370 LYS A N 1
ATOM 2740 C CA . LYS A 1 370 ? -69.027 15.879 127.460 1.00 60.69 370 LYS A CA 1
ATOM 2741 C C . LYS A 1 370 ? -69.077 14.571 128.276 1.00 60.69 370 LYS A C 1
ATOM 2743 O O . LYS A 1 370 ? -68.598 14.558 129.404 1.00 60.69 370 LYS A O 1
ATOM 2748 N N . GLY A 1 371 ? -69.612 13.481 127.717 1.00 62.28 371 GLY A N 1
ATOM 2749 C CA . GLY A 1 371 ? -69.634 12.162 128.361 1.00 62.28 371 GLY A CA 1
ATOM 2750 C C . GLY A 1 371 ? -68.277 11.444 128.409 1.00 62.28 371 GLY A C 1
ATOM 2751 O O . GLY A 1 371 ? -67.992 10.760 129.387 1.00 62.28 371 GLY A O 1
ATOM 2752 N N . VAL A 1 372 ? -67.407 11.639 127.413 1.00 62.03 372 VAL A N 1
ATOM 2753 C CA . VAL A 1 372 ? -66.089 10.976 127.331 1.00 62.03 372 VAL A CA 1
ATOM 2754 C C . VAL A 1 372 ? -65.061 11.659 128.242 1.00 62.03 372 VAL A C 1
ATOM 2756 O O . VAL A 1 372 ? -64.270 10.985 128.896 1.00 62.03 372 VAL A O 1
ATOM 2759 N N . ALA A 1 373 ? -65.136 12.988 128.385 1.00 61.50 373 ALA A N 1
ATOM 2760 C CA . ALA A 1 373 ? -64.294 13.735 129.325 1.00 61.50 373 ALA A CA 1
ATOM 2761 C C . ALA A 1 373 ? -64.590 13.389 130.801 1.00 61.50 373 ALA A C 1
ATOM 2763 O O . ALA A 1 373 ? -63.676 13.370 131.621 1.00 61.50 373 ALA A O 1
ATOM 2764 N N . ILE A 1 374 ? -65.845 13.061 131.141 1.00 60.38 374 ILE A N 1
ATOM 2765 C CA . ILE A 1 374 ? -66.231 12.606 132.490 1.00 60.38 374 ILE A CA 1
ATOM 2766 C C . ILE A 1 374 ? -65.764 11.164 132.741 1.00 60.38 374 ILE A C 1
ATOM 2768 O O . ILE A 1 374 ? -65.261 10.868 133.822 1.00 60.38 374 ILE A O 1
ATOM 2772 N N . ALA A 1 375 ? -65.864 10.276 131.746 1.00 57.78 375 ALA A N 1
ATOM 2773 C CA . ALA A 1 375 ? -65.391 8.896 131.868 1.00 57.78 375 ALA A CA 1
ATOM 2774 C C . ALA A 1 375 ? -63.861 8.798 132.039 1.00 57.78 375 ALA A C 1
ATOM 2776 O O . ALA A 1 375 ? -63.390 7.957 132.800 1.00 57.78 375 ALA A O 1
ATOM 2777 N N . MET A 1 376 ? -63.083 9.684 131.401 1.00 60.16 376 MET A N 1
ATOM 2778 C CA . MET A 1 376 ? -61.627 9.754 131.595 1.00 60.16 376 MET A CA 1
ATOM 2779 C C . MET A 1 376 ? -61.203 10.441 132.906 1.00 60.16 376 MET A C 1
ATOM 2781 O O . MET A 1 376 ? -60.147 10.109 133.430 1.00 60.16 376 MET A O 1
ATOM 2785 N N . ALA A 1 377 ? -62.016 11.341 133.475 1.00 58.81 377 ALA A N 1
ATOM 2786 C CA . ALA A 1 377 ? -61.725 12.003 134.756 1.00 58.81 377 ALA A CA 1
ATOM 2787 C C . ALA A 1 377 ? -62.106 11.173 136.001 1.00 58.81 377 ALA A C 1
ATOM 2789 O O . ALA A 1 377 ? -61.649 11.481 137.095 1.00 58.81 377 ALA A O 1
ATOM 2790 N N . ILE A 1 378 ? -62.935 10.130 135.852 1.00 58.38 378 ILE A N 1
ATOM 2791 C CA . ILE A 1 378 ? -63.233 9.148 136.918 1.00 58.38 378 ILE A CA 1
ATOM 2792 C C . ILE A 1 378 ? -62.207 7.994 136.917 1.00 58.38 378 ILE A C 1
ATOM 2794 O O . ILE A 1 378 ? -62.084 7.271 137.902 1.00 58.38 378 ILE A O 1
ATOM 2798 N N . ALA A 1 379 ? -61.455 7.830 135.824 1.00 55.09 379 ALA A N 1
ATOM 2799 C CA . ALA A 1 379 ? -60.450 6.783 135.644 1.00 55.09 379 ALA A CA 1
ATOM 2800 C C . ALA A 1 379 ? -58.995 7.251 135.882 1.00 55.09 379 ALA A C 1
ATOM 2802 O O . ALA A 1 379 ? -58.074 6.504 135.545 1.00 55.09 379 ALA A O 1
ATOM 2803 N N . LEU A 1 380 ? -58.785 8.449 136.452 1.00 53.31 380 LEU A N 1
ATOM 2804 C CA . LEU A 1 380 ? -57.471 8.959 136.871 1.00 53.31 380 LEU A CA 1
ATOM 2805 C C . LEU A 1 380 ? -57.417 9.239 138.376 1.00 53.31 380 LEU A C 1
ATOM 2807 O O . LEU A 1 380 ? -58.321 9.953 138.866 1.00 53.31 380 LEU A O 1
#

Secondary structure (DSSP, 8-state):
---SSEEEEE--SS--EEE--S--SSGGGEEEEETTEEE-BTTTEEEEETTEEEESSPPPTT-EEEEEE----SS-S----TT----HHHHHHHHHHHHHHHHHHHHHHHTS-EEETTTTEEE-TTPPP-SPPPP-STTSPPPHHHIIIIIS-HHHHHHHHHHHHHHHHHHHHHHHHHHHHHHHHHHHHHHHHHHHHHHHHHHHH--SSSSTTSSPPPHHHHHH-EETTTEESGGGT---HHHHHH--SSBSSSSSB-HHHHHH---TT-TT--HHHHHH-BTTTTBTTS-SBTTBPPHHHHHHHHHHHHHHHHHHEEEEESS--SS-TTSPPP-TT-EEEETTTTEEEEE-SSSEEE-----GGGS--HHHHHHHHH--

Nearest PDB structures (foldseek):
  9jyz-assembly1_B  TM=8.272E-01  e=3.411E-12  Escherichia phage T7
  8i4m-assembly1_m  TM=8.345E-01  e=5.910E-12  Prochlorococcus phage P-SCSP1u
  8dsp-assembly1_E  TM=7.993E-01  e=7.682E-11  Escherichia phage T7
  7y1c-assembly1_e  TM=7.944E-01  e=1.839E-09  Klebsiella phage Kp9
  8es4-assembly1_F  TM=6.520E-01  e=6.349E-08  Shigella phage Buco